Protein AF-A0A434EM30-F1 (afdb_monomer_lite)

Foldseek 3Di:
DLVLQQPDKFFVLQLLLLLCVLVVHPFDFLLVSLQFWDALLSSLQSRLPTPPRPPVNSVVSNVRSVPDPQPQTFRNVQLDDPPPRRRDIRPDDDPPDTDIDRSLSSSLSNVCRSVVLFKDWDWPAPVFPQFRTKIKIKGWADFDPPADCDDDDDAFRKHKGTKMKMWMKTKGADDLPCLDQQKGWGIFIWGKMKIWHMKMKGWHDWDQPVPDLQSTKTKIFTWFIKMKMKTADWPCNPPSNVRRPPVDDIDGDWDQGTFMWGDDPPDIDGGFTKTKMFMDIDDDTGTDMDMDGSVCLVVQPKDKDADPVPPDQPQLNRLVRMDIDTDDPPPPDPCVVVCVSVSVVSSVSSVVCSVSVSVVVQSVQVSSVHDHRMDIDTNNDDDDDDPDDDD

Sequence (391 aa):
DYNALIAADVNLLSFFDALAVQLQLTGVSYSEVLASKATVGQIATAMADVSPVGSTSKLALQTIASRTTSTVKIPLNHLVDLGSIGQLGLGQQSAGFSVDASAMGILTTAAALANGSKQVELNLGATIPGLVSTTLAVAIGEPAQFSPWLTIGEKGAVVRTAQTRIKLVASVGGSNATLGGGISLLAVKLPLHVEVASAEAKLTDISCPTGHPDSLKVSVAARPSLASLHLGASDADNSPSAFADFSNPQSFQNAEIAQVSVKLLFLTLNLIGVNGSAAFEITNTEPTTLTFSSTEIANKTIKTASTKNLTQSLTTSLVNNLSLSVSALGLGLDVTALLGTVKPAVVALLNGVTAPVDELVYNVLAALGVRVGEADVRVLGATCGRSVLVQ

Secondary structure (DSSP, 8-state):
-HHHHHT-EEEHHHHHHHHHHHTT--S-BHHHHHTSEE-HHHHHHHHHTSTT--HHHHHHHHHHHHH------EEGGGT---GGGGGSBTT---TT---EEEHHHHHHHHHHHHHSSS-EEEE-TT-STT-SEEEEEEEEPPPSTT--SS---STT-EEEPPPEEEEEEEEE----EEEETTEEEEEEEEEEEEEE---EEEEEEEE-TTSSGGG-EEEEEEEPPPEEEEESEETTTT-HHHHT-TTSPPPEE-EEEEEEEEEETTEEEEEEEEEEEEEEEE-----EEEEEEHHHHHTT-EEEEE-TT-SS-HHHHHHHT-EEEE---S----HHHHHHHHHHHHHHHHHHHHHHHHHHHHHHHHHTT--TTEEEEE-------------

Radius of gyration: 25.16 Å; chains: 1; bounding box: 60×48×95 Å

Structure (mmCIF, N/CA/C/O backbone):
data_AF-A0A434EM30-F1
#
_entry.id   AF-A0A434EM30-F1
#
loop_
_atom_site.group_PDB
_atom_site.id
_atom_site.type_symbol
_atom_site.label_atom_id
_atom_site.label_alt_id
_atom_site.label_comp_id
_atom_site.label_asym_id
_atom_site.label_entity_id
_atom_site.label_seq_id
_atom_site.pdbx_PDB_ins_code
_atom_site.Cartn_x
_atom_site.Cartn_y
_atom_site.Cartn_z
_atom_site.occupancy
_atom_site.B_iso_or_equiv
_atom_site.auth_seq_id
_atom_site.auth_comp_id
_atom_site.auth_asym_id
_atom_site.auth_atom_id
_atom_site.pdbx_PDB_model_num
ATOM 1 N N . ASP A 1 1 ? -16.292 -7.325 -6.136 1.00 54.38 1 ASP A N 1
ATOM 2 C CA . ASP A 1 1 ? -16.465 -5.866 -6.122 1.00 54.38 1 ASP A CA 1
ATOM 3 C C . ASP A 1 1 ? -15.786 -5.335 -4.870 1.00 54.38 1 ASP A C 1
ATOM 5 O O . ASP A 1 1 ? -16.097 -5.795 -3.778 1.00 54.38 1 ASP A O 1
ATOM 9 N N . TYR A 1 2 ? -14.783 -4.486 -5.055 1.00 45.81 2 TYR A N 1
ATOM 10 C CA . TYR A 1 2 ? -13.898 -3.998 -4.001 1.00 45.81 2 TYR A CA 1
ATOM 11 C C . TYR A 1 2 ? -14.565 -2.921 -3.130 1.00 45.81 2 TYR A C 1
ATOM 13 O O . TYR A 1 2 ? -14.556 -3.033 -1.905 1.00 45.81 2 TYR A O 1
ATOM 21 N N . ASN A 1 3 ? -15.246 -1.952 -3.753 1.00 49.22 3 ASN A N 1
ATOM 22 C CA . ASN A 1 3 ? -15.959 -0.881 -3.048 1.00 49.22 3 ASN A CA 1
ATOM 23 C C . ASN A 1 3 ? -17.086 -1.441 -2.172 1.00 49.22 3 ASN A C 1
ATOM 25 O O . ASN A 1 3 ? -17.305 -0.979 -1.053 1.00 49.22 3 ASN A O 1
ATOM 29 N N . ALA A 1 4 ? -17.749 -2.498 -2.647 1.00 60.44 4 ALA A N 1
ATOM 30 C CA . ALA A 1 4 ? -18.757 -3.209 -1.870 1.00 60.44 4 ALA A CA 1
ATOM 31 C C . ALA A 1 4 ? -18.178 -3.922 -0.631 1.00 60.44 4 ALA A C 1
ATOM 33 O O . ALA A 1 4 ? -18.872 -4.043 0.376 1.00 60.44 4 ALA A O 1
ATOM 34 N N . LEU A 1 5 ? -16.933 -4.409 -0.679 1.00 60.84 5 LEU A N 1
ATOM 35 C CA . LEU A 1 5 ? -16.292 -5.089 0.454 1.00 60.84 5 LEU A CA 1
ATOM 36 C C . LEU A 1 5 ? -15.723 -4.112 1.492 1.00 60.84 5 LEU A C 1
ATOM 38 O O . LEU A 1 5 ? -15.780 -4.411 2.679 1.00 60.84 5 LEU A O 1
ATOM 42 N N . ILE A 1 6 ? -15.206 -2.952 1.073 1.00 61.97 6 ILE A N 1
ATOM 43 C CA . ILE A 1 6 ? -14.746 -1.901 2.002 1.00 61.97 6 ILE A CA 1
ATOM 44 C C . ILE A 1 6 ? -15.903 -1.368 2.845 1.00 61.97 6 ILE A C 1
ATOM 46 O O . ILE A 1 6 ? -15.759 -1.186 4.050 1.00 61.97 6 ILE A O 1
ATOM 50 N N . ALA A 1 7 ? -17.049 -1.116 2.209 1.00 63.47 7 ALA A N 1
ATOM 51 C CA . ALA A 1 7 ? -18.232 -0.582 2.877 1.00 63.47 7 ALA A CA 1
ATOM 52 C C . ALA A 1 7 ? -18.978 -1.628 3.726 1.00 63.47 7 ALA A C 1
ATOM 54 O O . ALA A 1 7 ? -19.956 -1.287 4.389 1.00 63.47 7 ALA A O 1
ATOM 55 N N . ALA A 1 8 ? -18.559 -2.898 3.682 1.00 73.19 8 ALA A N 1
ATOM 56 C CA . ALA A 1 8 ? -19.207 -3.977 4.408 1.00 73.19 8 ALA A CA 1
ATOM 57 C C . ALA A 1 8 ? -18.617 -4.127 5.816 1.00 73.19 8 ALA A C 1
ATOM 59 O O . ALA A 1 8 ? -17.452 -4.493 5.990 1.00 73.19 8 ALA A O 1
ATOM 60 N N . ASP A 1 9 ? -19.468 -3.913 6.812 1.00 77.50 9 ASP A N 1
ATOM 61 C CA . ASP A 1 9 ? -19.223 -4.298 8.196 1.00 77.50 9 ASP A CA 1
ATOM 62 C C . ASP A 1 9 ? -19.849 -5.676 8.461 1.00 77.50 9 ASP A C 1
ATOM 64 O O . ASP A 1 9 ? -20.939 -5.994 7.983 1.00 77.50 9 ASP A O 1
ATOM 68 N N . VAL A 1 10 ? -19.151 -6.502 9.234 1.00 79.00 10 VAL A N 1
ATOM 69 C CA . VAL A 1 10 ? -19.579 -7.840 9.641 1.00 79.00 10 VAL A CA 1
ATOM 70 C C . VAL A 1 10 ? -19.745 -7.850 11.149 1.00 79.00 10 VAL A C 1
ATOM 72 O O . VAL A 1 10 ? -18.813 -7.528 11.887 1.00 79.00 10 VAL A O 1
ATOM 75 N N . ASN A 1 11 ? -20.919 -8.267 11.617 1.00 86.31 11 ASN A N 1
ATOM 76 C CA . ASN A 1 11 ? -21.136 -8.505 13.034 1.00 86.31 11 ASN A CA 1
ATOM 77 C C . ASN A 1 11 ? -20.279 -9.694 13.494 1.00 86.31 11 ASN A C 1
ATOM 79 O O . ASN A 1 11 ? -20.476 -10.816 13.029 1.00 86.31 11 ASN A O 1
ATOM 83 N N . LEU A 1 12 ? -19.334 -9.454 14.404 1.00 81.94 12 LEU A N 1
ATOM 84 C CA . LEU A 1 12 ? -18.331 -10.445 14.796 1.00 81.94 12 LEU A CA 1
ATOM 85 C C . LEU A 1 12 ? -18.944 -11.684 15.448 1.00 81.94 12 LEU A C 1
ATOM 87 O O . LEU A 1 12 ? -18.504 -12.789 15.158 1.00 81.94 12 LEU A O 1
ATOM 91 N N . LEU A 1 13 ? -19.964 -11.522 16.293 1.00 86.00 13 LEU A N 1
ATOM 92 C CA . LEU A 1 13 ? -20.612 -12.657 16.958 1.00 86.00 13 LEU A CA 1
ATOM 93 C C . LEU A 1 13 ? -21.337 -13.541 15.938 1.00 86.00 13 LEU A C 1
ATOM 95 O O . LEU A 1 13 ? -21.078 -14.738 15.867 1.00 86.00 13 LEU A O 1
ATOM 99 N N . SER A 1 14 ? -22.122 -12.922 15.053 1.00 87.81 14 SER A N 1
ATOM 100 C CA . SER A 1 14 ? -22.795 -13.627 13.952 1.00 87.81 14 SER A CA 1
ATOM 101 C C . SER A 1 14 ? -21.797 -14.300 13.002 1.00 87.81 14 SER A C 1
ATOM 103 O O . SER A 1 14 ? -22.052 -15.381 12.476 1.00 87.81 14 SER A O 1
ATOM 105 N N . PHE A 1 15 ? -20.639 -13.674 12.783 1.00 89.00 15 PHE A N 1
ATOM 106 C CA . PHE A 1 15 ? -19.543 -14.262 12.021 1.00 89.00 15 PHE A CA 1
ATOM 107 C C . PHE A 1 15 ? -18.957 -15.495 12.698 1.00 89.00 15 PHE A C 1
ATOM 109 O O . PHE A 1 15 ? -18.754 -16.501 12.023 1.00 89.00 15 PHE A O 1
ATOM 116 N N . PHE A 1 16 ? -18.705 -15.454 14.007 1.00 89.12 16 PHE A N 1
ATOM 117 C CA . PHE A 1 16 ? -18.205 -16.622 14.726 1.00 89.12 16 PHE A CA 1
ATOM 118 C C . PHE A 1 16 ? -19.243 -17.743 14.815 1.00 89.12 16 PHE A C 1
ATOM 120 O O . PHE A 1 16 ? -18.852 -18.905 14.730 1.00 89.12 16 PHE A O 1
ATOM 127 N N . ASP A 1 17 ? -20.537 -17.421 14.873 1.00 88.75 17 ASP A N 1
ATOM 128 C CA . ASP A 1 17 ? -21.613 -18.408 14.743 1.00 88.75 17 ASP A CA 1
ATOM 129 C C . ASP A 1 17 ? -21.563 -19.096 13.364 1.00 88.75 17 ASP A C 1
ATOM 131 O O . ASP A 1 17 ? -21.530 -20.325 13.273 1.00 88.75 17 ASP A O 1
ATOM 135 N N . ALA A 1 18 ? -21.467 -18.320 12.277 1.00 90.12 18 ALA A N 1
ATOM 136 C CA . ALA A 1 18 ? -21.337 -18.859 10.919 1.00 90.12 18 ALA A CA 1
ATOM 137 C C . ALA A 1 18 ? -20.034 -19.659 10.726 1.00 90.12 18 ALA A C 1
ATOM 139 O O . ALA A 1 18 ? -20.012 -20.698 10.060 1.00 90.12 18 ALA A O 1
ATOM 140 N N . LEU A 1 19 ? -18.938 -19.211 11.341 1.00 91.12 19 LEU A N 1
ATOM 141 C CA . LEU A 1 19 ? -17.649 -19.888 11.281 1.00 91.12 19 LEU A CA 1
ATOM 142 C C . LEU A 1 19 ? -17.662 -21.200 12.072 1.00 91.12 19 LEU A C 1
ATOM 144 O O . LEU A 1 19 ? -17.102 -22.188 11.605 1.00 91.12 19 LEU A O 1
ATOM 148 N N . ALA A 1 20 ? -18.341 -21.251 13.219 1.00 90.38 20 ALA A N 1
ATOM 149 C CA . ALA A 1 20 ? -18.532 -22.483 13.978 1.00 90.38 20 ALA A CA 1
ATOM 150 C C . ALA A 1 20 ? -19.257 -23.548 13.143 1.00 90.38 20 ALA A C 1
ATOM 152 O O . ALA A 1 20 ? -18.837 -24.705 13.139 1.00 90.38 20 ALA A O 1
ATOM 153 N N . VAL A 1 21 ? -20.265 -23.154 12.353 1.00 91.12 21 VAL A N 1
ATOM 154 C CA . VAL A 1 21 ? -20.946 -24.050 11.400 1.00 91.12 21 VAL A CA 1
ATOM 155 C C . VAL A 1 21 ? -19.973 -24.573 10.339 1.00 91.12 21 VAL A C 1
ATOM 157 O O . VAL A 1 21 ? -19.919 -25.780 10.101 1.00 91.12 21 VAL A O 1
ATOM 160 N N . GLN A 1 22 ? -19.152 -23.698 9.746 1.00 90.31 22 GLN A N 1
ATOM 161 C CA . GLN A 1 22 ? -18.124 -24.093 8.768 1.00 90.31 22 GLN A CA 1
ATOM 162 C C . GLN A 1 22 ? -17.056 -25.030 9.352 1.00 90.31 22 GLN A C 1
ATOM 164 O O . GLN A 1 22 ? -16.483 -25.853 8.636 1.00 90.31 22 GLN A O 1
ATOM 169 N N . LEU A 1 23 ? -16.780 -24.909 10.651 1.00 90.75 23 LEU A N 1
ATOM 170 C CA . LEU A 1 23 ? -15.822 -25.735 11.383 1.00 90.75 23 LEU A CA 1
ATOM 171 C C . LEU A 1 23 ? -16.459 -26.963 12.049 1.00 90.75 23 LEU A C 1
ATOM 173 O O . LEU A 1 23 ? -15.739 -27.743 12.669 1.00 90.75 23 LEU A O 1
ATOM 177 N N . GLN A 1 24 ? -17.775 -27.156 11.900 1.00 90.44 24 GLN A N 1
ATOM 178 C CA . GLN A 1 24 ? -18.545 -28.239 12.523 1.00 90.44 24 GLN A CA 1
ATOM 179 C C . GLN A 1 24 ? -18.426 -28.267 14.059 1.00 90.44 24 GLN A C 1
ATOM 181 O O . GLN A 1 24 ? -18.400 -29.331 14.675 1.00 90.44 24 GLN A O 1
ATOM 186 N N . LEU A 1 25 ? -18.355 -27.091 14.686 1.00 89.12 25 LEU A N 1
ATOM 187 C CA . LEU A 1 25 ? -18.310 -26.929 16.138 1.00 89.12 25 LEU A CA 1
ATOM 188 C C . LEU A 1 25 ? -19.727 -26.682 16.676 1.00 89.12 25 LEU A C 1
ATOM 190 O O . LEU A 1 25 ? -20.413 -25.764 16.231 1.00 89.12 25 LEU A O 1
ATOM 194 N N . THR A 1 26 ? -20.169 -27.486 17.645 1.00 82.06 26 THR A N 1
ATOM 195 C CA . THR A 1 26 ? -21.510 -27.390 18.249 1.00 82.06 26 THR A CA 1
ATOM 196 C C . THR A 1 26 ? -21.428 -27.291 19.765 1.00 82.06 26 THR A C 1
ATOM 198 O O . THR A 1 26 ? -20.689 -28.055 20.379 1.00 82.06 26 THR A O 1
ATOM 201 N N . GLY A 1 27 ? -22.234 -26.413 20.372 1.00 77.88 27 GLY A N 1
ATOM 202 C CA . GLY A 1 27 ? -22.335 -26.300 21.834 1.00 77.88 27 GLY A CA 1
ATOM 203 C C . GLY A 1 27 ? -21.097 -25.713 22.517 1.00 77.88 27 GLY A C 1
ATOM 204 O O . GLY A 1 27 ? -20.886 -25.975 23.695 1.00 77.88 27 GLY A O 1
ATOM 205 N N . VAL A 1 28 ? -20.289 -24.954 21.776 1.00 87.12 28 VAL A N 1
ATOM 206 C CA . VAL A 1 28 ? -19.056 -24.323 22.263 1.00 87.12 28 VAL A CA 1
ATOM 207 C C . VAL A 1 28 ? -19.270 -22.836 22.579 1.00 87.12 28 VAL A C 1
ATOM 209 O O . VAL A 1 28 ? -20.300 -22.254 22.222 1.00 87.12 28 VAL A O 1
ATOM 212 N N . SER A 1 29 ? -18.305 -22.209 23.249 1.00 86.56 29 SER A N 1
ATOM 213 C CA . SER A 1 29 ? -18.229 -20.755 23.434 1.00 86.56 29 SER A CA 1
ATOM 214 C C . SER A 1 29 ? -17.462 -20.063 22.302 1.00 86.56 29 SER A C 1
ATOM 216 O O . SER A 1 29 ? -16.733 -20.695 21.530 1.00 86.56 29 SER A O 1
ATOM 218 N N . TYR A 1 30 ? -17.561 -18.734 22.219 1.00 85.25 30 TYR A N 1
ATOM 219 C CA . TYR A 1 30 ? -16.762 -17.966 21.258 1.00 85.25 30 TYR A CA 1
ATOM 220 C C . TYR A 1 30 ? -15.248 -18.123 21.489 1.00 85.25 30 TYR A C 1
ATOM 222 O O . TYR A 1 30 ? -14.485 -18.144 20.526 1.00 85.25 30 TYR A O 1
ATOM 230 N N . SER A 1 31 ? -14.788 -18.284 22.735 1.00 84.12 31 SER A N 1
ATOM 231 C CA . SER A 1 31 ? -13.372 -18.521 23.046 1.00 84.12 31 SER A CA 1
ATOM 232 C C . SER A 1 31 ? -12.883 -19.872 22.531 1.00 84.12 31 SER A C 1
ATOM 234 O O . SER A 1 31 ? -11.739 -19.993 22.103 1.00 84.12 31 SER A O 1
ATOM 236 N N . GLU A 1 32 ? -13.747 -20.886 22.540 1.00 84.62 32 GLU A N 1
ATOM 237 C CA . GLU A 1 32 ? -13.434 -22.204 21.986 1.00 84.62 32 GLU A CA 1
ATOM 238 C C . GLU A 1 32 ? -13.390 -22.171 20.453 1.00 84.62 32 GLU A C 1
ATOM 240 O O . GLU A 1 32 ? -12.509 -22.787 19.851 1.00 84.62 32 GLU A O 1
ATOM 245 N N . VAL A 1 33 ? -14.253 -21.373 19.810 1.00 87.06 33 VAL A N 1
ATOM 246 C CA . VAL A 1 33 ? -14.125 -21.087 18.372 1.00 87.06 33 VAL A CA 1
ATOM 247 C C . VAL A 1 33 ? -12.822 -20.335 18.084 1.00 87.06 33 VAL A C 1
ATOM 249 O O . VAL A 1 33 ? -12.092 -20.731 17.178 1.00 87.06 33 VAL A O 1
ATOM 252 N N . LEU A 1 34 ? -12.462 -19.317 18.872 1.00 87.00 34 LEU A N 1
ATOM 253 C CA . LEU A 1 34 ? -11.204 -18.568 18.722 1.00 87.00 34 LEU A CA 1
ATOM 254 C C . LEU A 1 34 ? -9.947 -19.426 18.938 1.00 87.00 34 LEU A C 1
ATOM 256 O O . LEU A 1 34 ? -8.908 -19.162 18.334 1.00 87.00 34 LEU A O 1
ATOM 260 N N . ALA A 1 35 ? -10.026 -20.467 19.766 1.00 87.56 35 ALA A N 1
ATOM 261 C CA . ALA A 1 35 ? -8.932 -21.417 19.964 1.00 87.56 35 ALA A CA 1
ATOM 262 C C . ALA A 1 35 ? -8.718 -22.354 18.757 1.00 87.56 35 ALA A C 1
ATOM 264 O O . ALA A 1 35 ? -7.694 -23.038 18.668 1.00 87.56 35 ALA A O 1
ATOM 265 N N . SER A 1 36 ? -9.671 -22.399 17.824 1.00 90.62 36 SER A N 1
ATOM 266 C CA . SER A 1 36 ? -9.592 -23.229 16.627 1.00 90.62 36 SER A CA 1
ATOM 267 C C . SER A 1 36 ? -8.822 -22.547 15.487 1.00 90.62 36 SER A C 1
ATOM 269 O O . SER A 1 36 ? -8.287 -21.440 15.615 1.00 90.62 36 SER A O 1
ATOM 271 N N . LYS A 1 37 ? -8.717 -23.247 14.351 1.00 89.44 37 LYS A N 1
ATOM 272 C CA . LYS A 1 37 ? -8.041 -22.736 13.159 1.00 89.44 37 LYS A CA 1
ATOM 273 C C . LYS A 1 37 ? -8.942 -22.816 11.936 1.00 89.44 37 LYS A C 1
ATOM 275 O O . LYS A 1 37 ? -9.544 -23.863 11.703 1.00 89.44 37 LYS A O 1
ATOM 280 N N . ALA A 1 38 ? -8.937 -21.775 11.108 1.00 87.88 38 ALA A N 1
ATOM 281 C CA . ALA A 1 38 ? -9.681 -21.741 9.850 1.00 87.88 38 ALA A CA 1
ATOM 282 C C . ALA A 1 38 ? -8.792 -21.326 8.672 1.00 87.88 38 ALA A C 1
ATOM 284 O O . ALA A 1 38 ? -7.770 -20.664 8.838 1.00 87.88 38 ALA A O 1
ATOM 285 N N . THR A 1 39 ? -9.178 -21.733 7.467 1.00 87.75 39 THR A N 1
ATOM 286 C CA . THR A 1 39 ? -8.569 -21.249 6.219 1.00 87.75 39 THR A CA 1
ATOM 287 C C . THR A 1 39 ? -9.184 -19.914 5.797 1.00 87.75 39 THR A C 1
ATOM 289 O O . THR A 1 39 ? -10.310 -19.592 6.181 1.00 87.75 39 THR A O 1
ATOM 292 N N . VAL A 1 40 ? -8.489 -19.157 4.941 1.00 82.94 40 VAL A N 1
ATOM 293 C CA . VAL A 1 40 ? -9.033 -17.913 4.355 1.00 82.94 40 VAL A CA 1
ATOM 294 C C . VAL A 1 40 ? -10.350 -18.178 3.616 1.00 82.94 40 VAL A C 1
ATOM 296 O O . VAL A 1 40 ? -11.279 -17.384 3.723 1.00 82.94 40 VAL A O 1
ATOM 299 N N . GLY A 1 41 ? -10.472 -19.324 2.936 1.00 85.00 41 GLY A N 1
ATOM 300 C CA . GLY A 1 41 ? -11.705 -19.713 2.247 1.00 85.00 41 GLY A CA 1
ATOM 301 C C . GLY A 1 41 ? -12.881 -19.943 3.202 1.00 85.00 41 GLY A C 1
ATOM 302 O O . GLY A 1 41 ? -13.990 -19.479 2.938 1.00 85.00 41 GLY A O 1
ATOM 303 N N . GLN A 1 42 ? -12.641 -20.587 4.349 1.00 90.62 42 GLN A N 1
ATOM 304 C CA . GLN A 1 42 ? -13.661 -20.776 5.389 1.00 90.62 42 GLN A CA 1
ATOM 305 C C . GLN A 1 42 ? -14.073 -19.450 6.038 1.00 90.62 42 GLN A C 1
ATOM 307 O O . GLN A 1 42 ? -15.261 -19.225 6.243 1.00 90.62 42 GLN A O 1
ATOM 312 N N . ILE A 1 43 ? -13.116 -18.552 6.294 1.00 89.00 43 ILE A N 1
ATOM 313 C CA . ILE A 1 43 ? -13.382 -17.205 6.826 1.00 89.00 43 ILE A CA 1
ATOM 314 C C . ILE A 1 43 ? -14.223 -16.391 5.832 1.00 89.00 43 ILE A C 1
ATOM 316 O O . ILE A 1 43 ? -15.244 -15.821 6.209 1.00 89.00 43 ILE A O 1
ATOM 320 N N . ALA A 1 44 ? -13.843 -16.386 4.551 1.00 86.62 44 ALA A N 1
ATOM 321 C CA . ALA A 1 44 ? -14.587 -15.706 3.493 1.00 86.62 44 ALA A CA 1
ATOM 322 C C . ALA A 1 44 ? -16.016 -16.251 3.343 1.00 86.62 44 ALA A C 1
ATOM 324 O O . ALA A 1 44 ? -16.960 -15.473 3.214 1.00 86.62 44 ALA A O 1
ATOM 325 N N . THR A 1 45 ? -16.182 -17.576 3.419 1.00 89.44 45 THR A N 1
ATOM 326 C CA . THR A 1 45 ? -17.501 -18.226 3.364 1.00 89.44 45 THR A CA 1
ATOM 327 C C . THR A 1 45 ? -18.353 -17.844 4.571 1.00 89.44 45 THR A C 1
ATOM 329 O O . THR A 1 45 ? -19.485 -17.411 4.393 1.00 89.44 45 THR A O 1
ATOM 332 N N . ALA A 1 46 ? -17.796 -17.913 5.784 1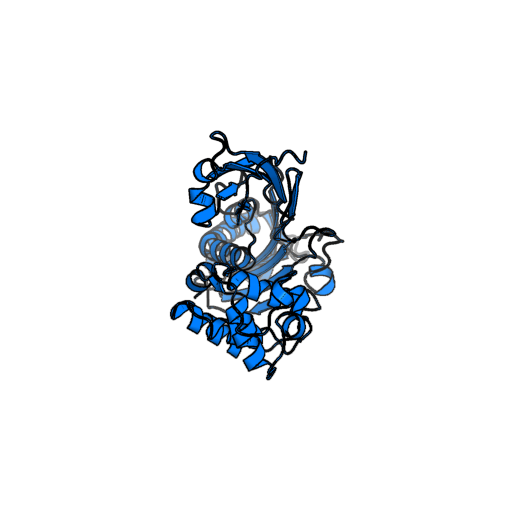.00 91.25 46 ALA A N 1
ATOM 333 C CA . ALA A 1 46 ? -18.512 -17.559 7.005 1.00 91.25 46 ALA A CA 1
ATOM 334 C C . ALA A 1 46 ? -19.004 -16.104 6.982 1.00 91.25 46 ALA A C 1
ATOM 336 O O . ALA A 1 46 ? -20.159 -15.856 7.302 1.00 91.25 46 ALA A O 1
ATOM 337 N N . MET A 1 47 ? -18.188 -15.145 6.527 1.00 87.75 47 MET A N 1
ATOM 338 C CA . MET A 1 47 ? -18.645 -13.753 6.389 1.00 87.75 47 MET A CA 1
ATOM 339 C C . MET A 1 47 ? -19.747 -13.585 5.337 1.00 87.75 47 MET A C 1
ATOM 341 O O . MET A 1 47 ? -20.620 -12.741 5.508 1.00 87.75 47 MET A O 1
ATOM 345 N N . ALA A 1 48 ? -19.733 -14.371 4.255 1.00 86.69 48 ALA A N 1
ATOM 346 C CA . ALA A 1 48 ? -20.760 -14.306 3.211 1.00 86.69 48 ALA A CA 1
ATOM 347 C C . ALA A 1 48 ? -22.152 -14.742 3.710 1.00 86.69 48 ALA A C 1
ATOM 349 O O . ALA A 1 48 ? -23.171 -14.412 3.089 1.00 86.69 48 ALA A O 1
ATOM 350 N N . ASP A 1 49 ? -22.193 -15.478 4.821 1.00 86.62 49 ASP A N 1
ATOM 351 C CA . ASP A 1 49 ? -23.412 -15.994 5.440 1.00 86.62 49 ASP A CA 1
ATOM 352 C C . ASP A 1 49 ? -23.948 -15.093 6.567 1.00 86.62 49 ASP A C 1
ATOM 354 O O . ASP A 1 49 ? -25.043 -15.332 7.074 1.00 86.62 49 ASP A O 1
ATOM 358 N N . VAL A 1 50 ? -23.238 -14.011 6.910 1.00 83.62 50 VAL A N 1
ATOM 359 C CA . VAL A 1 50 ? -23.668 -13.040 7.927 1.00 83.62 50 VAL A CA 1
ATOM 360 C C . VAL A 1 50 ? -24.578 -11.967 7.323 1.00 83.62 50 VAL A C 1
ATOM 362 O O . VAL A 1 50 ? -24.399 -11.528 6.188 1.00 83.62 50 VAL A O 1
ATOM 365 N N . SER A 1 51 ? -25.556 -11.504 8.103 1.00 65.44 51 SER A N 1
ATOM 366 C CA . SER A 1 51 ? -26.406 -10.357 7.771 1.00 65.44 51 SER A CA 1
ATOM 367 C C . SER A 1 51 ? -26.127 -9.177 8.717 1.00 65.44 51 SER A C 1
ATOM 369 O O . SER A 1 51 ? -25.985 -9.412 9.916 1.00 65.44 51 SER A O 1
ATOM 371 N N . PRO A 1 52 ? -26.112 -7.917 8.231 1.00 62.69 52 PRO A N 1
ATOM 372 C CA . PRO A 1 52 ? -26.291 -7.511 6.840 1.00 62.69 52 PRO A CA 1
ATOM 373 C C . PRO A 1 52 ? -24.952 -7.442 6.090 1.00 62.69 52 PRO A C 1
ATOM 375 O O . PRO A 1 52 ? -24.213 -6.472 6.209 1.00 62.69 52 PRO A O 1
ATOM 378 N N . VAL A 1 53 ? -24.673 -8.428 5.237 1.00 68.69 53 VAL A N 1
ATOM 379 C CA . VAL A 1 53 ? -23.654 -8.308 4.188 1.00 68.69 53 VAL A CA 1
ATOM 380 C C . VAL A 1 53 ? -24.399 -8.162 2.863 1.00 68.69 53 VAL A C 1
ATOM 382 O O . VAL A 1 53 ? -25.105 -9.074 2.434 1.00 68.69 53 VAL A O 1
ATOM 385 N N . GLY A 1 54 ? -24.324 -6.978 2.244 1.00 74.75 54 GLY A N 1
ATOM 386 C CA . GLY A 1 54 ? -25.047 -6.672 1.003 1.00 74.75 54 GLY A CA 1
ATOM 387 C C . GLY A 1 54 ? -24.782 -7.705 -0.102 1.00 74.75 54 GLY A C 1
ATOM 388 O O . GLY A 1 54 ? -23.717 -8.320 -0.145 1.00 74.75 54 GLY A O 1
ATOM 389 N N . SER A 1 55 ? -25.732 -7.899 -1.023 1.00 78.75 55 SER A N 1
ATOM 390 C CA . SER A 1 55 ? -25.668 -8.949 -2.061 1.00 78.75 55 SER A CA 1
ATOM 391 C C . SER A 1 55 ? -24.394 -8.894 -2.916 1.00 78.75 55 SER A C 1
ATOM 393 O O . SER A 1 55 ? -23.804 -9.931 -3.222 1.00 78.75 55 SER A O 1
ATOM 395 N N . THR A 1 56 ? -23.926 -7.689 -3.245 1.00 74.12 56 THR A N 1
ATOM 396 C CA . THR A 1 56 ? -22.681 -7.464 -3.991 1.00 74.12 56 THR A CA 1
ATOM 397 C C . THR A 1 56 ? -21.442 -7.892 -3.195 1.00 74.12 56 THR A C 1
ATOM 399 O O . THR A 1 56 ? -20.550 -8.550 -3.734 1.00 74.12 56 THR A O 1
ATOM 402 N N . SER A 1 57 ? -21.398 -7.570 -1.900 1.00 74.38 57 SER A N 1
ATOM 403 C CA . SER A 1 57 ? -20.316 -7.954 -0.984 1.00 74.38 57 SER A CA 1
ATOM 404 C C . SER A 1 57 ? -20.319 -9.465 -0.752 1.00 74.38 57 SER A C 1
ATOM 406 O O . SER A 1 57 ? -19.270 -10.097 -0.832 1.00 74.38 57 SER A O 1
ATOM 408 N N . LYS A 1 58 ? -21.502 -10.072 -0.589 1.00 82.75 58 LYS A N 1
ATOM 409 C CA . LYS A 1 58 ? -21.680 -11.526 -0.478 1.00 82.75 58 LYS A CA 1
ATOM 410 C C . LYS A 1 58 ? -21.115 -12.271 -1.688 1.00 82.75 58 LYS A C 1
ATOM 412 O O . LYS A 1 58 ? -20.343 -13.211 -1.518 1.00 82.75 58 LYS A O 1
ATOM 417 N N . LEU A 1 59 ? -21.436 -11.828 -2.905 1.00 76.38 59 LEU A N 1
ATOM 418 C CA . LEU A 1 59 ? -20.901 -12.435 -4.128 1.00 76.38 59 LEU A CA 1
ATOM 419 C C . LEU A 1 59 ? -19.371 -12.299 -4.214 1.00 76.38 59 LEU A C 1
ATOM 421 O O . LEU A 1 59 ? -18.680 -13.230 -4.635 1.00 76.38 59 LEU A O 1
ATOM 425 N N . ALA A 1 60 ? -18.828 -11.154 -3.791 1.00 73.69 60 ALA A N 1
ATOM 426 C CA . ALA A 1 60 ? -17.387 -10.935 -3.748 1.00 73.69 60 ALA A CA 1
ATOM 427 C C . ALA A 1 60 ? -16.696 -11.880 -2.744 1.00 73.69 60 ALA A C 1
ATOM 429 O O . ALA A 1 60 ? -15.693 -12.501 -3.094 1.00 73.69 60 ALA A O 1
ATOM 430 N N . LEU A 1 61 ? -17.270 -12.063 -1.550 1.00 77.88 61 LEU A N 1
ATOM 431 C CA . LEU A 1 61 ? -16.785 -13.002 -0.533 1.00 77.88 61 LEU A CA 1
ATOM 432 C C . LEU A 1 61 ? -16.831 -14.459 -1.009 1.00 77.88 61 LEU A C 1
ATOM 434 O O . LEU A 1 61 ? -15.847 -15.179 -0.863 1.00 77.88 61 LEU A O 1
ATOM 438 N N . GLN A 1 62 ? -17.925 -14.880 -1.648 1.00 83.00 62 GLN A N 1
ATOM 439 C CA . GLN A 1 62 ? -18.044 -16.222 -2.233 1.00 83.00 62 GLN A CA 1
ATOM 440 C C . GLN A 1 62 ? -17.025 -16.450 -3.354 1.00 83.00 62 GLN A C 1
ATOM 442 O O . GLN A 1 62 ? -16.426 -17.521 -3.455 1.00 83.00 62 GLN A O 1
ATOM 447 N N . THR A 1 63 ? -16.773 -15.423 -4.171 1.00 73.94 63 THR A N 1
ATOM 448 C CA . THR A 1 63 ? -15.739 -15.483 -5.210 1.00 73.94 63 THR A CA 1
ATOM 449 C C . THR A 1 63 ? -14.358 -15.678 -4.587 1.00 73.94 63 THR A C 1
ATOM 451 O O . THR A 1 63 ? -13.619 -16.553 -5.035 1.00 73.94 63 THR A O 1
ATOM 454 N N . ILE A 1 64 ? -14.024 -14.925 -3.533 1.00 72.75 64 ILE A N 1
ATOM 455 C CA . ILE A 1 64 ? -12.762 -15.079 -2.792 1.00 72.75 64 ILE A CA 1
ATOM 456 C C . ILE A 1 64 ? -12.658 -16.490 -2.209 1.00 72.75 64 ILE A C 1
ATOM 458 O O . ILE A 1 64 ? -11.667 -17.174 -2.458 1.00 72.75 64 ILE A O 1
ATOM 462 N N . ALA A 1 65 ? -13.704 -16.963 -1.528 1.00 81.50 65 ALA A N 1
ATOM 463 C CA . ALA A 1 65 ? -13.743 -18.301 -0.951 1.00 81.50 65 ALA A CA 1
ATOM 464 C C . ALA A 1 65 ? -13.483 -19.403 -1.991 1.00 81.50 65 ALA A C 1
ATOM 466 O O . ALA A 1 65 ? -12.715 -20.323 -1.730 1.00 81.50 65 ALA A O 1
ATOM 467 N N . SER A 1 66 ? -14.073 -19.279 -3.185 1.00 75.12 66 SER A N 1
ATOM 468 C CA . SER A 1 66 ? -13.920 -20.258 -4.272 1.00 75.12 66 SER A CA 1
ATOM 469 C C . SER A 1 66 ? -12.559 -20.220 -4.979 1.00 75.12 66 SER A C 1
ATOM 471 O O . SER A 1 66 ? -12.150 -21.217 -5.571 1.00 75.12 66 SER A O 1
ATOM 473 N N . ARG A 1 67 ? -11.866 -19.073 -4.955 1.00 71.31 67 ARG A N 1
ATOM 474 C CA . ARG A 1 67 ? -10.592 -18.860 -5.666 1.00 71.31 67 ARG A CA 1
ATOM 475 C C . ARG A 1 67 ? -9.368 -18.973 -4.766 1.00 71.31 67 ARG A C 1
ATOM 477 O O . ARG A 1 67 ? -8.257 -19.104 -5.276 1.00 71.31 67 ARG A O 1
ATOM 484 N N . THR A 1 68 ? -9.544 -18.930 -3.449 1.00 70.12 68 THR A N 1
ATOM 485 C CA . THR A 1 68 ? -8.473 -19.220 -2.499 1.00 70.12 68 THR A CA 1
ATOM 486 C C . THR A 1 68 ? -8.052 -20.683 -2.628 1.00 70.12 68 THR A C 1
ATOM 488 O O . THR A 1 68 ? -8.818 -21.596 -2.343 1.00 70.12 68 THR A O 1
ATOM 491 N N . THR A 1 69 ? -6.795 -20.898 -3.013 1.00 68.38 69 THR A N 1
ATOM 492 C CA . THR A 1 69 ? -6.157 -22.225 -3.057 1.00 68.38 69 THR A CA 1
ATOM 493 C C . THR A 1 69 ? -5.339 -22.528 -1.801 1.00 68.38 69 THR A C 1
ATOM 495 O O . THR A 1 69 ? -4.914 -23.663 -1.601 1.00 68.38 69 THR A O 1
ATOM 498 N N . SER A 1 70 ? -5.117 -21.526 -0.942 1.00 66.25 70 SER A N 1
ATOM 499 C CA . SER A 1 70 ? -4.369 -21.699 0.302 1.00 66.25 70 SER A CA 1
ATOM 500 C C . SER A 1 70 ? -5.155 -22.549 1.298 1.00 66.25 70 SER A C 1
ATOM 502 O O . SER A 1 70 ? -6.246 -22.183 1.737 1.00 66.25 70 SER A O 1
ATOM 504 N N . THR A 1 71 ? -4.559 -23.671 1.694 1.00 76.31 71 THR A N 1
ATOM 505 C CA . THR A 1 71 ? -5.080 -24.578 2.724 1.00 76.31 71 THR A CA 1
ATOM 506 C C . THR A 1 71 ? -4.482 -24.298 4.105 1.00 76.31 71 THR A C 1
ATOM 508 O O . THR A 1 71 ? -4.659 -25.098 5.028 1.00 76.31 71 THR A O 1
ATOM 511 N N . VAL A 1 72 ? -3.737 -23.196 4.260 1.00 77.19 72 VAL A N 1
ATOM 512 C CA . VAL A 1 72 ? -3.093 -22.843 5.529 1.00 77.19 72 VAL A CA 1
ATOM 513 C C . VAL A 1 72 ? -4.159 -22.523 6.572 1.00 77.19 72 VAL A C 1
ATOM 515 O O . VAL A 1 72 ? -5.061 -21.717 6.347 1.00 77.19 72 VAL A O 1
ATOM 518 N N . LYS A 1 73 ? -4.050 -23.183 7.728 1.00 81.19 73 LYS A N 1
ATOM 519 C CA . LYS A 1 73 ? -4.968 -23.024 8.857 1.00 81.19 73 LYS A CA 1
ATOM 520 C C . LYS A 1 73 ? -4.444 -21.958 9.821 1.00 81.19 73 LYS A C 1
ATOM 522 O O . LYS A 1 73 ? -3.439 -22.178 10.496 1.00 81.19 73 LYS A O 1
ATOM 527 N N . ILE A 1 74 ? -5.159 -20.842 9.902 1.00 78.88 74 ILE A N 1
ATOM 528 C CA . ILE A 1 74 ? -4.848 -19.668 10.723 1.00 78.88 74 ILE A CA 1
ATOM 529 C C . ILE A 1 74 ? -5.418 -19.841 12.135 1.00 78.88 74 ILE A C 1
ATOM 531 O O . ILE A 1 74 ? -6.605 -20.152 12.238 1.00 78.88 74 ILE A O 1
ATOM 535 N N . PRO A 1 75 ? -4.643 -19.599 13.208 1.00 78.50 75 PRO A N 1
ATOM 536 C CA . PRO A 1 75 ? -5.177 -19.475 14.567 1.00 78.50 75 PRO A CA 1
ATOM 537 C C . PRO A 1 75 ? -6.135 -18.281 14.677 1.00 78.50 75 PRO A C 1
ATOM 539 O O . PRO A 1 75 ? -5.743 -17.146 14.407 1.00 78.50 75 PRO A O 1
ATOM 542 N N . LEU A 1 76 ? -7.393 -18.518 15.058 1.00 80.62 76 LEU A N 1
ATOM 543 C CA . LEU A 1 76 ? -8.416 -17.461 15.067 1.00 80.62 76 LEU A CA 1
ATOM 544 C C . LEU A 1 76 ? -8.222 -16.443 16.197 1.00 80.62 76 LEU A C 1
ATOM 546 O O . LEU A 1 76 ? -8.592 -15.283 16.046 1.00 80.62 76 LEU A O 1
ATOM 550 N N . ASN A 1 77 ? -7.552 -16.827 17.279 1.00 77.81 77 ASN A N 1
ATOM 551 C CA . ASN A 1 77 ? -7.118 -15.926 18.347 1.00 77.81 77 ASN A CA 1
ATOM 552 C C . ASN A 1 77 ? -6.106 -14.853 17.894 1.00 77.81 77 ASN A C 1
ATOM 554 O O . ASN A 1 77 ? -5.906 -13.875 18.604 1.00 77.81 77 ASN A O 1
ATOM 558 N N . HIS A 1 78 ? -5.462 -15.018 16.733 1.00 70.19 78 HIS A N 1
ATOM 559 C CA . HIS A 1 78 ? -4.606 -13.988 16.132 1.00 70.19 78 HIS A CA 1
ATOM 560 C C . HIS A 1 78 ? -5.386 -13.052 15.194 1.00 70.19 78 HIS A C 1
ATOM 562 O O . HIS A 1 78 ? -4.853 -12.030 14.769 1.00 70.19 78 HIS A O 1
ATOM 568 N N . LEU A 1 79 ? -6.628 -13.406 14.847 1.00 67.56 79 LEU A N 1
ATOM 569 C CA . LEU A 1 79 ? -7.492 -12.631 13.958 1.00 67.56 79 LEU A CA 1
ATOM 570 C C . LEU A 1 79 ? -8.269 -11.563 14.739 1.00 67.56 79 LEU A C 1
ATOM 572 O O . LEU A 1 79 ? -8.347 -10.416 14.306 1.00 67.56 79 LEU A O 1
ATOM 576 N N . VAL A 1 80 ? -8.843 -11.942 15.884 1.00 72.62 80 VAL A N 1
ATOM 577 C CA . VAL A 1 80 ? -9.659 -11.076 16.749 1.00 72.62 80 VAL A CA 1
ATOM 578 C C . VAL A 1 80 ? -9.493 -11.515 18.204 1.00 72.62 80 VAL A C 1
ATOM 580 O O . VAL A 1 80 ? -9.499 -12.710 18.492 1.00 72.62 80 VAL A O 1
ATOM 583 N N . ASP A 1 81 ? -9.429 -10.550 19.121 1.00 77.38 81 ASP A N 1
ATOM 584 C CA . ASP A 1 81 ? -9.601 -10.780 20.557 1.00 77.38 81 ASP A CA 1
ATOM 585 C C . ASP A 1 81 ? -10.972 -10.243 20.998 1.00 77.38 81 ASP A C 1
ATOM 587 O O . ASP A 1 81 ? -11.265 -9.055 20.854 1.00 77.38 81 ASP A O 1
ATOM 591 N N . LEU A 1 82 ? -11.833 -11.133 21.498 1.00 72.12 82 LEU A N 1
ATOM 592 C CA . LEU A 1 82 ? -13.170 -10.792 22.000 1.00 72.12 82 LEU A CA 1
ATOM 593 C C . LEU A 1 82 ? -13.180 -10.474 23.506 1.00 72.12 82 LEU A C 1
ATOM 595 O O . LEU A 1 82 ? -14.237 -10.163 24.062 1.00 72.12 82 LEU A O 1
ATOM 599 N N . GLY A 1 83 ? -12.036 -10.564 24.189 1.00 74.00 83 GLY A N 1
ATOM 600 C CA . GLY A 1 83 ? -11.914 -10.311 25.620 1.00 74.00 83 GLY A CA 1
ATOM 601 C C . GLY A 1 83 ? -12.907 -11.128 26.453 1.00 74.00 83 GLY A C 1
ATOM 602 O O . GLY A 1 83 ? -13.132 -12.317 26.220 1.00 74.00 83 GLY A O 1
ATOM 603 N N . SER A 1 84 ? -13.549 -10.477 27.425 1.00 73.06 84 SER A N 1
ATOM 604 C CA . SER A 1 84 ? -14.517 -11.110 28.334 1.00 73.06 84 SER A CA 1
ATOM 605 C C . SER A 1 84 ? -15.784 -11.636 27.646 1.00 73.06 84 SER A C 1
ATOM 607 O O . SER A 1 84 ? -16.460 -12.498 28.205 1.00 73.06 84 SER A O 1
ATOM 609 N N . ILE A 1 85 ? -16.088 -11.178 26.427 1.00 75.44 85 ILE A N 1
ATOM 610 C CA . ILE A 1 85 ? -17.254 -11.620 25.641 1.00 75.44 85 ILE A CA 1
ATOM 611 C C . ILE A 1 85 ? -17.014 -13.007 25.035 1.00 75.44 85 ILE A C 1
ATOM 613 O O . ILE A 1 85 ? -17.968 -13.736 24.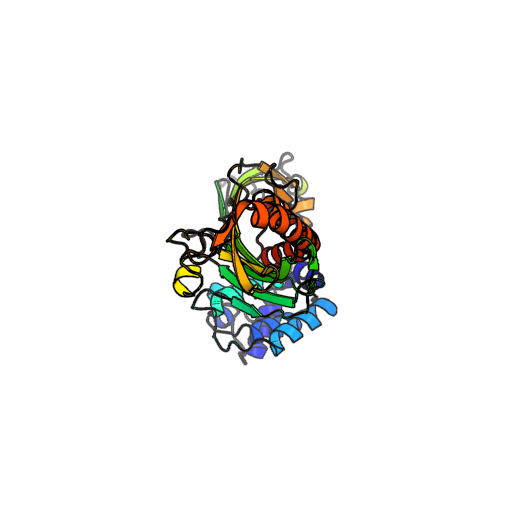771 1.00 75.44 85 ILE A O 1
ATOM 617 N N . GLY A 1 86 ? -15.748 -13.420 24.895 1.00 72.25 86 GLY A N 1
ATOM 618 C CA . GLY A 1 86 ? -15.383 -14.758 24.430 1.00 72.25 86 GLY A CA 1
ATOM 619 C C . GLY A 1 86 ? -15.987 -15.891 25.273 1.00 72.25 86 GLY A C 1
ATOM 620 O O . GLY A 1 86 ? -16.184 -16.991 24.770 1.00 72.25 86 GLY A O 1
ATOM 621 N N . GLN A 1 87 ? -16.329 -15.618 26.536 1.00 78.44 87 GLN A N 1
ATOM 622 C CA . GLN A 1 87 ? -16.921 -16.600 27.450 1.00 78.44 87 GLN A CA 1
ATOM 623 C C . GLN A 1 87 ? -18.417 -16.851 27.207 1.00 78.44 87 GLN A C 1
ATOM 625 O O . GLN A 1 87 ? -18.991 -17.756 27.810 1.00 78.44 87 GLN A O 1
ATOM 630 N N . LEU A 1 88 ? -19.069 -16.061 26.347 1.00 80.06 88 LEU A N 1
ATOM 631 C CA . LEU A 1 88 ? -20.457 -16.309 25.973 1.00 80.06 88 LEU A CA 1
ATOM 632 C C . LEU A 1 88 ? -20.562 -17.567 25.098 1.00 80.06 88 LEU A C 1
ATOM 634 O O . LEU A 1 88 ? -19.701 -17.840 24.258 1.00 80.06 88 LEU A O 1
ATOM 638 N N . GLY A 1 89 ? -21.641 -18.327 25.295 1.00 79.69 89 GLY A N 1
ATOM 639 C CA . GLY A 1 89 ? -22.002 -19.425 24.397 1.00 79.69 89 GLY A CA 1
ATOM 640 C C . GLY A 1 89 ? -22.360 -18.908 23.002 1.00 79.69 89 GLY A C 1
ATOM 641 O O . GLY A 1 89 ? -22.867 -17.792 22.871 1.00 79.69 89 GLY A O 1
ATOM 642 N N . LEU A 1 90 ? -22.132 -19.717 21.965 1.00 80.00 90 LEU A N 1
ATOM 643 C CA . LEU A 1 90 ? -22.554 -19.372 20.601 1.00 80.00 90 LEU A CA 1
ATOM 644 C C . LEU A 1 90 ? -24.053 -19.036 20.537 1.00 80.00 90 LEU A C 1
ATOM 646 O O . LEU A 1 90 ? -24.873 -19.660 21.219 1.00 80.00 90 LEU A O 1
ATOM 650 N N . GLY A 1 91 ? -24.408 -18.019 19.748 1.00 73.06 91 GLY A N 1
ATOM 651 C CA . GLY A 1 91 ? -25.769 -17.483 19.650 1.00 73.06 91 GLY A CA 1
ATOM 652 C C . GLY A 1 91 ? -26.283 -16.728 20.887 1.00 73.06 91 GLY A C 1
ATOM 653 O O . GLY A 1 91 ? -27.402 -16.212 20.863 1.00 73.06 91 GLY A O 1
ATOM 654 N N . GLN A 1 92 ? -25.507 -16.624 21.976 1.00 73.50 92 GLN A N 1
ATOM 655 C CA . GLN A 1 92 ? -25.839 -15.733 23.092 1.00 73.50 92 GLN A CA 1
ATOM 656 C C . GLN A 1 92 ? -25.471 -14.297 22.711 1.00 73.50 92 GLN A C 1
ATOM 658 O O . GLN A 1 92 ? -24.311 -13.994 22.425 1.00 73.50 92 GLN A O 1
ATOM 663 N N . GLN A 1 93 ? -26.454 -13.401 22.755 1.00 64.25 93 GLN A N 1
ATOM 664 C CA . GLN A 1 93 ? -26.255 -11.976 22.523 1.00 64.25 93 GLN A CA 1
ATOM 665 C C . GLN A 1 93 ? -26.695 -11.198 23.763 1.00 64.25 93 GLN A C 1
ATOM 667 O O . GLN A 1 93 ? -27.830 -11.327 24.222 1.00 64.25 93 GLN A O 1
ATOM 672 N N . SER A 1 94 ? -25.795 -10.389 24.323 1.00 58.78 94 SER A N 1
ATOM 673 C CA . SER A 1 94 ? -26.164 -9.483 25.411 1.00 58.78 94 SER A CA 1
ATOM 674 C C . SER A 1 94 ? -26.932 -8.299 24.823 1.00 58.78 94 SER A C 1
ATOM 676 O O . SER A 1 94 ? -26.484 -7.684 23.850 1.00 58.78 94 SER A O 1
ATOM 678 N N . ALA A 1 95 ? -28.109 -7.992 25.373 1.00 52.38 95 ALA A N 1
ATOM 679 C CA . ALA A 1 95 ? -28.955 -6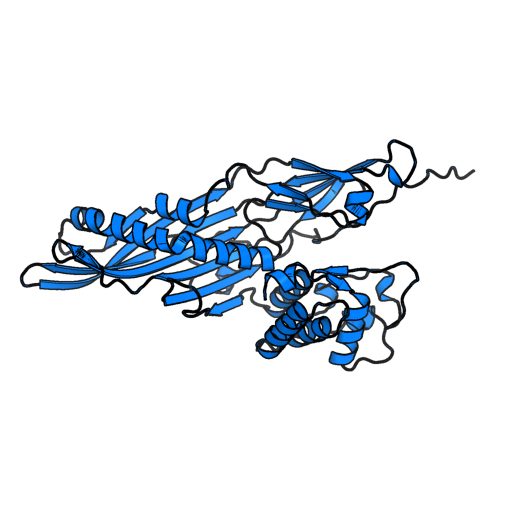.918 24.862 1.00 52.38 95 ALA A CA 1
ATOM 680 C C . ALA A 1 95 ? -28.189 -5.580 24.864 1.00 52.38 95 ALA A C 1
ATOM 682 O O . ALA A 1 95 ? -27.717 -5.130 25.906 1.00 52.38 95 ALA A O 1
ATOM 683 N N . GLY A 1 96 ? -28.064 -4.954 23.688 1.00 52.12 96 GLY A N 1
ATOM 684 C CA . GLY A 1 96 ? -27.391 -3.661 23.513 1.00 52.12 96 GLY A CA 1
ATOM 685 C C . GLY A 1 96 ? -25.900 -3.719 23.160 1.00 52.12 96 GLY A C 1
ATOM 686 O O . GLY A 1 96 ? -25.269 -2.667 23.099 1.00 52.12 96 GLY A O 1
ATOM 687 N N . PHE A 1 97 ? -25.331 -4.903 22.902 1.00 58.75 97 PHE A N 1
ATOM 688 C CA . PHE A 1 97 ? -23.921 -5.042 22.536 1.00 58.75 97 PHE A CA 1
ATOM 689 C C . PHE A 1 97 ? -23.754 -5.696 21.152 1.00 58.75 97 PHE A C 1
ATOM 691 O O . PHE A 1 97 ? -24.052 -6.876 20.968 1.00 58.75 97 PHE A O 1
ATOM 698 N N . SER A 1 98 ? -23.282 -4.924 20.169 1.00 64.56 98 SER A N 1
ATOM 699 C CA . SER A 1 98 ? -22.923 -5.394 18.824 1.00 64.56 98 SER A CA 1
ATOM 700 C C . SER A 1 98 ? -21.513 -4.926 18.482 1.00 64.56 98 SER A C 1
ATOM 702 O O . SER A 1 98 ? -21.238 -3.725 18.511 1.00 64.56 98 SER A O 1
ATOM 704 N N . VAL A 1 99 ? -20.623 -5.862 18.151 1.00 69.50 99 VAL A N 1
ATOM 705 C CA . VAL A 1 99 ? -19.285 -5.535 17.649 1.00 69.50 99 VAL A CA 1
ATOM 706 C C . VAL A 1 99 ? -19.264 -5.826 16.166 1.00 69.50 99 VAL A C 1
ATOM 708 O O . VAL A 1 99 ? -19.428 -6.975 15.759 1.00 69.50 99 VAL A O 1
ATOM 711 N N . ASP A 1 100 ? -19.067 -4.784 15.375 1.00 77.25 100 ASP A N 1
ATOM 712 C CA . ASP A 1 100 ? -18.936 -4.901 13.932 1.00 77.25 100 ASP A CA 1
ATOM 713 C C . ASP A 1 100 ? -17.484 -4.631 13.544 1.00 77.25 100 ASP A C 1
ATOM 715 O O . ASP A 1 100 ? -16.853 -3.710 14.072 1.00 77.25 100 ASP A O 1
ATOM 719 N N . ALA A 1 101 ? -16.961 -5.438 12.629 1.00 68.50 101 ALA A N 1
ATOM 720 C CA . ALA A 1 101 ? -15.624 -5.299 12.076 1.00 68.50 101 ALA A CA 1
ATOM 721 C C . ALA A 1 101 ? -15.691 -5.250 10.551 1.00 68.50 101 ALA A C 1
ATOM 723 O O . ALA A 1 101 ? -16.538 -5.894 9.936 1.00 68.50 101 ALA A O 1
ATOM 724 N N . SER A 1 102 ? -14.771 -4.513 9.934 1.00 73.44 102 SER A N 1
ATOM 725 C CA . SER A 1 102 ? -14.703 -4.429 8.476 1.00 73.44 102 SER A CA 1
ATOM 726 C C . SER A 1 102 ? -14.454 -5.814 7.869 1.00 73.44 102 SER A C 1
ATOM 728 O O . SER A 1 102 ? -13.477 -6.480 8.223 1.00 73.44 102 SER A O 1
ATOM 730 N N . ALA A 1 103 ? -15.294 -6.219 6.908 1.00 71.75 103 ALA A N 1
ATOM 731 C CA . ALA A 1 103 ? -15.126 -7.464 6.154 1.00 71.75 103 ALA A CA 1
ATOM 732 C C . ALA A 1 103 ? -13.739 -7.532 5.501 1.00 71.75 103 ALA A C 1
ATOM 734 O O . ALA A 1 103 ? -13.079 -8.572 5.495 1.00 71.75 103 ALA A O 1
ATOM 735 N N . MET A 1 104 ? -13.283 -6.392 4.978 1.00 66.44 104 MET A N 1
ATOM 736 C CA . MET A 1 104 ? -11.974 -6.276 4.358 1.00 66.44 104 MET A CA 1
ATOM 737 C C . MET A 1 104 ? -10.850 -6.455 5.381 1.00 66.44 104 MET A C 1
ATOM 739 O O . MET A 1 104 ? -9.933 -7.232 5.134 1.00 66.44 104 MET A O 1
ATOM 743 N N . GLY A 1 105 ? -10.952 -5.814 6.551 1.00 61.06 105 GLY A N 1
ATOM 744 C CA . GLY A 1 105 ? -9.967 -5.965 7.628 1.00 61.06 105 GLY A CA 1
ATOM 745 C C . GLY A 1 105 ? -9.827 -7.414 8.111 1.00 61.06 105 GLY A C 1
ATOM 746 O O . GLY A 1 105 ? -8.715 -7.881 8.359 1.00 61.06 105 GLY A O 1
ATOM 747 N N . ILE A 1 106 ? -10.934 -8.163 8.174 1.00 72.00 106 ILE A N 1
ATOM 748 C CA . ILE A 1 106 ? -10.912 -9.594 8.510 1.00 72.00 106 ILE A CA 1
ATOM 749 C C . ILE A 1 106 ? -10.209 -10.399 7.408 1.00 72.00 106 ILE A C 1
ATOM 751 O O . ILE A 1 106 ? -9.337 -11.215 7.708 1.00 72.00 106 ILE A O 1
ATOM 755 N N . LEU A 1 107 ? -10.546 -10.170 6.133 1.00 70.88 107 LEU A N 1
ATOM 756 C CA . LEU A 1 107 ? -9.932 -10.884 5.007 1.00 70.88 107 LEU A CA 1
ATOM 757 C C . LEU A 1 107 ? -8.432 -10.647 4.902 1.00 70.88 107 LEU A C 1
ATOM 759 O O . LEU A 1 107 ? -7.684 -11.591 4.654 1.00 70.88 107 LEU A O 1
ATOM 763 N N . THR A 1 108 ? -7.990 -9.404 5.065 1.00 63.22 108 THR A N 1
ATOM 764 C CA . THR A 1 108 ? -6.578 -9.049 4.921 1.00 63.22 108 THR A CA 1
ATOM 765 C C . THR A 1 108 ? -5.752 -9.545 6.089 1.00 63.22 108 THR A C 1
ATOM 767 O O . THR A 1 108 ? -4.679 -10.103 5.866 1.00 63.22 108 THR A O 1
ATOM 770 N N . THR A 1 109 ? -6.287 -9.484 7.308 1.00 63.28 109 THR A N 1
ATOM 771 C CA . THR A 1 109 ? -5.652 -10.103 8.479 1.00 63.28 109 THR A CA 1
ATOM 772 C C . THR A 1 109 ? -5.573 -11.624 8.325 1.00 63.28 109 THR A C 1
ATOM 774 O O . THR A 1 109 ? -4.518 -12.218 8.544 1.00 63.28 109 THR A O 1
ATOM 777 N N . ALA A 1 110 ? -6.650 -12.273 7.867 1.00 68.38 110 ALA A N 1
ATOM 778 C CA . ALA A 1 110 ? -6.646 -13.706 7.591 1.00 68.38 110 ALA A CA 1
ATOM 779 C C . ALA A 1 110 ? -5.617 -14.071 6.510 1.00 68.38 110 ALA A C 1
ATOM 781 O O . ALA A 1 110 ? -4.820 -14.987 6.696 1.00 68.38 110 ALA A O 1
ATOM 782 N N . ALA A 1 111 ? -5.580 -13.332 5.402 1.00 65.12 111 ALA A N 1
ATOM 783 C CA . ALA A 1 111 ? -4.605 -13.540 4.339 1.00 65.12 111 ALA A CA 1
ATOM 784 C C . ALA A 1 111 ? -3.161 -13.349 4.831 1.00 65.12 111 ALA A C 1
ATOM 786 O O . ALA A 1 111 ? -2.302 -14.160 4.488 1.00 65.12 111 ALA A O 1
ATOM 787 N N . ALA A 1 112 ? -2.901 -12.341 5.672 1.00 61.28 112 ALA A N 1
ATOM 788 C CA . ALA A 1 112 ? -1.596 -12.105 6.286 1.00 61.28 112 ALA A CA 1
ATOM 789 C C . ALA A 1 112 ? -1.148 -13.296 7.149 1.00 61.28 112 ALA A C 1
ATOM 791 O O . ALA A 1 112 ? -0.026 -13.784 7.010 1.00 61.28 112 ALA A O 1
ATOM 792 N N . LEU A 1 113 ? -2.049 -13.813 7.989 1.00 65.62 113 LEU A N 1
ATOM 793 C CA . LEU A 1 113 ? -1.774 -14.934 8.888 1.00 65.62 113 LEU A CA 1
ATOM 794 C C . LEU A 1 113 ? -1.640 -16.277 8.149 1.00 65.62 113 LEU A C 1
ATOM 796 O O . LEU A 1 113 ? -0.797 -17.094 8.516 1.00 65.62 113 LEU A O 1
ATOM 800 N N . ALA A 1 114 ? -2.436 -16.514 7.099 1.00 66.06 114 ALA A N 1
ATOM 801 C CA . ALA A 1 114 ? -2.340 -17.725 6.272 1.00 66.06 114 ALA A CA 1
ATOM 802 C C . ALA A 1 114 ? -1.079 -17.743 5.419 1.00 66.06 114 ALA A C 1
ATOM 804 O O . ALA A 1 114 ? -0.702 -18.789 4.895 1.00 66.06 114 ALA A O 1
ATOM 805 N N . ASN A 1 115 ? -0.441 -16.593 5.251 1.00 60.78 115 ASN A N 1
ATOM 806 C CA . ASN A 1 115 ? 0.712 -16.502 4.397 1.00 60.78 115 ASN A CA 1
ATOM 807 C C . ASN A 1 115 ? 1.902 -17.270 4.966 1.00 60.78 115 ASN A C 1
ATOM 809 O O . ASN A 1 115 ? 2.631 -17.878 4.194 1.00 60.78 115 ASN A O 1
ATOM 813 N N . GLY A 1 116 ? 2.115 -17.255 6.292 1.00 52.22 116 GLY A N 1
ATOM 814 C CA . GLY A 1 116 ? 3.214 -17.943 7.007 1.00 52.22 116 GLY A CA 1
ATOM 815 C C . GLY A 1 116 ? 4.649 -17.559 6.585 1.00 52.22 116 GLY A C 1
ATOM 816 O O . GLY A 1 116 ? 5.591 -17.720 7.349 1.00 52.22 116 GLY A O 1
ATOM 817 N N . SER A 1 117 ? 4.791 -17.006 5.385 1.00 49.19 117 SER A N 1
ATOM 818 C CA . SER A 1 117 ? 5.963 -16.614 4.610 1.00 49.19 117 SER A CA 1
ATOM 819 C C . SER A 1 117 ? 5.822 -15.170 4.104 1.00 49.19 117 SER A C 1
ATOM 821 O O . SER A 1 117 ? 6.676 -14.679 3.375 1.00 49.19 117 SER A O 1
ATOM 823 N N . LYS A 1 118 ? 4.780 -14.467 4.581 1.00 54.25 118 LYS A N 1
ATOM 824 C CA . LYS A 1 118 ? 4.587 -13.017 4.486 1.00 54.25 118 LYS A CA 1
ATOM 825 C C . LYS A 1 118 ? 4.525 -12.446 3.047 1.00 54.25 118 LYS A C 1
ATOM 827 O O . LYS A 1 118 ? 4.729 -11.248 2.904 1.00 54.25 118 LYS A O 1
ATOM 832 N N . GLN A 1 119 ? 4.217 -13.223 1.999 1.00 53.47 119 GLN A N 1
ATOM 833 C CA . GLN A 1 119 ? 4.103 -12.713 0.617 1.00 53.47 119 GLN A CA 1
ATOM 834 C C . GLN A 1 119 ? 2.855 -13.212 -0.136 1.00 53.47 119 GLN A C 1
ATOM 836 O O . GLN A 1 119 ? 2.635 -14.409 -0.274 1.00 53.47 119 GLN A O 1
ATOM 841 N N . VAL A 1 120 ? 1.982 -12.321 -0.612 1.00 55.81 120 VAL A N 1
ATOM 842 C CA . VAL A 1 120 ? 0.873 -12.681 -1.523 1.00 55.81 120 VAL A CA 1
ATOM 843 C C . VAL A 1 120 ? 1.280 -12.297 -2.936 1.00 55.81 120 VAL A C 1
ATOM 845 O O . VAL A 1 120 ? 1.384 -11.105 -3.198 1.00 55.81 120 VAL A O 1
ATOM 848 N N . GLU A 1 121 ? 1.491 -13.268 -3.830 1.00 51.84 121 GLU A N 1
ATOM 849 C CA . GLU A 1 121 ? 1.738 -13.012 -5.256 1.00 51.84 121 GLU A CA 1
ATOM 850 C C . GLU A 1 121 ? 0.467 -13.249 -6.088 1.00 51.84 121 GLU A C 1
ATOM 852 O O . GLU A 1 121 ? -0.153 -14.312 -6.026 1.00 51.84 121 GLU A O 1
ATOM 857 N N . LEU A 1 122 ? 0.066 -12.246 -6.868 1.00 50.75 122 LEU A N 1
ATOM 858 C CA . LEU A 1 122 ? -1.105 -12.258 -7.737 1.00 50.75 122 LEU A CA 1
ATOM 859 C C . LEU A 1 122 ? -0.685 -11.880 -9.157 1.00 50.75 122 LEU A C 1
ATOM 861 O O . LEU A 1 122 ? -0.167 -10.789 -9.393 1.00 50.75 122 LEU A O 1
ATOM 865 N N . ASN A 1 123 ? -0.964 -12.758 -10.119 1.00 51.16 123 ASN A N 1
ATOM 866 C CA . ASN A 1 123 ? -0.879 -12.420 -11.536 1.00 51.16 123 ASN A CA 1
ATOM 867 C C . ASN A 1 123 ? -2.251 -11.924 -12.005 1.00 51.16 123 ASN A C 1
ATOM 869 O O . ASN A 1 123 ? -3.207 -12.695 -12.098 1.00 51.16 123 ASN A O 1
ATOM 873 N N . LEU A 1 124 ? -2.344 -10.625 -12.270 1.00 52.47 124 LEU A N 1
ATOM 874 C CA . LEU A 1 124 ? -3.573 -9.955 -12.685 1.00 52.47 124 LEU A CA 1
ATOM 875 C C . LEU A 1 124 ? -3.757 -9.963 -14.215 1.00 52.47 124 LEU A C 1
ATOM 877 O O . LEU A 1 124 ? -4.794 -9.511 -14.697 1.00 52.47 124 LEU A O 1
ATOM 881 N N . GLY A 1 125 ? -2.803 -10.503 -14.987 1.00 53.66 125 GLY A N 1
ATOM 882 C CA . GLY A 1 125 ? -2.892 -10.627 -16.449 1.00 53.66 125 GLY A CA 1
ATOM 883 C C . GLY A 1 125 ? -3.168 -9.301 -17.176 1.00 53.66 125 GLY A C 1
ATOM 884 O O . GLY A 1 125 ? -2.820 -8.232 -16.683 1.00 53.66 125 GLY A O 1
ATOM 885 N N . ALA A 1 126 ? -3.821 -9.371 -18.342 1.00 57.06 126 ALA A N 1
ATOM 886 C CA . ALA A 1 126 ? -4.248 -8.211 -19.142 1.00 57.06 126 ALA A CA 1
ATOM 887 C C . ALA A 1 126 ? -5.603 -7.622 -18.684 1.00 57.06 126 ALA A C 1
ATOM 889 O O . ALA A 1 126 ? -6.366 -7.083 -19.483 1.00 57.06 126 ALA A O 1
ATOM 890 N N . THR A 1 127 ? -5.950 -7.769 -17.401 1.00 48.28 127 THR A N 1
ATOM 891 C CA . THR A 1 127 ? -7.255 -7.329 -16.865 1.00 48.28 127 THR A CA 1
ATOM 892 C C . THR A 1 127 ? -7.317 -5.808 -16.664 1.00 48.28 127 THR A C 1
ATOM 894 O O . THR A 1 127 ? -8.387 -5.262 -16.412 1.00 48.28 127 THR A O 1
ATOM 897 N N . ILE A 1 128 ? -6.179 -5.114 -16.787 1.00 58.00 128 ILE A N 1
ATOM 898 C CA . ILE A 1 128 ? -6.053 -3.668 -16.582 1.00 58.00 128 ILE A CA 1
ATOM 899 C C . ILE A 1 128 ? -5.845 -2.981 -17.940 1.00 58.00 128 ILE A C 1
ATOM 901 O O . ILE A 1 128 ? -4.864 -3.288 -18.625 1.00 58.00 128 ILE A O 1
ATOM 905 N N . PRO A 1 129 ? -6.726 -2.045 -18.346 1.00 61.06 129 PRO A N 1
ATOM 906 C CA . PRO A 1 129 ? -6.585 -1.316 -19.603 1.00 61.06 129 PRO A CA 1
ATOM 907 C C . PRO A 1 129 ? -5.209 -0.650 -19.739 1.00 61.06 129 PRO A C 1
ATOM 909 O O . PRO A 1 129 ? -4.761 0.060 -18.844 1.00 61.06 129 PRO A O 1
ATOM 912 N N . GLY A 1 130 ? -4.542 -0.878 -20.873 1.00 68.00 130 GLY A N 1
ATOM 913 C CA . GLY A 1 130 ? -3.211 -0.328 -21.157 1.00 68.00 130 GLY A CA 1
ATOM 914 C C . GLY A 1 130 ? -2.032 -1.158 -20.632 1.00 68.00 130 GLY A C 1
ATOM 915 O O . GLY A 1 130 ? -0.897 -0.865 -21.000 1.00 68.00 130 GLY A O 1
ATOM 916 N N . LEU A 1 131 ? -2.269 -2.214 -19.841 1.00 72.94 131 LEU A N 1
ATOM 917 C CA . LEU A 1 131 ? -1.229 -3.131 -19.364 1.00 72.94 131 LEU A CA 1
ATOM 918 C C . LEU A 1 131 ? -1.329 -4.492 -20.064 1.00 72.94 131 LEU A C 1
ATOM 920 O O . LEU A 1 131 ? -2.407 -5.053 -20.243 1.00 72.94 131 LEU A O 1
ATOM 924 N N . VAL A 1 132 ? -0.177 -5.039 -20.447 1.00 76.88 132 VAL A N 1
ATOM 925 C CA . VAL A 1 132 ? -0.058 -6.359 -21.089 1.00 76.88 132 VAL A CA 1
ATOM 926 C C . VAL A 1 132 ? 0.042 -7.467 -20.048 1.00 76.88 132 VAL A C 1
ATOM 928 O O . VAL A 1 132 ? -0.515 -8.549 -20.223 1.00 76.88 132 VAL A O 1
ATOM 931 N N . SER A 1 133 ? 0.747 -7.204 -18.952 1.00 77.38 133 SER A N 1
ATOM 932 C CA . SER A 1 133 ? 0.819 -8.110 -17.811 1.00 77.38 133 SER A CA 1
ATOM 933 C C . SER A 1 133 ? 0.999 -7.322 -16.528 1.00 77.38 133 SER A C 1
ATOM 935 O O . SER A 1 133 ? 1.548 -6.217 -16.529 1.00 77.38 133 SER A O 1
ATOM 937 N N . THR A 1 134 ? 0.556 -7.889 -15.413 1.00 68.50 134 THR A N 1
ATOM 938 C CA . THR A 1 134 ? 0.713 -7.272 -14.099 1.00 68.50 134 THR A CA 1
ATOM 939 C C . THR A 1 134 ? 0.897 -8.349 -13.042 1.00 68.50 134 THR A C 1
ATOM 941 O O . THR A 1 134 ? 0.028 -9.201 -12.868 1.00 68.50 134 THR A O 1
ATOM 944 N N . THR A 1 135 ? 2.020 -8.289 -12.334 1.00 76.06 135 THR A N 1
ATOM 945 C CA . THR A 1 135 ? 2.314 -9.136 -11.177 1.00 76.06 135 THR A CA 1
ATOM 946 C C . THR A 1 135 ? 2.377 -8.261 -9.939 1.00 76.06 135 THR A C 1
ATOM 948 O O . THR A 1 135 ? 3.085 -7.258 -9.928 1.00 76.06 135 THR A O 1
ATOM 951 N N . LEU A 1 136 ? 1.646 -8.638 -8.900 1.00 74.75 136 LEU A N 1
ATOM 952 C CA . LEU A 1 136 ? 1.581 -7.926 -7.633 1.00 74.75 136 LEU A CA 1
ATOM 953 C C . LEU A 1 136 ? 2.062 -8.851 -6.518 1.00 74.75 136 LEU A C 1
ATOM 955 O O . LEU A 1 136 ? 1.518 -9.936 -6.363 1.00 74.75 136 LEU A O 1
ATOM 959 N N . ALA A 1 137 ? 3.030 -8.408 -5.729 1.00 76.69 137 ALA A N 1
ATOM 960 C CA . ALA A 1 137 ? 3.460 -9.041 -4.496 1.00 76.69 137 ALA A CA 1
ATOM 961 C C . ALA A 1 137 ? 3.199 -8.109 -3.307 1.00 76.69 137 ALA A C 1
ATOM 963 O O . ALA A 1 137 ? 3.500 -6.919 -3.374 1.00 76.69 137 ALA A O 1
ATOM 964 N N . VAL A 1 138 ? 2.657 -8.643 -2.214 1.00 78.88 138 VAL A N 1
ATOM 965 C CA . VAL A 1 138 ? 2.339 -7.881 -0.995 1.00 78.88 138 VAL A CA 1
ATOM 966 C C . VAL A 1 138 ? 2.929 -8.572 0.224 1.00 78.88 138 VAL A C 1
ATOM 968 O O . VAL A 1 138 ? 2.704 -9.766 0.405 1.00 78.88 138 VAL A O 1
ATOM 971 N N . ALA A 1 139 ? 3.614 -7.816 1.078 1.00 80.50 139 ALA A N 1
ATOM 972 C CA . ALA A 1 139 ? 4.077 -8.251 2.386 1.00 80.50 139 ALA A CA 1
ATOM 973 C C . ALA A 1 139 ? 3.583 -7.310 3.483 1.00 80.50 139 ALA A C 1
ATOM 975 O O . ALA A 1 139 ? 3.560 -6.094 3.307 1.00 80.50 139 ALA A O 1
ATOM 976 N N . ILE A 1 140 ? 3.200 -7.879 4.624 1.00 78.38 140 ILE A N 1
ATOM 977 C CA . ILE A 1 140 ? 2.719 -7.137 5.793 1.00 78.38 140 ILE A CA 1
ATOM 978 C C . ILE A 1 140 ? 3.644 -7.484 6.956 1.00 78.38 140 ILE A C 1
ATOM 980 O O . ILE A 1 140 ? 3.895 -8.659 7.234 1.00 78.38 140 ILE A O 1
ATOM 984 N N . GLY A 1 141 ? 4.197 -6.453 7.583 1.00 72.75 141 GLY A N 1
ATOM 985 C CA . GLY A 1 141 ? 5.078 -6.566 8.733 1.00 72.75 141 GLY A CA 1
ATOM 986 C C . GLY A 1 141 ? 4.314 -6.927 10.002 1.00 72.75 141 GLY A C 1
ATOM 987 O O . GLY A 1 141 ? 3.087 -6.883 10.064 1.00 72.75 141 GLY A O 1
ATOM 988 N N . GLU A 1 142 ? 5.054 -7.275 11.045 1.00 65.56 142 GLU A N 1
ATOM 989 C CA . GLU A 1 142 ? 4.466 -7.466 12.367 1.00 65.56 142 GLU A CA 1
ATOM 990 C C . GLU A 1 142 ? 4.103 -6.094 12.969 1.00 65.56 142 GLU A C 1
ATOM 992 O O . GLU A 1 142 ? 4.844 -5.124 12.769 1.00 65.56 142 GLU A O 1
ATOM 997 N N . PRO A 1 143 ? 2.981 -5.965 13.700 1.00 54.81 143 PRO A N 1
ATOM 998 C CA . PRO A 1 143 ? 2.700 -4.754 14.461 1.00 54.81 143 PRO A CA 1
ATOM 999 C C . PRO A 1 143 ? 3.857 -4.482 15.424 1.00 54.81 143 PRO A C 1
ATOM 1001 O O . PRO A 1 143 ? 4.335 -5.402 16.093 1.00 54.81 143 PRO A O 1
ATOM 1004 N N . ALA A 1 144 ? 4.311 -3.229 15.510 1.00 49.50 144 ALA A N 1
ATOM 1005 C CA . ALA A 1 144 ? 5.374 -2.850 16.434 1.00 49.50 144 ALA A CA 1
ATOM 1006 C C . ALA A 1 144 ? 5.002 -3.303 17.856 1.00 49.50 144 ALA A C 1
ATOM 1008 O O . ALA A 1 144 ? 3.996 -2.833 18.390 1.00 49.50 144 ALA A O 1
ATOM 1009 N N . GLN A 1 145 ? 5.791 -4.241 18.403 1.00 47.38 145 GLN A N 1
ATOM 1010 C CA . GLN A 1 145 ? 5.790 -4.762 19.779 1.00 47.38 145 GLN A CA 1
ATOM 1011 C C . GLN A 1 145 ? 4.640 -4.189 20.637 1.00 47.38 145 GLN A C 1
ATOM 1013 O O . GLN A 1 145 ? 4.767 -3.115 21.227 1.00 47.38 145 GLN A O 1
ATOM 1018 N N . PHE A 1 146 ? 3.517 -4.917 20.694 1.00 50.94 146 PHE A N 1
ATOM 1019 C CA . PHE A 1 146 ? 2.377 -4.683 21.599 1.00 50.94 146 PHE A CA 1
ATOM 1020 C C . PHE A 1 146 ? 1.425 -3.503 21.308 1.00 50.94 146 PHE A C 1
ATOM 1022 O O . PHE A 1 146 ? 0.673 -3.117 22.202 1.00 50.94 146 PHE A O 1
ATOM 1029 N N . SER A 1 147 ? 1.372 -2.947 20.091 1.00 54.66 147 SER A N 1
ATOM 1030 C CA . SER A 1 147 ? 0.309 -1.992 19.719 1.00 54.66 147 SER A CA 1
ATOM 1031 C C . SER A 1 147 ? -0.739 -2.653 18.808 1.00 54.66 147 SER A C 1
ATOM 1033 O O . SER A 1 147 ? -0.479 -2.822 17.616 1.00 54.66 147 SER A O 1
ATOM 1035 N N . PRO A 1 148 ? -1.904 -3.075 19.337 1.00 63.72 148 PRO A N 1
ATOM 1036 C CA . PRO A 1 148 ? -2.989 -3.593 18.507 1.00 63.72 148 PRO A CA 1
ATOM 1037 C C . PRO A 1 148 ? -3.567 -2.491 17.602 1.00 63.72 148 PRO A C 1
ATOM 1039 O O . PRO A 1 148 ? -3.473 -1.302 17.911 1.00 63.72 148 PRO A O 1
ATOM 1042 N N . TRP A 1 149 ? -4.218 -2.887 16.502 1.00 64.75 149 TRP A N 1
ATOM 1043 C CA . TRP A 1 149 ? -4.922 -1.970 15.586 1.00 64.75 149 TRP A CA 1
ATOM 1044 C C . TRP A 1 149 ? -6.125 -1.266 16.245 1.00 64.75 149 TRP A C 1
ATOM 1046 O O . TRP A 1 149 ? -6.624 -0.263 15.739 1.00 64.75 149 TRP A O 1
ATOM 1056 N N . LEU A 1 150 ? -6.567 -1.782 17.394 1.00 73.69 150 LEU A N 1
ATOM 1057 C CA . LEU A 1 150 ? -7.645 -1.273 18.228 1.00 73.69 150 LEU A CA 1
ATOM 1058 C C . LEU A 1 150 ? -7.223 -1.391 19.691 1.00 73.69 150 LEU A C 1
ATOM 1060 O O . LEU A 1 150 ? -6.795 -2.455 20.129 1.00 73.69 150 LEU A O 1
ATOM 1064 N N . THR A 1 151 ? -7.373 -0.313 20.456 1.00 80.00 151 THR A N 1
ATOM 1065 C CA . THR A 1 151 ? -7.106 -0.311 21.897 1.00 80.00 151 THR A CA 1
ATOM 1066 C C . THR A 1 151 ? -8.243 0.361 22.652 1.00 80.00 151 THR A C 1
ATOM 1068 O O . THR A 1 151 ? -8.887 1.277 22.138 1.00 80.00 151 THR A O 1
ATOM 1071 N N . ILE A 1 152 ? -8.473 -0.083 23.884 1.00 80.88 152 ILE A N 1
ATOM 1072 C CA . ILE A 1 152 ? -9.349 0.579 24.849 1.00 80.88 152 ILE A CA 1
ATOM 1073 C C . ILE A 1 152 ? -8.441 1.072 25.970 1.00 80.88 152 ILE A C 1
ATOM 1075 O O . ILE A 1 152 ? -7.754 0.277 26.608 1.00 80.88 152 ILE A O 1
ATOM 1079 N N . GLY A 1 153 ? -8.418 2.379 26.207 1.00 83.00 153 GLY A N 1
ATOM 1080 C CA . GLY A 1 153 ? -7.550 2.957 27.223 1.00 83.00 153 GLY A CA 1
ATOM 1081 C C . GLY A 1 153 ? -7.857 4.418 27.507 1.00 83.00 153 GLY A C 1
ATOM 1082 O O . GLY A 1 153 ? -8.722 5.031 26.882 1.00 83.00 153 GLY A O 1
ATOM 1083 N N . GLU A 1 154 ? -7.133 4.963 28.475 1.00 84.88 154 GLU A N 1
ATOM 1084 C CA . GLU A 1 154 ? -7.216 6.366 28.867 1.00 84.88 154 GLU A CA 1
ATOM 1085 C C . GLU A 1 154 ? -6.285 7.243 28.015 1.00 84.88 154 GLU A C 1
ATOM 1087 O O . GLU A 1 154 ? -5.579 6.776 27.114 1.00 84.88 154 GLU A O 1
ATOM 1092 N N . LYS A 1 155 ? -6.264 8.545 28.315 1.00 88.25 155 LYS A N 1
ATOM 1093 C CA . LYS A 1 155 ? -5.326 9.498 27.716 1.00 88.25 155 LYS A CA 1
ATOM 1094 C C . LYS A 1 155 ? -3.900 8.935 27.718 1.00 88.25 155 LYS A C 1
ATOM 1096 O O . LYS A 1 155 ? -3.355 8.586 28.759 1.00 88.25 155 LYS A O 1
ATOM 1101 N N . GLY A 1 156 ? -3.280 8.918 26.543 1.00 86.75 156 GLY A N 1
ATOM 1102 C CA . GLY A 1 156 ? -1.953 8.355 26.319 1.00 86.75 156 GLY A CA 1
ATOM 1103 C C . GLY A 1 156 ? -1.957 6.999 25.618 1.00 86.75 156 GLY A C 1
ATOM 1104 O O . GLY A 1 156 ? -0.893 6.600 25.155 1.00 86.75 156 GLY A O 1
ATOM 1105 N N . ALA A 1 157 ? -3.110 6.333 25.480 1.00 87.06 157 ALA A N 1
ATOM 1106 C CA . ALA A 1 157 ? -3.231 5.110 24.692 1.00 87.06 157 ALA A CA 1
ATOM 1107 C C . ALA A 1 157 ? -2.826 5.338 23.224 1.00 87.06 157 ALA A C 1
ATOM 1109 O O . ALA A 1 157 ? -3.132 6.382 22.640 1.00 87.06 157 ALA A O 1
ATOM 1110 N N . VAL A 1 158 ? -2.134 4.358 22.637 1.00 88.19 158 VAL A N 1
ATOM 1111 C CA . VAL A 1 158 ? -1.592 4.426 21.274 1.00 88.19 158 VAL A CA 1
ATOM 1112 C C . VAL A 1 158 ? -1.960 3.167 20.496 1.00 88.19 158 VAL A C 1
ATOM 1114 O O . VAL A 1 158 ? -1.775 2.055 20.994 1.00 88.19 158 VAL A O 1
ATOM 1117 N N . VAL A 1 159 ? -2.418 3.353 19.259 1.00 86.69 159 VAL A N 1
ATOM 1118 C CA . VAL A 1 159 ? -2.542 2.293 18.248 1.00 86.69 159 VAL A CA 1
ATOM 1119 C C . VAL A 1 159 ? -1.618 2.586 17.074 1.00 86.69 159 VAL A C 1
ATOM 1121 O O . VAL A 1 159 ? -1.372 3.752 16.744 1.00 86.69 159 VAL A O 1
ATOM 1124 N N . ARG A 1 160 ? -1.107 1.529 16.443 1.00 84.62 160 ARG A N 1
ATOM 1125 C CA . ARG A 1 160 ? -0.257 1.619 15.255 1.00 84.62 160 ARG A CA 1
ATOM 1126 C C . ARG A 1 160 ? -0.701 0.625 14.196 1.00 84.62 160 ARG A C 1
ATOM 1128 O O . ARG A 1 160 ? -1.154 -0.471 14.518 1.00 84.62 160 ARG A O 1
ATOM 1135 N N . THR A 1 161 ? -0.540 1.004 12.934 1.00 79.75 161 THR A N 1
ATOM 1136 C CA . THR A 1 161 ? -0.710 0.070 11.815 1.00 79.75 161 THR A CA 1
ATOM 1137 C C . THR A 1 161 ? 0.551 -0.772 11.624 1.00 79.75 161 THR A C 1
ATOM 1139 O O . THR A 1 161 ? 1.644 -0.396 12.054 1.00 79.75 161 THR A O 1
ATOM 1142 N N . ALA A 1 162 ? 0.410 -1.916 10.955 1.00 79.69 162 ALA A N 1
ATOM 1143 C CA . ALA A 1 162 ? 1.554 -2.688 10.487 1.00 79.69 162 ALA A CA 1
ATOM 1144 C C . ALA A 1 162 ? 2.258 -1.979 9.317 1.00 79.69 162 ALA A C 1
ATOM 1146 O O . ALA A 1 162 ? 1.635 -1.229 8.560 1.00 79.69 162 ALA A O 1
ATOM 1147 N N . GLN A 1 163 ? 3.554 -2.248 9.151 1.00 84.31 163 GLN A N 1
ATOM 1148 C CA . GLN A 1 163 ? 4.281 -1.869 7.938 1.00 84.31 163 GLN A CA 1
ATOM 1149 C C . GLN A 1 163 ? 3.787 -2.710 6.759 1.00 84.31 163 GLN A C 1
ATOM 1151 O O . GLN A 1 163 ? 3.406 -3.865 6.937 1.00 84.31 163 GLN A O 1
ATOM 1156 N N . THR A 1 164 ? 3.793 -2.151 5.554 1.00 84.56 164 THR A N 1
ATOM 1157 C CA . THR A 1 164 ? 3.345 -2.857 4.348 1.00 84.56 164 THR A CA 1
ATOM 1158 C C . THR A 1 164 ? 4.295 -2.591 3.194 1.00 84.56 164 THR A C 1
ATOM 1160 O O . THR A 1 164 ? 4.641 -1.447 2.924 1.00 84.56 164 THR A O 1
ATOM 1163 N N . ARG A 1 165 ? 4.708 -3.650 2.501 1.00 88.81 165 ARG A N 1
ATOM 1164 C CA . ARG A 1 165 ? 5.487 -3.590 1.264 1.00 88.81 165 ARG A CA 1
ATOM 1165 C C . ARG A 1 165 ? 4.652 -4.126 0.118 1.00 88.81 165 ARG A C 1
ATOM 1167 O O . ARG A 1 165 ? 4.018 -5.173 0.229 1.00 88.81 165 ARG A O 1
ATOM 1174 N N . ILE A 1 166 ? 4.694 -3.427 -1.001 1.00 86.75 166 ILE A N 1
ATOM 1175 C CA . ILE A 1 166 ? 4.082 -3.828 -2.257 1.00 86.75 166 ILE A CA 1
ATOM 1176 C C . ILE A 1 166 ? 5.154 -3.788 -3.334 1.00 86.75 166 ILE A C 1
ATOM 1178 O O . ILE A 1 166 ? 5.906 -2.824 -3.438 1.00 86.75 166 ILE A O 1
ATOM 1182 N N . LYS A 1 167 ? 5.188 -4.825 -4.163 1.00 89.25 167 LYS A N 1
ATOM 1183 C CA . LYS A 1 167 ? 5.922 -4.856 -5.421 1.00 89.25 167 LYS A CA 1
ATOM 1184 C C . LYS A 1 167 ? 4.923 -5.089 -6.543 1.00 89.25 167 LYS A C 1
ATOM 1186 O O . LYS A 1 167 ? 4.254 -6.114 -6.584 1.00 89.25 167 LYS A O 1
ATOM 1191 N N . LEU A 1 168 ? 4.832 -4.146 -7.459 1.00 86.12 168 LEU A N 1
ATOM 1192 C CA . LEU A 1 168 ? 4.016 -4.208 -8.655 1.00 86.12 168 LEU A CA 1
ATOM 1193 C C . LEU A 1 168 ? 4.941 -4.220 -9.870 1.00 86.12 168 LEU A C 1
ATOM 1195 O O . LEU A 1 168 ? 5.646 -3.253 -10.122 1.00 86.12 168 LEU A O 1
ATOM 1199 N N . VAL A 1 169 ? 4.917 -5.293 -10.649 1.00 88.25 169 VAL A N 1
ATOM 1200 C CA . VAL A 1 169 ? 5.625 -5.378 -11.928 1.00 88.25 169 VAL A CA 1
ATOM 1201 C C . VAL A 1 169 ? 4.592 -5.362 -13.041 1.00 88.25 169 VAL A C 1
ATOM 1203 O O . VAL A 1 169 ? 3.924 -6.364 -13.302 1.00 88.25 169 VAL A O 1
ATOM 1206 N N . ALA A 1 170 ? 4.458 -4.217 -13.700 1.00 84.62 170 ALA A N 1
ATOM 1207 C CA . ALA A 1 170 ? 3.570 -4.052 -14.841 1.00 84.62 170 ALA A CA 1
ATOM 1208 C C . ALA A 1 170 ? 4.374 -4.021 -16.144 1.00 84.62 170 ALA A C 1
ATOM 1210 O O . ALA A 1 170 ? 5.387 -3.335 -16.238 1.00 84.62 170 ALA A O 1
ATOM 1211 N N . SER A 1 171 ? 3.926 -4.748 -17.165 1.00 85.50 171 SER A N 1
ATOM 1212 C CA . SER A 1 171 ? 4.437 -4.575 -18.526 1.00 85.50 171 SER A CA 1
ATOM 1213 C C . SER A 1 171 ? 3.443 -3.754 -19.324 1.00 85.50 171 SER A C 1
ATOM 1215 O O . SER A 1 171 ? 2.275 -4.118 -19.451 1.00 85.50 171 SER A O 1
ATOM 1217 N N . VAL A 1 172 ? 3.929 -2.653 -19.872 1.00 78.25 172 VAL A N 1
ATOM 1218 C CA . VAL A 1 172 ? 3.219 -1.783 -20.796 1.00 78.25 172 VAL A CA 1
ATOM 1219 C C . VAL A 1 172 ? 3.713 -2.139 -22.190 1.00 78.25 172 VAL A C 1
ATOM 1221 O O . VAL A 1 172 ? 4.904 -2.058 -22.497 1.00 78.25 172 VAL A O 1
ATOM 1224 N N . GLY A 1 173 ? 2.810 -2.594 -23.043 1.00 67.94 173 GLY A N 1
ATOM 1225 C CA . GLY A 1 173 ? 3.162 -3.039 -24.383 1.00 67.94 173 GLY A CA 1
ATOM 1226 C C . GLY A 1 173 ? 2.035 -2.783 -25.365 1.00 67.94 173 GLY A C 1
ATOM 1227 O O . GLY A 1 173 ? 0.901 -2.516 -24.976 1.00 67.94 173 GLY A O 1
ATOM 1228 N N . GLY A 1 174 ? 2.380 -2.849 -26.651 1.00 59.00 174 GLY A N 1
ATOM 1229 C CA . GLY A 1 174 ? 1.433 -2.693 -27.755 1.00 59.00 174 GLY A CA 1
ATOM 1230 C C . GLY A 1 174 ? 1.765 -1.580 -28.744 1.00 59.00 174 GLY A C 1
ATOM 1231 O O . GLY A 1 174 ? 1.125 -1.504 -29.787 1.00 59.00 174 GLY A O 1
ATOM 1232 N N . SER A 1 175 ? 2.782 -0.757 -28.499 1.00 54.84 175 SER A N 1
ATOM 1233 C CA . SER A 1 175 ? 3.292 0.139 -29.528 1.00 54.84 175 SER A CA 1
ATOM 1234 C C . SER A 1 175 ? 4.657 -0.368 -29.973 1.00 54.84 175 SER A C 1
ATOM 1236 O O . SER A 1 175 ? 5.657 -0.135 -29.310 1.00 54.84 175 SER A O 1
ATOM 1238 N N . ASN A 1 176 ? 4.722 -1.020 -31.141 1.00 65.31 176 ASN A N 1
ATOM 1239 C CA . ASN A 1 176 ? 5.943 -1.022 -31.959 1.00 65.31 176 ASN A CA 1
ATOM 1240 C C . ASN A 1 176 ? 6.171 0.416 -32.462 1.00 65.31 176 ASN A C 1
ATOM 1242 O O . ASN A 1 176 ? 6.158 0.694 -33.664 1.00 65.31 176 ASN A O 1
ATOM 1246 N N . ALA A 1 177 ? 6.245 1.360 -31.520 1.00 72.81 177 ALA A N 1
ATOM 1247 C CA . ALA A 1 177 ? 6.285 2.779 -31.776 1.00 72.81 177 ALA A CA 1
ATOM 1248 C C . ALA A 1 177 ? 7.619 3.047 -32.441 1.00 72.81 177 ALA A C 1
ATOM 1250 O O . ALA A 1 177 ? 8.679 2.953 -31.819 1.00 72.81 177 ALA A O 1
ATOM 1251 N N . THR A 1 178 ? 7.551 3.351 -33.730 1.00 78.31 178 THR A N 1
ATOM 1252 C CA . THR A 1 178 ? 8.711 3.819 -34.467 1.00 78.31 178 THR A CA 1
ATOM 1253 C C . THR A 1 178 ? 8.978 5.243 -34.000 1.00 78.31 178 THR A C 1
ATOM 1255 O O . THR A 1 178 ? 8.197 6.148 -34.280 1.00 78.31 178 THR A O 1
ATOM 1258 N N . LEU A 1 179 ? 10.066 5.432 -33.258 1.00 80.38 179 LEU A N 1
ATOM 1259 C CA . LEU A 1 179 ? 10.438 6.715 -32.655 1.00 80.38 179 LEU A CA 1
ATOM 1260 C C . LEU A 1 179 ? 11.195 7.627 -33.639 1.00 80.38 179 LEU A C 1
ATOM 1262 O O . LEU A 1 179 ? 11.613 8.723 -33.280 1.00 80.38 179 LEU A O 1
ATOM 1266 N N . GLY A 1 180 ? 11.371 7.170 -34.883 1.00 75.19 180 GLY A N 1
ATOM 1267 C CA . GLY A 1 180 ? 12.196 7.820 -35.898 1.00 75.19 180 GLY A CA 1
ATOM 1268 C C . GLY A 1 180 ? 13.647 7.332 -35.871 1.00 75.19 180 GLY A C 1
ATOM 1269 O O . GLY A 1 180 ? 14.061 6.595 -34.979 1.00 75.19 180 GLY A O 1
ATOM 1270 N N . GLY A 1 181 ? 14.418 7.670 -36.909 1.00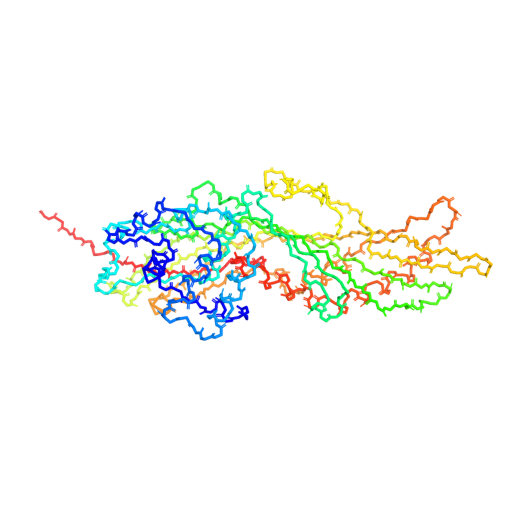 76.44 181 GLY A N 1
ATOM 1271 C CA . GLY A 1 181 ? 15.852 7.341 -36.977 1.00 76.44 181 GLY A CA 1
ATOM 1272 C C . GLY A 1 181 ? 16.188 5.842 -36.965 1.00 76.44 181 GLY A C 1
ATOM 1273 O O . GLY A 1 181 ? 17.297 5.472 -36.602 1.00 76.44 1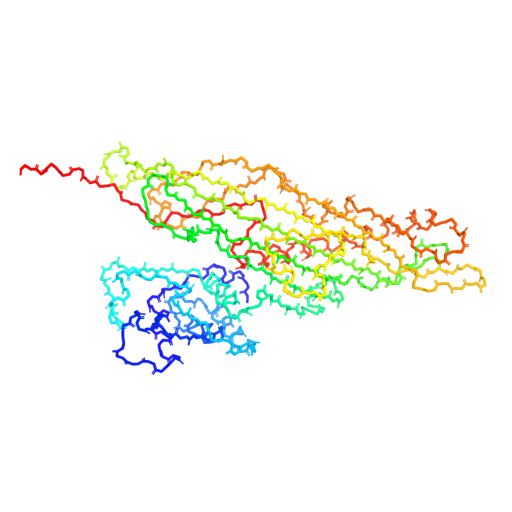81 GLY A O 1
ATOM 1274 N N . GLY A 1 182 ? 15.234 4.973 -37.323 1.00 78.88 182 GLY A N 1
ATOM 1275 C CA . GLY A 1 182 ? 15.397 3.517 -37.249 1.00 78.88 182 GLY A CA 1
ATOM 1276 C C . GLY A 1 182 ? 15.224 2.926 -35.844 1.00 78.88 182 GLY A C 1
ATOM 1277 O O . GLY A 1 182 ? 15.480 1.738 -35.668 1.00 78.88 182 GLY A O 1
ATOM 1278 N N . ILE A 1 183 ? 14.785 3.711 -34.856 1.00 83.56 183 ILE A N 1
ATOM 1279 C CA . ILE A 1 183 ? 14.578 3.269 -33.471 1.00 83.56 183 ILE A CA 1
ATOM 1280 C C . ILE A 1 183 ? 13.115 2.860 -33.276 1.00 83.56 183 ILE A C 1
ATOM 1282 O O . ILE A 1 183 ? 12.197 3.580 -33.672 1.00 83.56 183 ILE A O 1
ATOM 1286 N N . SER A 1 184 ? 12.889 1.710 -32.648 1.00 86.81 184 SER A N 1
ATOM 1287 C CA . SER A 1 184 ? 11.563 1.221 -32.263 1.00 86.81 184 SER A CA 1
ATOM 1288 C C . SER A 1 184 ? 11.541 0.834 -30.791 1.00 86.81 184 SER A C 1
ATOM 1290 O O . SER A 1 184 ? 12.414 0.098 -30.333 1.00 86.81 184 SER A O 1
ATOM 1292 N N . LEU A 1 185 ? 10.533 1.305 -30.059 1.00 85.44 185 LEU A N 1
ATOM 1293 C CA . LEU A 1 185 ? 10.244 0.846 -28.702 1.00 85.44 185 LEU A CA 1
ATOM 1294 C C . LEU A 1 185 ? 9.481 -0.479 -28.794 1.00 85.44 185 LEU A C 1
ATOM 1296 O O . LEU A 1 185 ? 8.481 -0.550 -29.500 1.00 85.44 185 LEU A O 1
ATOM 1300 N N . LEU A 1 186 ? 9.979 -1.531 -28.145 1.00 86.06 186 LEU A N 1
ATOM 1301 C CA . LEU A 1 186 ? 9.402 -2.879 -28.222 1.00 86.06 186 LEU A CA 1
ATOM 1302 C C . LEU A 1 186 ? 8.521 -3.185 -27.011 1.00 86.06 186 LEU A C 1
ATOM 1304 O O . LEU A 1 186 ? 7.434 -3.741 -27.142 1.00 86.06 186 LEU A O 1
ATOM 1308 N N . ALA A 1 187 ? 9.009 -2.835 -25.824 1.00 85.69 187 ALA A N 1
ATOM 1309 C CA . ALA A 1 187 ? 8.330 -3.093 -24.564 1.00 85.69 187 ALA A CA 1
ATOM 1310 C C . ALA A 1 187 ? 8.759 -2.073 -23.514 1.00 85.69 187 ALA A C 1
ATOM 1312 O O . ALA A 1 187 ? 9.896 -1.596 -23.537 1.00 85.69 187 ALA A O 1
ATOM 1313 N N . VAL A 1 188 ? 7.862 -1.793 -22.571 1.00 88.88 188 VAL A N 1
ATOM 1314 C CA . VAL A 1 188 ? 8.152 -1.022 -21.364 1.00 88.88 188 VAL A CA 1
ATOM 1315 C C . VAL A 1 188 ? 7.714 -1.829 -20.146 1.00 88.88 188 VAL A C 1
ATOM 1317 O O . VAL A 1 188 ? 6.657 -2.451 -20.138 1.00 88.88 188 VAL A O 1
ATOM 1320 N N . LYS A 1 189 ? 8.545 -1.848 -19.113 1.00 89.50 189 LYS A N 1
ATOM 1321 C CA . LYS A 1 189 ? 8.300 -2.508 -17.835 1.00 89.50 189 LYS A CA 1
ATOM 1322 C C . LYS A 1 189 ? 8.368 -1.473 -16.726 1.00 89.50 189 LYS A C 1
ATOM 1324 O O . LYS A 1 189 ? 9.232 -0.605 -16.723 1.00 89.50 189 LYS A O 1
ATOM 1329 N N . LEU A 1 190 ? 7.465 -1.601 -15.770 1.00 89.94 190 LEU A N 1
ATOM 1330 C CA . LEU A 1 190 ? 7.339 -0.746 -14.605 1.00 89.94 190 LEU A CA 1
ATOM 1331 C C . LEU A 1 190 ? 7.454 -1.623 -13.349 1.00 89.94 190 LEU A C 1
ATOM 1333 O O . LEU A 1 190 ? 6.438 -2.144 -12.885 1.00 89.94 190 LEU A O 1
ATOM 1337 N N . PRO A 1 191 ? 8.677 -1.848 -12.836 1.00 92.81 191 PRO A N 1
ATOM 1338 C CA . PRO A 1 191 ? 8.903 -2.477 -11.543 1.00 92.81 191 PRO A CA 1
ATOM 1339 C C . PRO A 1 191 ? 8.782 -1.413 -10.447 1.00 92.81 191 PRO A C 1
ATOM 1341 O O . PRO A 1 191 ? 9.717 -0.662 -10.179 1.00 92.81 191 PRO A O 1
ATOM 1344 N N . LEU A 1 192 ? 7.592 -1.309 -9.868 1.00 91.94 192 LEU A N 1
ATOM 1345 C CA . LEU A 1 192 ? 7.240 -0.365 -8.818 1.00 91.94 192 LEU A CA 1
ATOM 1346 C C . LEU A 1 192 ? 7.267 -1.057 -7.455 1.00 91.94 192 LEU A C 1
ATOM 1348 O O . LEU A 1 192 ? 6.598 -2.061 -7.239 1.00 91.94 192 LEU A O 1
ATOM 1352 N N . HIS A 1 193 ? 7.981 -0.467 -6.512 1.00 93.38 193 HIS A N 1
ATOM 1353 C CA . HIS A 1 193 ? 8.032 -0.864 -5.118 1.00 93.38 193 HIS A CA 1
ATOM 1354 C C . HIS A 1 193 ? 7.464 0.260 -4.264 1.00 93.38 193 HIS A C 1
ATOM 1356 O O . HIS A 1 193 ? 7.817 1.425 -4.444 1.00 93.38 193 HIS A O 1
ATOM 1362 N N . VAL A 1 194 ? 6.585 -0.090 -3.336 1.00 91.00 194 VAL A N 1
ATOM 1363 C CA . VAL A 1 194 ? 5.979 0.836 -2.383 1.00 91.00 194 VAL A CA 1
ATOM 1364 C C . VAL A 1 194 ? 6.141 0.238 -1.000 1.00 91.00 194 VAL A C 1
ATOM 1366 O O . VAL A 1 194 ? 5.626 -0.843 -0.726 1.00 91.00 194 VAL A O 1
ATOM 1369 N N . GLU A 1 195 ? 6.841 0.937 -0.121 1.00 90.06 195 GLU A N 1
ATOM 1370 C CA . GLU A 1 195 ? 6.935 0.593 1.290 1.00 90.06 195 GLU A CA 1
ATOM 1371 C C . GLU A 1 195 ? 6.237 1.675 2.106 1.00 90.06 195 GLU A C 1
ATOM 1373 O O . GLU A 1 195 ? 6.551 2.858 2.004 1.00 90.06 195 GLU A O 1
ATOM 1378 N N . VAL A 1 196 ? 5.266 1.264 2.911 1.00 88.38 196 VAL A N 1
ATOM 1379 C CA . VAL A 1 196 ? 4.516 2.125 3.818 1.00 88.38 196 VAL A CA 1
ATOM 1380 C C . VAL A 1 196 ? 4.868 1.728 5.244 1.00 88.38 196 VAL A C 1
ATOM 1382 O O . VAL A 1 196 ? 4.726 0.569 5.642 1.00 88.38 196 VAL A O 1
ATOM 1385 N N . ALA A 1 197 ? 5.352 2.695 6.015 1.00 85.19 197 ALA A N 1
ATOM 1386 C CA . ALA A 1 197 ? 5.664 2.520 7.424 1.00 85.19 197 ALA A CA 1
ATOM 1387 C C . ALA A 1 197 ? 4.386 2.481 8.285 1.00 85.19 197 ALA A C 1
ATOM 1389 O O . ALA A 1 197 ? 3.271 2.649 7.795 1.00 85.19 197 ALA A O 1
ATOM 1390 N N . SER A 1 198 ? 4.536 2.296 9.597 1.00 82.62 198 SER A N 1
ATOM 1391 C CA . SER A 1 198 ? 3.403 2.369 10.524 1.00 82.62 198 SER A CA 1
ATOM 1392 C C . SER A 1 198 ? 2.875 3.802 10.652 1.00 82.62 198 SER A C 1
ATOM 1394 O O . SER A 1 198 ? 3.652 4.725 10.919 1.00 82.62 198 SER A O 1
ATOM 1396 N N . ALA A 1 199 ? 1.560 3.978 10.550 1.00 86.62 199 ALA A N 1
ATOM 1397 C CA . ALA A 1 199 ? 0.865 5.154 11.061 1.00 86.62 199 ALA A CA 1
ATOM 1398 C C . ALA A 1 199 ? 0.614 4.999 12.570 1.00 86.62 199 ALA A C 1
ATOM 1400 O O . ALA A 1 199 ? 0.528 3.879 13.079 1.00 86.62 199 ALA A O 1
ATOM 1401 N N . GLU A 1 200 ? 0.480 6.115 13.287 1.00 89.00 200 GLU A N 1
ATOM 1402 C CA . GLU A 1 200 ? 0.221 6.134 14.731 1.00 89.00 200 GLU A CA 1
ATOM 1403 C C . GLU A 1 200 ? -0.995 7.005 15.054 1.00 89.00 200 GLU A C 1
ATOM 1405 O O . GLU A 1 200 ? -1.144 8.105 14.524 1.00 89.00 200 GLU A O 1
ATOM 1410 N N . ALA A 1 201 ? -1.837 6.549 15.978 1.00 91.38 201 ALA A N 1
ATOM 1411 C CA . ALA A 1 201 ? -2.885 7.367 16.569 1.00 91.38 201 ALA A CA 1
ATOM 1412 C C . ALA A 1 201 ? -2.786 7.313 18.095 1.00 91.38 201 ALA A C 1
ATOM 1414 O O . ALA A 1 201 ? -2.860 6.244 18.704 1.00 91.38 201 ALA A O 1
ATOM 1415 N N . LYS A 1 202 ? -2.615 8.483 18.715 1.00 93.31 202 LYS A N 1
ATOM 1416 C CA . LYS A 1 202 ? -2.478 8.648 20.162 1.00 93.31 202 LYS A CA 1
ATOM 1417 C C . LYS A 1 202 ? -3.680 9.381 20.731 1.00 93.31 202 LYS A C 1
ATOM 1419 O O . LYS A 1 202 ? -3.936 10.528 20.372 1.00 93.31 202 LYS A O 1
ATOM 1424 N N . LEU A 1 203 ? -4.376 8.757 21.670 1.00 93.56 203 LEU A N 1
ATOM 1425 C CA . LEU A 1 203 ? -5.457 9.385 22.418 1.00 93.56 203 LEU A CA 1
ATOM 1426 C C . LEU A 1 203 ? -4.890 10.511 23.297 1.00 93.56 203 LEU A C 1
ATOM 1428 O O . LEU A 1 203 ? -4.091 10.259 24.202 1.00 93.56 203 LEU A O 1
ATOM 1432 N N . THR A 1 204 ? -5.271 11.761 23.031 1.00 95.19 204 THR A N 1
ATOM 1433 C CA . THR A 1 204 ? -4.730 12.940 23.729 1.00 95.19 204 THR A CA 1
ATOM 1434 C C . THR A 1 204 ? -5.680 13.528 24.756 1.00 95.19 204 THR A C 1
ATOM 1436 O O . THR A 1 204 ? -5.204 14.103 25.738 1.00 95.19 204 THR A O 1
ATOM 1439 N N . ASP A 1 205 ? -6.990 13.385 24.561 1.00 92.94 205 ASP A N 1
ATOM 1440 C CA . ASP A 1 205 ? -7.991 13.903 25.490 1.00 92.94 205 ASP A CA 1
ATOM 1441 C C . ASP A 1 205 ? -9.335 13.177 25.364 1.00 92.94 205 ASP A C 1
ATOM 1443 O O . ASP A 1 205 ? -9.742 12.797 24.265 1.00 92.94 205 ASP A O 1
ATOM 1447 N N . ILE A 1 206 ? -10.034 13.038 26.490 1.00 91.00 206 ILE A N 1
ATOM 1448 C CA . ILE A 1 206 ? -11.450 12.665 26.556 1.00 91.00 206 ILE A CA 1
ATOM 1449 C C . ILE A 1 206 ? -12.112 13.677 27.488 1.00 91.00 206 ILE A C 1
ATOM 1451 O O . ILE A 1 206 ? -11.755 13.759 28.662 1.00 91.00 206 ILE A O 1
ATOM 1455 N N . SER A 1 207 ? -13.080 14.438 26.984 1.00 90.62 207 SER A N 1
ATOM 1456 C CA . SER A 1 207 ? -13.760 15.479 27.752 1.00 90.62 207 SER A CA 1
ATOM 1457 C C . SER A 1 207 ? -15.271 15.476 27.529 1.00 90.62 207 SER A C 1
ATOM 1459 O O . SER A 1 207 ? -15.760 15.219 26.434 1.00 90.62 207 SER A O 1
ATOM 1461 N N . CYS A 1 208 ? -16.025 15.795 28.583 1.00 89.94 208 CYS A N 1
ATOM 1462 C CA . CYS A 1 208 ? -17.464 16.061 28.530 1.00 89.94 208 CYS A CA 1
ATOM 1463 C C . CYS A 1 208 ? -17.720 17.480 29.053 1.00 89.94 208 CYS A C 1
ATOM 1465 O O . CYS A 1 208 ? -17.953 17.650 30.251 1.00 89.94 208 CYS A O 1
ATOM 1467 N N . PRO A 1 209 ? -17.656 18.518 28.197 1.00 86.06 209 PRO A N 1
ATOM 1468 C CA . PRO A 1 209 ? -17.698 19.914 28.628 1.00 86.06 209 PRO A CA 1
ATOM 1469 C C . PRO A 1 209 ? -18.955 20.300 29.415 1.00 86.06 209 PRO A C 1
ATOM 1471 O O . PRO A 1 209 ? -18.887 21.185 30.259 1.00 86.06 209 PRO A O 1
ATOM 1474 N N . THR A 1 210 ? -20.095 19.645 29.168 1.00 85.19 210 THR A N 1
ATOM 1475 C CA . THR A 1 210 ? -21.351 19.918 29.897 1.00 85.19 210 THR A CA 1
ATOM 1476 C C . THR A 1 210 ? -21.598 18.950 31.059 1.00 85.19 210 THR A C 1
ATOM 1478 O O . THR A 1 210 ? -22.657 18.991 31.681 1.00 85.19 210 THR A O 1
ATOM 1481 N N . GLY A 1 211 ? -20.669 18.024 31.321 1.00 79.69 211 GLY A N 1
ATOM 1482 C CA . GLY A 1 211 ? -20.853 16.922 32.272 1.00 79.69 211 GLY A CA 1
ATOM 1483 C C . GLY A 1 211 ? -21.816 15.823 31.801 1.00 79.69 211 GLY A C 1
ATOM 1484 O O . GLY A 1 211 ? -21.979 14.827 32.503 1.00 79.69 211 GLY A O 1
ATOM 1485 N N . HIS A 1 212 ? -22.425 15.970 30.620 1.00 81.69 212 HIS A N 1
ATOM 1486 C CA . HIS A 1 212 ? -23.351 14.998 30.042 1.00 81.69 212 HIS A CA 1
ATOM 1487 C C . HIS A 1 212 ? -22.707 14.205 28.879 1.00 81.69 212 HIS A C 1
ATOM 1489 O O . HIS A 1 212 ? -21.853 14.757 28.169 1.00 81.69 212 HIS A O 1
ATOM 1495 N N . PRO A 1 213 ? -23.091 12.925 28.662 1.00 79.06 213 PRO A N 1
ATOM 1496 C CA . PRO A 1 213 ? -22.505 12.059 27.624 1.00 79.06 213 PRO A CA 1
ATOM 1497 C C . PRO A 1 213 ? -22.704 12.533 26.173 1.00 79.06 213 PRO A C 1
ATOM 1499 O O . PRO A 1 213 ? -21.913 12.210 25.290 1.00 79.06 213 PRO A O 1
ATOM 1502 N N . ASP A 1 214 ? -23.746 13.310 25.906 1.00 84.50 214 ASP A N 1
ATOM 1503 C CA . ASP A 1 214 ? -24.015 13.946 24.611 1.00 84.50 214 ASP A CA 1
ATOM 1504 C C . ASP A 1 214 ? -22.976 15.025 24.260 1.00 84.50 214 ASP A C 1
ATOM 1506 O O . ASP A 1 214 ? -22.686 15.250 23.086 1.00 84.50 214 ASP A O 1
ATOM 1510 N N . SER A 1 215 ? -22.337 15.634 25.264 1.00 88.00 215 SER A N 1
ATOM 1511 C CA . SER A 1 215 ? -21.243 16.592 25.059 1.00 88.00 215 SER A CA 1
ATOM 1512 C C . SER A 1 215 ? -19.857 15.963 24.897 1.00 88.00 215 SER A C 1
ATOM 1514 O O . SER A 1 215 ? -18.876 16.694 24.775 1.00 88.00 215 SER A O 1
ATOM 1516 N N . LEU A 1 216 ? -19.763 14.631 24.889 1.00 90.31 216 LEU A N 1
ATOM 1517 C CA . LEU A 1 216 ? -18.508 13.898 24.754 1.00 90.31 216 LEU A CA 1
ATOM 1518 C C . LEU A 1 216 ? -17.688 14.375 23.545 1.00 90.31 216 LEU A C 1
ATOM 1520 O O . LEU A 1 216 ? -18.180 14.460 22.415 1.00 90.31 216 LEU A O 1
ATOM 1524 N N . LYS A 1 217 ? -16.409 14.641 23.805 1.00 93.69 217 LYS A N 1
ATOM 1525 C CA . LYS A 1 217 ? -15.375 14.943 22.824 1.00 93.69 217 LYS A CA 1
ATOM 1526 C C . LYS A 1 217 ? -14.152 14.081 23.088 1.00 93.69 217 LYS A C 1
ATOM 1528 O O . LYS A 1 217 ? -13.667 14.000 24.213 1.00 93.69 217 LYS A O 1
ATOM 1533 N N . VAL A 1 218 ? -13.634 13.471 22.031 1.00 94.88 218 VAL A N 1
ATOM 1534 C CA . VAL A 1 218 ? -12.403 12.680 22.069 1.00 94.88 218 VAL A CA 1
ATOM 1535 C C . VAL A 1 218 ? -11.407 13.300 21.107 1.00 94.88 218 VAL A C 1
ATOM 1537 O O . VAL A 1 218 ? -11.727 13.494 19.938 1.00 94.88 218 VAL A O 1
ATOM 1540 N N . SER A 1 219 ? -10.210 13.619 21.585 1.00 95.94 219 SER A N 1
ATOM 1541 C CA . SER A 1 219 ? -9.126 14.126 20.743 1.00 95.94 219 SER A CA 1
ATOM 1542 C C . SER A 1 219 ? -8.051 13.065 20.572 1.00 95.94 219 SER A C 1
ATOM 1544 O O . SER A 1 219 ? -7.608 12.443 21.538 1.00 95.94 219 SER A O 1
ATOM 1546 N N . VAL A 1 220 ? -7.622 12.873 19.329 1.00 96.25 220 VAL A N 1
ATOM 1547 C CA . VAL A 1 220 ? -6.589 11.920 18.935 1.00 96.25 220 VAL A CA 1
ATOM 1548 C C . VAL A 1 220 ? -5.548 12.665 18.110 1.00 96.25 220 VAL A C 1
ATOM 1550 O O . VAL A 1 220 ? -5.882 13.310 17.121 1.00 96.25 220 VAL A O 1
ATOM 1553 N N . ALA A 1 221 ? -4.282 12.593 18.508 1.00 96.00 221 ALA A N 1
ATOM 1554 C CA . ALA A 1 221 ? -3.176 13.026 17.667 1.00 96.00 221 ALA A CA 1
ATOM 1555 C C . ALA A 1 221 ? -2.833 11.890 16.701 1.00 96.00 221 ALA A C 1
ATOM 1557 O O . ALA A 1 221 ? -2.351 10.839 17.123 1.00 96.00 221 ALA A O 1
ATOM 1558 N N . ALA A 1 222 ? -3.107 12.099 15.418 1.00 94.00 222 ALA A N 1
ATOM 1559 C CA . ALA A 1 222 ? -2.835 11.143 14.358 1.00 94.00 222 ALA A CA 1
ATOM 1560 C C . ALA A 1 222 ? -1.564 11.547 13.608 1.00 94.00 222 ALA A C 1
ATOM 1562 O O . ALA A 1 222 ? -1.457 12.669 13.107 1.00 94.00 222 ALA A O 1
ATOM 1563 N N . ARG A 1 223 ? -0.599 10.634 13.532 1.00 92.00 223 ARG A N 1
ATOM 1564 C CA . ARG A 1 223 ? 0.626 10.773 12.751 1.00 92.00 223 ARG A CA 1
ATOM 1565 C C . ARG A 1 223 ? 0.532 9.855 11.524 1.00 92.00 223 ARG A C 1
ATOM 1567 O O . ARG A 1 223 ? 0.548 8.634 11.697 1.00 92.00 223 ARG A O 1
ATOM 1574 N N . PRO A 1 224 ? 0.437 10.417 10.305 1.00 90.25 224 PRO A N 1
ATOM 1575 C CA . PRO A 1 224 ? 0.432 9.635 9.071 1.00 90.25 224 PRO A CA 1
ATOM 1576 C C . PRO A 1 224 ? 1.681 8.765 8.919 1.00 90.25 224 PRO A C 1
ATOM 1578 O O . PRO A 1 224 ? 2.744 9.097 9.448 1.00 90.25 224 PRO A O 1
ATOM 1581 N N . SER A 1 225 ? 1.562 7.675 8.163 1.00 84.19 225 SER A N 1
ATOM 1582 C CA . SER A 1 225 ? 2.697 6.810 7.838 1.00 84.19 225 SER A CA 1
ATOM 1583 C C . SER A 1 225 ? 3.703 7.517 6.927 1.00 84.19 225 SER A C 1
ATOM 1585 O O . SER A 1 225 ? 3.312 8.189 5.968 1.00 84.19 225 SER A O 1
ATOM 1587 N N . LEU A 1 226 ? 4.992 7.272 7.154 1.00 85.75 226 LEU A N 1
ATOM 1588 C CA . LEU A 1 226 ? 6.018 7.492 6.133 1.00 85.75 226 LEU A CA 1
ATOM 1589 C C . LEU A 1 226 ? 5.801 6.501 4.985 1.00 85.75 226 LEU A C 1
ATOM 1591 O O . LEU A 1 226 ? 5.292 5.401 5.204 1.00 85.75 226 LEU A O 1
ATOM 1595 N N . ALA A 1 227 ? 6.207 6.868 3.777 1.00 87.50 227 ALA A N 1
ATOM 1596 C CA . ALA A 1 227 ? 6.231 5.931 2.664 1.00 87.50 227 ALA A CA 1
ATOM 1597 C C . ALA A 1 227 ? 7.429 6.206 1.765 1.00 87.50 227 ALA A C 1
ATOM 1599 O O . ALA A 1 227 ? 7.787 7.364 1.545 1.00 87.50 227 ALA A O 1
ATOM 1600 N N . SER A 1 228 ? 8.017 5.148 1.230 1.00 88.94 228 SER A N 1
ATOM 1601 C CA . SER A 1 228 ? 9.029 5.218 0.190 1.00 88.94 228 SER A CA 1
ATOM 1602 C C . SER A 1 228 ? 8.529 4.482 -1.043 1.00 88.94 228 SER A C 1
ATOM 1604 O O . SER A 1 228 ? 7.870 3.443 -0.974 1.00 88.94 228 SER A O 1
ATOM 1606 N N . LEU A 1 229 ? 8.797 5.074 -2.195 1.00 90.38 229 LEU A N 1
ATOM 1607 C CA . LEU A 1 229 ? 8.429 4.536 -3.482 1.00 90.38 229 LEU A CA 1
ATOM 1608 C C . LEU A 1 229 ? 9.670 4.469 -4.348 1.00 90.38 229 LEU A C 1
ATOM 1610 O O . LEU A 1 229 ? 10.399 5.451 -4.474 1.00 90.38 229 LEU A O 1
ATOM 1614 N N . HIS A 1 230 ? 9.873 3.321 -4.973 1.00 93.75 230 HIS A N 1
ATOM 1615 C CA . HIS A 1 230 ? 11.019 3.065 -5.822 1.00 93.75 230 HIS A CA 1
ATOM 1616 C C . HIS A 1 230 ? 10.561 2.448 -7.131 1.00 93.75 230 HIS A C 1
ATOM 1618 O O . HIS A 1 230 ? 9.730 1.547 -7.164 1.00 93.75 230 HIS A O 1
ATOM 1624 N N . LEU A 1 231 ? 11.126 2.932 -8.224 1.00 93.44 231 LEU A N 1
ATOM 1625 C CA . LEU A 1 231 ? 11.035 2.314 -9.531 1.00 93.44 231 LEU A CA 1
ATOM 1626 C C . LEU A 1 231 ? 12.423 1.753 -9.827 1.00 93.44 231 LEU A C 1
ATOM 1628 O O . LEU A 1 231 ? 13.380 2.520 -9.890 1.00 93.44 231 LEU A O 1
ATOM 1632 N N . GLY A 1 232 ? 12.554 0.436 -9.960 1.00 93.94 232 GLY A N 1
ATOM 1633 C CA . GLY A 1 232 ? 13.856 -0.216 -10.105 1.00 93.94 232 GLY A CA 1
ATOM 1634 C C . GLY A 1 232 ? 13.837 -1.675 -9.665 1.00 93.94 232 GLY A C 1
ATOM 1635 O O . GLY A 1 232 ? 12.783 -2.220 -9.358 1.00 93.94 232 GLY A O 1
ATOM 1636 N N . ALA A 1 233 ? 15.010 -2.302 -9.658 1.00 93.31 233 ALA A N 1
ATOM 1637 C CA . ALA A 1 233 ? 15.189 -3.662 -9.166 1.00 93.31 233 ALA A CA 1
ATOM 1638 C C . ALA A 1 233 ? 15.555 -3.615 -7.684 1.00 93.31 233 ALA A C 1
ATOM 1640 O O . ALA A 1 233 ? 16.338 -2.754 -7.277 1.00 93.31 233 ALA A O 1
ATOM 1641 N N . SER A 1 234 ? 15.036 -4.562 -6.912 1.00 93.44 234 SER A N 1
ATOM 1642 C CA . SER A 1 234 ? 15.382 -4.756 -5.505 1.00 93.44 234 SER A CA 1
ATOM 1643 C C . SER A 1 234 ? 16.249 -6.000 -5.321 1.00 93.44 234 SER A C 1
ATOM 1645 O O . SER A 1 234 ? 16.057 -7.025 -5.977 1.00 93.44 234 SER A O 1
ATOM 1647 N N . ASP A 1 235 ? 17.175 -5.938 -4.369 1.00 91.44 235 ASP A N 1
ATOM 1648 C CA . ASP A 1 235 ? 17.890 -7.104 -3.836 1.00 91.44 235 ASP A CA 1
ATOM 1649 C C . ASP A 1 235 ? 16.967 -8.236 -3.345 1.00 91.44 235 ASP A C 1
ATOM 1651 O O . ASP A 1 235 ? 17.336 -9.412 -3.394 1.00 91.44 235 ASP A O 1
ATOM 1655 N N . ALA A 1 236 ? 15.743 -7.904 -2.938 1.00 88.12 236 ALA A N 1
ATOM 1656 C CA . ALA A 1 236 ? 14.734 -8.854 -2.496 1.00 88.12 236 ALA A CA 1
ATOM 1657 C C . ALA A 1 236 ? 13.877 -9.450 -3.629 1.00 88.12 236 ALA A C 1
ATOM 1659 O O . ALA A 1 236 ? 13.043 -10.319 -3.370 1.00 88.12 236 ALA A O 1
ATOM 1660 N N . ASP A 1 237 ? 14.065 -9.035 -4.888 1.00 86.19 237 ASP A N 1
ATOM 1661 C CA . ASP A 1 237 ? 13.164 -9.394 -5.992 1.00 86.19 237 ASP A CA 1
ATOM 1662 C C . ASP A 1 237 ? 13.020 -10.893 -6.243 1.00 86.19 237 ASP A C 1
ATOM 1664 O O . ASP A 1 237 ? 11.962 -11.330 -6.698 1.00 86.19 237 ASP A O 1
ATOM 1668 N N . ASN A 1 238 ? 14.074 -11.652 -5.947 1.00 82.44 238 ASN A N 1
ATOM 1669 C CA . ASN A 1 238 ? 14.156 -13.095 -6.162 1.00 82.44 238 ASN A CA 1
ATOM 1670 C C . ASN A 1 238 ? 14.083 -13.890 -4.846 1.00 82.44 238 ASN A C 1
ATOM 1672 O O . ASN A 1 238 ? 14.369 -15.086 -4.834 1.00 82.44 238 ASN A O 1
ATOM 1676 N N . SER A 1 239 ? 13.751 -13.234 -3.729 1.00 82.44 239 SER A N 1
ATOM 1677 C CA . SER A 1 239 ? 13.744 -13.842 -2.399 1.00 82.44 239 SER A CA 1
ATOM 1678 C C . SER A 1 239 ? 12.507 -13.408 -1.602 1.00 82.44 239 SER A C 1
ATOM 1680 O O . SER A 1 239 ? 12.522 -12.350 -0.968 1.00 82.44 239 SER A O 1
ATOM 1682 N N . PRO A 1 240 ? 11.446 -14.239 -1.576 1.00 72.44 240 PRO A N 1
ATOM 1683 C CA . PRO A 1 240 ? 10.240 -14.010 -0.775 1.00 72.44 240 PRO A CA 1
ATOM 1684 C C . PRO A 1 240 ? 10.516 -13.652 0.689 1.00 72.44 240 PRO A C 1
ATOM 1686 O O . PRO A 1 240 ? 9.933 -12.719 1.239 1.00 72.44 240 PRO A O 1
ATOM 1689 N N . SER A 1 241 ? 11.457 -14.363 1.317 1.00 77.06 241 SER A N 1
ATOM 1690 C CA . SER A 1 241 ? 11.820 -14.147 2.716 1.00 77.06 241 SER A CA 1
ATOM 1691 C C . SER A 1 241 ? 12.534 -12.817 2.939 1.00 77.06 241 SER A C 1
ATOM 1693 O O . SER A 1 241 ? 12.281 -12.176 3.951 1.00 77.06 241 SER A O 1
ATOM 1695 N N . ALA A 1 242 ? 13.389 -12.382 2.004 1.00 83.31 242 ALA A N 1
ATOM 1696 C CA . ALA A 1 242 ? 14.031 -11.068 2.086 1.00 83.31 242 ALA A CA 1
ATOM 1697 C C . ALA A 1 242 ? 13.031 -9.938 1.800 1.00 83.31 242 ALA A C 1
ATOM 1699 O O . ALA A 1 242 ? 13.084 -8.885 2.428 1.00 83.31 242 ALA A O 1
ATOM 1700 N N . PHE A 1 243 ? 12.074 -10.166 0.892 1.00 83.69 243 PHE A N 1
ATOM 1701 C CA . PHE A 1 243 ? 11.037 -9.183 0.578 1.00 83.69 243 PHE A CA 1
ATOM 1702 C C . PHE A 1 243 ? 10.197 -8.846 1.809 1.00 83.69 243 PHE A C 1
ATOM 1704 O O . PHE A 1 243 ? 9.924 -7.676 2.088 1.00 83.69 243 PHE A O 1
ATOM 1711 N N . ALA A 1 244 ? 9.860 -9.873 2.582 1.00 79.75 244 ALA A N 1
ATOM 1712 C CA . ALA A 1 244 ? 9.039 -9.740 3.767 1.00 79.75 244 ALA A CA 1
ATOM 1713 C C . ALA A 1 244 ? 9.806 -9.609 5.094 1.00 79.75 244 ALA A C 1
ATOM 1715 O O . ALA A 1 244 ? 9.202 -9.646 6.173 1.00 79.75 244 ALA A O 1
ATOM 1716 N N . ASP A 1 245 ? 11.126 -9.445 5.033 1.00 82.00 245 ASP A N 1
ATOM 1717 C CA . ASP A 1 245 ? 11.939 -9.098 6.189 1.00 82.00 245 ASP A CA 1
ATOM 1718 C C . ASP A 1 245 ? 11.972 -7.576 6.369 1.00 82.00 245 ASP A C 1
ATOM 1720 O O . ASP A 1 245 ? 12.730 -6.859 5.718 1.00 82.00 245 ASP A O 1
ATOM 1724 N N . PHE A 1 246 ? 11.124 -7.077 7.265 1.00 82.75 246 PHE A N 1
ATOM 1725 C CA . PHE A 1 246 ? 11.040 -5.654 7.603 1.00 82.75 246 PHE A CA 1
ATOM 1726 C C . PHE A 1 246 ? 12.150 -5.187 8.559 1.00 82.75 246 PHE A C 1
ATOM 1728 O O . PHE A 1 246 ? 12.261 -3.990 8.812 1.00 82.75 246 PHE A O 1
ATOM 1735 N N . SER A 1 247 ? 12.978 -6.098 9.091 1.00 81.81 247 SER A N 1
ATOM 1736 C CA . SER A 1 247 ? 14.131 -5.726 9.927 1.00 81.81 247 SER A CA 1
ATOM 1737 C C . SER A 1 247 ? 15.326 -5.256 9.097 1.00 81.81 247 SER A C 1
ATOM 1739 O O . SER A 1 247 ? 16.197 -4.567 9.625 1.00 81.81 247 SER A O 1
ATOM 1741 N N . ASN A 1 248 ? 15.348 -5.582 7.802 1.00 82.25 248 ASN A N 1
ATOM 1742 C CA . ASN A 1 248 ? 16.372 -5.152 6.860 1.00 82.25 248 ASN A CA 1
ATOM 1743 C C . ASN A 1 248 ? 15.759 -4.230 5.780 1.00 82.25 248 ASN A C 1
ATOM 1745 O O . ASN A 1 248 ? 14.781 -4.607 5.121 1.00 82.25 248 ASN A O 1
ATOM 1749 N N . PRO A 1 249 ? 16.290 -3.007 5.589 1.00 85.00 249 PRO A N 1
ATOM 1750 C CA . PRO A 1 249 ? 15.895 -2.146 4.476 1.00 85.00 249 PRO A CA 1
ATOM 1751 C C . PRO A 1 249 ? 16.257 -2.776 3.127 1.00 85.00 249 PRO A C 1
ATOM 1753 O O . PRO A 1 249 ? 17.313 -3.394 3.002 1.00 85.00 249 PRO A O 1
ATOM 1756 N N . GLN A 1 250 ? 15.409 -2.583 2.115 1.00 89.06 250 GLN A N 1
ATOM 1757 C CA . GLN A 1 250 ? 15.707 -3.005 0.744 1.00 89.06 250 GLN A CA 1
ATOM 1758 C C . GLN A 1 250 ? 16.653 -2.024 0.060 1.00 89.06 250 GLN A C 1
ATOM 1760 O O . GLN A 1 250 ? 16.557 -0.809 0.254 1.00 89.06 250 GLN A O 1
ATOM 1765 N N . SER A 1 251 ? 17.537 -2.556 -0.781 1.00 91.25 251 SER A N 1
ATOM 1766 C CA . SER A 1 251 ? 18.368 -1.751 -1.670 1.00 91.25 251 SER A CA 1
ATOM 1767 C C . SER A 1 251 ? 17.815 -1.777 -3.092 1.00 91.25 251 SER A C 1
ATOM 1769 O O . SER A 1 251 ? 17.344 -2.808 -3.577 1.00 91.25 251 SER A O 1
ATOM 1771 N N . PHE A 1 252 ? 17.856 -0.621 -3.757 1.00 93.44 252 PHE A N 1
ATOM 1772 C CA . PHE A 1 252 ? 17.300 -0.435 -5.095 1.00 93.44 252 PHE A CA 1
ATOM 1773 C C . PHE A 1 252 ? 18.385 -0.053 -6.095 1.00 93.44 252 PHE A C 1
ATOM 1775 O O . PHE A 1 252 ? 19.259 0.768 -5.816 1.00 93.44 252 PHE A O 1
ATOM 1782 N N . GLN A 1 253 ? 18.303 -0.639 -7.284 1.00 93.38 253 GLN A N 1
ATOM 1783 C CA . GLN A 1 253 ? 19.231 -0.412 -8.385 1.00 93.38 253 GLN A CA 1
ATOM 1784 C C . GLN A 1 253 ? 18.488 -0.285 -9.716 1.00 93.38 253 GLN A C 1
ATOM 1786 O O . GLN A 1 253 ? 17.288 -0.547 -9.817 1.00 93.38 253 GLN A O 1
ATOM 1791 N N . ASN A 1 254 ? 19.210 0.122 -10.761 1.00 93.25 254 ASN A N 1
ATOM 1792 C CA . ASN A 1 254 ? 18.629 0.254 -12.093 1.00 93.25 254 ASN A CA 1
ATOM 1793 C C . ASN A 1 254 ? 18.055 -1.089 -12.573 1.00 93.25 254 ASN A C 1
ATOM 1795 O O . ASN A 1 254 ? 18.752 -2.104 -12.568 1.00 93.25 254 ASN A O 1
ATOM 1799 N N . ALA A 1 255 ? 16.808 -1.068 -13.040 1.00 92.56 255 ALA A N 1
ATOM 1800 C CA . ALA A 1 255 ? 16.163 -2.191 -13.716 1.00 92.56 255 ALA A CA 1
ATOM 1801 C C . ALA A 1 255 ? 16.005 -1.897 -15.202 1.00 92.56 255 ALA A C 1
ATOM 1803 O O . ALA A 1 255 ? 15.948 -0.738 -15.597 1.00 92.56 255 ALA A O 1
ATOM 1804 N N . GLU A 1 256 ? 15.867 -2.931 -16.025 1.00 91.50 256 GLU A N 1
ATOM 1805 C CA . GLU A 1 256 ? 15.461 -2.764 -17.420 1.00 91.50 256 GLU A CA 1
ATOM 1806 C C . GLU A 1 256 ? 14.006 -2.263 -17.485 1.00 91.50 256 GLU A C 1
ATOM 1808 O O . GLU A 1 256 ? 13.064 -3.001 -17.192 1.00 91.50 256 GLU A O 1
ATOM 1813 N N . ILE A 1 257 ? 13.833 -0.994 -17.862 1.00 90.62 257 ILE A N 1
ATOM 1814 C CA . ILE A 1 257 ? 12.538 -0.302 -17.953 1.00 90.62 257 ILE A CA 1
ATOM 1815 C C . ILE A 1 257 ? 11.993 -0.346 -19.373 1.00 90.62 257 ILE A C 1
ATOM 1817 O O . ILE A 1 257 ? 10.784 -0.311 -19.569 1.00 90.62 257 ILE A O 1
ATOM 1821 N N . ALA A 1 258 ? 12.854 -0.429 -20.384 1.00 89.81 258 ALA A N 1
ATOM 1822 C CA . ALA A 1 258 ? 12.406 -0.527 -21.763 1.00 89.81 258 ALA A CA 1
ATOM 1823 C C . ALA A 1 258 ? 13.340 -1.375 -22.618 1.00 89.81 258 ALA A C 1
ATOM 1825 O O . ALA A 1 258 ? 14.542 -1.444 -22.375 1.00 89.81 258 ALA A O 1
ATOM 1826 N N . GLN A 1 259 ? 12.776 -1.977 -23.659 1.00 88.31 259 GLN A N 1
ATOM 1827 C CA . GLN A 1 259 ? 13.524 -2.668 -24.702 1.00 88.31 259 GLN A CA 1
ATOM 1828 C C . GLN A 1 259 ? 13.334 -1.939 -26.022 1.00 88.31 259 GLN A C 1
ATOM 1830 O O . GLN A 1 259 ? 12.205 -1.615 -26.399 1.00 88.31 259 GLN A O 1
ATOM 1835 N N . VAL A 1 260 ? 14.430 -1.710 -26.740 1.00 87.06 260 VAL A N 1
ATOM 1836 C CA . VAL A 1 260 ? 14.403 -1.039 -28.041 1.00 87.06 260 VAL A CA 1
ATOM 1837 C C . VAL A 1 260 ? 15.085 -1.869 -29.123 1.00 87.06 260 VAL A C 1
ATOM 1839 O O . VAL A 1 260 ? 16.002 -2.649 -28.867 1.00 87.06 260 VAL A O 1
ATOM 1842 N N . SER A 1 261 ? 14.624 -1.692 -30.356 1.00 86.12 261 SER A N 1
ATOM 1843 C CA . SER A 1 261 ? 15.317 -2.125 -31.566 1.00 86.12 261 SER A CA 1
ATOM 1844 C C . SER A 1 261 ? 15.863 -0.899 -32.286 1.00 86.12 261 SER A C 1
ATOM 1846 O O . SER A 1 261 ? 15.186 0.126 -32.371 1.00 86.12 261 SER A O 1
ATOM 1848 N N . VAL A 1 262 ? 17.086 -0.991 -32.795 1.00 84.69 262 VAL A N 1
ATOM 1849 C CA . VAL A 1 262 ? 17.747 0.075 -33.545 1.00 84.69 262 VAL A CA 1
ATOM 1850 C C . VAL A 1 262 ? 18.220 -0.485 -34.878 1.00 84.69 262 VAL A C 1
ATOM 1852 O O . VAL A 1 262 ? 19.028 -1.413 -34.937 1.00 84.69 262 VAL A O 1
ATOM 1855 N N . LYS A 1 263 ? 17.732 0.104 -35.966 1.00 84.31 263 LYS A N 1
ATOM 1856 C CA . LYS A 1 263 ? 18.122 -0.216 -37.335 1.00 84.31 263 LYS A CA 1
ATOM 1857 C C . LYS A 1 263 ? 19.049 0.866 -37.883 1.00 84.31 263 LYS A C 1
ATOM 1859 O O . LYS A 1 263 ? 18.616 1.974 -38.184 1.00 84.31 263 LYS A O 1
ATOM 1864 N N . LEU A 1 264 ? 20.318 0.515 -38.055 1.00 77.62 264 LEU A N 1
ATOM 1865 C CA . LEU A 1 264 ? 21.375 1.363 -38.600 1.00 77.62 264 LEU A CA 1
ATOM 1866 C C . LEU A 1 264 ? 21.765 0.867 -39.994 1.00 77.62 264 LEU A C 1
ATOM 1868 O O . LEU A 1 264 ? 22.619 -0.005 -40.100 1.00 77.62 264 LEU A O 1
ATOM 1872 N N . LEU A 1 265 ? 21.167 1.420 -41.057 1.00 78.81 265 LEU A N 1
ATOM 1873 C CA . LEU A 1 265 ? 21.434 1.068 -42.468 1.00 78.81 265 LEU A CA 1
ATOM 1874 C C . LEU A 1 265 ? 21.440 -0.454 -42.752 1.00 78.81 265 LEU A C 1
ATOM 1876 O O . LEU A 1 265 ? 20.411 -1.000 -43.148 1.00 78.81 265 LEU A O 1
ATOM 1880 N N . PHE A 1 266 ? 22.583 -1.120 -42.547 1.00 76.75 266 PHE A N 1
ATOM 1881 C CA . PHE A 1 266 ? 22.823 -2.551 -42.777 1.00 76.75 266 PHE A CA 1
ATOM 1882 C C . PHE A 1 266 ? 22.796 -3.420 -41.506 1.00 76.75 266 PHE A C 1
ATOM 1884 O O . PHE A 1 266 ? 22.812 -4.643 -41.611 1.00 76.75 266 PHE A O 1
ATOM 1891 N N . LEU A 1 267 ? 22.756 -2.822 -40.313 1.00 77.94 267 LEU A N 1
ATOM 1892 C CA . LEU A 1 267 ? 22.779 -3.521 -39.028 1.00 77.94 267 LEU A CA 1
ATOM 1893 C C . LEU A 1 267 ? 21.460 -3.300 -38.284 1.00 77.94 267 LEU A C 1
ATOM 1895 O O . LEU A 1 267 ? 21.000 -2.171 -38.144 1.00 77.94 267 LEU A O 1
ATOM 1899 N N . THR A 1 268 ? 20.853 -4.375 -37.784 1.00 79.19 268 THR A N 1
ATOM 1900 C CA . THR A 1 268 ? 19.692 -4.289 -36.887 1.00 79.19 268 THR A CA 1
ATOM 1901 C C . THR A 1 268 ? 20.087 -4.850 -35.531 1.00 79.19 268 THR A C 1
ATOM 1903 O O . THR A 1 268 ? 20.417 -6.028 -35.418 1.00 79.19 268 THR A O 1
ATOM 1906 N N . LEU A 1 269 ? 20.065 -3.996 -34.514 1.00 79.44 269 LEU A N 1
ATOM 1907 C CA . LEU A 1 269 ? 20.310 -4.353 -33.125 1.00 79.44 269 LEU A CA 1
ATOM 1908 C C . LEU A 1 269 ? 18.962 -4.455 -32.419 1.00 79.44 269 LEU A C 1
ATOM 1910 O O . LEU A 1 269 ? 18.313 -3.446 -32.162 1.00 79.44 269 LEU A O 1
ATOM 1914 N N . ASN A 1 270 ? 18.526 -5.675 -32.135 1.00 78.00 270 ASN A N 1
ATOM 1915 C CA . ASN A 1 270 ? 17.289 -5.920 -31.401 1.00 78.00 270 ASN A CA 1
ATOM 1916 C C . ASN A 1 270 ? 17.579 -6.062 -29.903 1.00 78.00 270 ASN A C 1
ATOM 1918 O O . ASN A 1 270 ? 18.655 -6.526 -29.534 1.00 78.00 270 ASN A O 1
ATOM 1922 N N . LEU A 1 271 ? 16.588 -5.732 -29.068 1.00 75.62 271 LEU A N 1
ATOM 1923 C CA . LEU A 1 271 ? 16.603 -5.979 -27.619 1.00 75.62 271 LEU A CA 1
ATOM 1924 C C . LEU A 1 271 ? 17.708 -5.216 -26.867 1.00 75.62 271 LEU A C 1
ATOM 1926 O O . LEU A 1 271 ? 18.290 -5.727 -25.914 1.00 75.62 271 LEU A O 1
ATOM 1930 N N . ILE A 1 272 ? 17.993 -3.975 -27.272 1.00 84.00 272 ILE A N 1
ATOM 1931 C CA . ILE A 1 272 ? 18.829 -3.089 -26.458 1.00 84.00 272 ILE A CA 1
ATOM 1932 C C . ILE A 1 272 ? 18.024 -2.703 -25.211 1.00 84.00 272 ILE A C 1
ATOM 1934 O O . ILE A 1 272 ? 16.954 -2.098 -25.317 1.00 84.00 272 ILE A O 1
ATOM 1938 N N . GLY A 1 273 ? 18.546 -3.063 -24.039 1.00 86.38 273 GLY A N 1
ATOM 1939 C CA . GLY A 1 273 ? 17.953 -2.736 -22.746 1.00 86.38 273 GLY A CA 1
ATOM 1940 C C . GLY A 1 273 ? 18.224 -1.287 -22.341 1.00 86.38 273 GLY A C 1
ATOM 1941 O O . GLY A 1 273 ? 19.366 -0.813 -22.351 1.00 86.38 273 GLY A O 1
ATOM 1942 N N . VAL A 1 274 ? 17.160 -0.587 -21.963 1.00 88.00 274 VAL A N 1
ATOM 1943 C CA . VAL A 1 274 ? 17.207 0.731 -21.333 1.00 88.00 274 VAL A CA 1
ATOM 1944 C C . VAL A 1 274 ? 16.939 0.536 -19.855 1.00 88.00 274 VAL A C 1
ATOM 1946 O O . VAL A 1 274 ? 15.838 0.159 -19.450 1.00 88.00 274 VAL A O 1
ATOM 1949 N N . ASN A 1 275 ? 17.962 0.800 -19.057 1.00 91.25 275 ASN A N 1
ATOM 1950 C CA . ASN A 1 275 ? 17.926 0.635 -17.621 1.00 91.25 275 ASN A CA 1
ATOM 1951 C C . ASN A 1 275 ? 17.561 1.953 -16.951 1.00 91.25 275 ASN A C 1
ATOM 1953 O O . ASN A 1 275 ? 18.051 3.006 -17.352 1.00 91.25 275 ASN A O 1
ATOM 1957 N N . GLY A 1 276 ? 16.757 1.911 -15.901 1.00 91.31 276 GLY A N 1
ATOM 1958 C CA . GLY A 1 276 ? 16.360 3.107 -15.188 1.00 91.31 276 GLY A CA 1
ATOM 1959 C C . GLY A 1 276 ? 15.956 2.861 -13.754 1.00 91.31 276 GLY A C 1
ATOM 1960 O O . GLY A 1 276 ? 15.697 1.729 -13.342 1.00 91.31 276 GLY A O 1
ATOM 1961 N N . SER A 1 277 ? 15.927 3.957 -13.008 1.00 93.69 277 SER A N 1
ATOM 1962 C CA . SER A 1 277 ? 15.403 3.991 -11.654 1.00 93.69 277 SER A CA 1
ATOM 1963 C C . SER A 1 277 ? 14.839 5.365 -11.298 1.00 93.69 277 SER A C 1
ATOM 1965 O O . SER A 1 277 ? 15.191 6.383 -11.904 1.00 93.69 277 SER A O 1
ATOM 1967 N N . ALA A 1 278 ? 13.929 5.382 -10.329 1.00 93.38 278 ALA A N 1
ATOM 1968 C CA . ALA A 1 278 ? 13.404 6.585 -9.696 1.00 93.38 278 ALA A CA 1
ATOM 1969 C C . ALA A 1 278 ? 13.110 6.292 -8.223 1.00 93.38 278 ALA A C 1
ATOM 1971 O O . ALA A 1 278 ? 12.808 5.152 -7.871 1.00 93.38 278 ALA A O 1
ATOM 1972 N N . ALA A 1 279 ? 13.151 7.315 -7.377 1.00 91.44 279 ALA A N 1
ATOM 1973 C CA . ALA A 1 279 ? 12.774 7.201 -5.975 1.00 91.44 279 ALA A CA 1
ATOM 1974 C C . ALA A 1 279 ? 11.971 8.428 -5.539 1.00 91.44 279 ALA A C 1
ATOM 1976 O O . ALA A 1 279 ? 12.184 9.535 -6.040 1.00 91.44 279 ALA A O 1
ATOM 1977 N N . PHE A 1 280 ? 11.049 8.224 -4.608 1.00 87.56 280 PHE A N 1
ATOM 1978 C CA . PHE A 1 280 ? 10.274 9.274 -3.967 1.00 87.56 280 PHE A CA 1
ATOM 1979 C C . PHE A 1 280 ? 9.982 8.880 -2.520 1.00 87.56 280 PHE A C 1
ATOM 1981 O O . PHE A 1 280 ? 9.581 7.750 -2.252 1.00 87.56 280 PHE A O 1
ATOM 1988 N N . GLU A 1 281 ? 10.149 9.814 -1.588 1.00 85.38 281 GLU A N 1
ATOM 1989 C CA . GLU A 1 281 ? 9.942 9.559 -0.164 1.00 85.38 281 GLU A CA 1
ATOM 1990 C C . GLU A 1 281 ? 9.034 10.606 0.473 1.00 85.38 281 GLU A C 1
ATOM 1992 O O . GLU A 1 281 ? 9.128 11.809 0.214 1.00 85.38 281 GLU A O 1
ATOM 1997 N N . ILE A 1 282 ? 8.181 10.134 1.377 1.00 82.31 282 ILE A N 1
ATOM 1998 C CA . ILE A 1 282 ? 7.356 10.956 2.250 1.00 82.31 282 ILE A CA 1
ATOM 1999 C C . ILE A 1 282 ? 8.016 10.976 3.620 1.00 82.31 282 ILE A C 1
ATOM 2001 O O . ILE A 1 282 ? 7.945 10.004 4.368 1.00 82.31 282 ILE A O 1
ATOM 2005 N N . THR A 1 283 ? 8.635 12.106 3.949 1.00 75.75 283 THR A N 1
ATOM 2006 C CA . THR A 1 283 ? 9.417 12.273 5.184 1.00 75.75 283 THR A CA 1
ATOM 2007 C C . THR A 1 283 ? 8.763 13.204 6.206 1.00 75.75 283 THR A C 1
ATOM 2009 O O . THR A 1 283 ? 9.118 13.179 7.382 1.00 75.75 283 THR A O 1
ATOM 2012 N N . ASN A 1 284 ? 7.780 14.013 5.791 1.00 72.62 284 ASN A N 1
ATOM 2013 C CA . ASN A 1 284 ? 7.110 14.983 6.659 1.00 72.62 284 ASN A CA 1
ATOM 2014 C C . ASN A 1 284 ? 5.753 14.460 7.160 1.00 72.62 284 ASN A C 1
ATOM 2016 O O . ASN A 1 284 ? 4.758 14.497 6.434 1.00 72.62 284 ASN A O 1
ATOM 2020 N N . THR A 1 285 ? 5.718 14.010 8.415 1.00 78.12 285 THR A N 1
ATOM 2021 C CA . THR A 1 285 ? 4.527 13.457 9.084 1.00 78.12 285 THR A CA 1
ATOM 2022 C C . THR A 1 285 ? 4.289 14.166 10.419 1.00 78.12 285 THR A C 1
ATOM 2024 O O . THR A 1 285 ? 4.440 13.566 11.487 1.00 78.12 285 THR A O 1
ATOM 2027 N N . GLU A 1 286 ? 3.987 15.460 10.386 1.00 85.81 286 GLU A N 1
ATOM 2028 C CA . GLU A 1 286 ? 3.600 16.180 11.604 1.00 85.81 286 GLU A CA 1
ATOM 2029 C C . GLU A 1 286 ? 2.274 15.630 12.169 1.00 85.81 286 GLU A C 1
ATOM 2031 O O . GLU A 1 286 ? 1.331 15.400 11.399 1.00 85.81 286 GLU A O 1
ATOM 2036 N N . PRO A 1 287 ? 2.162 15.410 13.494 1.00 90.31 287 PRO A N 1
ATOM 2037 C CA . PRO A 1 287 ? 0.913 14.978 14.108 1.00 90.31 287 PRO A CA 1
ATOM 2038 C C . PRO A 1 287 ? -0.215 15.986 13.864 1.00 90.31 287 PRO A C 1
ATOM 2040 O O . PRO A 1 287 ? -0.065 17.184 14.098 1.00 90.31 287 PRO A O 1
ATOM 2043 N N . THR A 1 288 ? -1.375 15.489 13.442 1.00 92.94 288 THR A N 1
ATOM 2044 C CA . THR A 1 288 ? -2.594 16.284 13.270 1.00 92.94 288 THR A CA 1
ATOM 2045 C C . THR A 1 288 ? -3.613 15.892 14.333 1.00 92.94 288 THR A C 1
ATOM 2047 O O . THR A 1 288 ? -3.899 14.711 14.528 1.00 92.94 288 THR A O 1
ATOM 2050 N N . THR A 1 289 ? -4.175 16.877 15.033 1.00 95.31 289 THR A N 1
ATOM 2051 C CA . THR A 1 289 ? -5.217 16.630 16.037 1.00 95.31 289 THR A CA 1
ATOM 2052 C C . THR A 1 289 ? -6.569 16.424 15.360 1.00 95.31 289 THR A C 1
ATOM 2054 O O . THR A 1 289 ? -7.099 17.332 14.722 1.00 95.31 289 THR A O 1
ATOM 2057 N N . LEU A 1 290 ? -7.145 15.241 15.547 1.00 96.00 290 LEU A N 1
ATOM 2058 C CA . LEU A 1 290 ? -8.493 14.875 15.133 1.00 96.00 290 LEU A CA 1
ATOM 2059 C C . LEU A 1 290 ? -9.403 14.872 16.363 1.00 96.00 290 LEU A C 1
ATOM 2061 O O . LEU A 1 290 ? -9.143 14.155 17.328 1.00 96.00 290 LEU A O 1
ATOM 2065 N N . THR A 1 291 ? -10.478 15.657 16.339 1.00 96.19 291 THR A N 1
ATOM 2066 C CA . THR A 1 291 ? -11.466 15.694 17.429 1.00 96.19 291 THR A CA 1
ATOM 2067 C C . THR A 1 291 ? -12.768 15.060 16.972 1.00 96.19 291 THR A C 1
ATOM 2069 O O . THR A 1 291 ? -13.307 15.467 15.949 1.00 96.19 291 THR A O 1
ATOM 2072 N N . PHE A 1 292 ? -13.291 14.105 17.731 1.00 96.06 292 PHE A N 1
ATOM 2073 C CA . PHE A 1 292 ? -14.544 13.398 17.475 1.00 96.06 292 PHE A CA 1
ATOM 2074 C C . PHE A 1 292 ? -15.603 13.837 18.486 1.00 96.06 292 PHE A C 1
ATOM 2076 O O . PHE A 1 292 ? -15.340 13.869 19.688 1.00 96.06 292 PHE A O 1
ATOM 2083 N N . SER A 1 293 ? -16.790 14.178 17.997 1.00 94.69 293 SER A N 1
ATOM 2084 C CA . SER A 1 293 ? -17.980 14.458 18.807 1.00 94.69 293 SER A CA 1
ATOM 2085 C C . SER A 1 293 ? -18.780 13.189 19.112 1.00 94.69 293 SER A C 1
ATOM 2087 O O . SER A 1 293 ? -18.638 12.178 18.427 1.00 94.69 293 SER A O 1
ATOM 2089 N N . SER A 1 294 ? -19.667 13.250 20.109 1.00 90.81 294 SER A N 1
ATOM 2090 C CA . SER A 1 294 ? -20.561 12.142 20.480 1.00 90.81 294 SER A CA 1
ATOM 2091 C C . SER A 1 294 ? -21.346 11.567 19.287 1.00 90.81 294 SER A C 1
ATOM 2093 O O . SER A 1 294 ? -21.414 10.351 19.113 1.00 90.81 294 SER A O 1
ATOM 2095 N N . THR A 1 295 ? -21.857 12.425 18.395 1.00 91.75 295 THR A N 1
ATOM 2096 C CA . THR A 1 295 ? -22.580 12.000 17.183 1.00 91.75 295 THR A CA 1
ATOM 2097 C C . THR A 1 295 ? -21.671 11.324 16.162 1.00 91.75 295 THR A C 1
ATOM 2099 O O . THR A 1 295 ? -22.058 10.322 15.573 1.00 91.75 295 THR A O 1
ATOM 2102 N N . GLU A 1 296 ? -20.455 11.830 15.958 1.00 92.50 296 GLU A N 1
ATOM 2103 C CA . GLU A 1 296 ? -19.474 11.210 15.058 1.00 92.50 296 GLU A CA 1
ATOM 2104 C C . GLU A 1 296 ? -19.004 9.848 15.576 1.00 92.50 296 GLU A C 1
ATOM 2106 O O . GLU A 1 296 ? -18.820 8.926 14.786 1.00 92.50 296 GLU A O 1
ATOM 2111 N N . ILE A 1 297 ? -18.858 9.699 16.895 1.00 90.50 297 ILE A N 1
ATOM 2112 C CA . ILE A 1 297 ? -18.529 8.418 17.532 1.00 90.50 297 ILE A CA 1
ATOM 2113 C C . ILE A 1 297 ? -19.685 7.427 17.338 1.00 90.50 297 ILE A C 1
ATOM 2115 O O . ILE A 1 297 ? -19.458 6.306 16.886 1.00 90.50 297 ILE A O 1
ATOM 2119 N N . ALA A 1 298 ? -20.928 7.848 17.597 1.00 86.88 298 ALA A N 1
ATOM 2120 C CA . ALA A 1 298 ? -22.118 7.015 17.400 1.00 86.88 298 ALA A CA 1
ATOM 2121 C C . ALA A 1 298 ? -22.303 6.593 15.932 1.00 86.88 298 ALA A C 1
ATOM 2123 O O . ALA A 1 298 ? -22.614 5.437 15.647 1.00 86.88 298 ALA A O 1
ATOM 2124 N N . ASN A 1 299 ? -22.039 7.512 15.000 1.00 87.81 299 ASN A N 1
ATOM 2125 C CA . ASN A 1 299 ? -22.087 7.268 13.560 1.00 87.81 299 ASN A CA 1
ATOM 2126 C C . ASN A 1 299 ? -20.845 6.560 13.024 1.00 87.81 299 ASN A C 1
ATOM 2128 O O . ASN A 1 299 ? -20.756 6.349 11.814 1.00 87.81 299 ASN A O 1
ATOM 2132 N N . LYS A 1 300 ? -19.892 6.185 13.892 1.00 84.81 300 LYS A N 1
ATOM 2133 C CA . LYS A 1 300 ? -18.703 5.432 13.493 1.00 84.81 300 LYS A CA 1
ATOM 2134 C C . LYS A 1 300 ? -17.868 6.177 12.430 1.00 84.81 300 LYS A C 1
ATOM 2136 O O . LYS A 1 300 ? -17.211 5.553 11.597 1.00 84.81 300 LYS A O 1
ATOM 2141 N N . THR A 1 301 ? -17.880 7.511 12.468 1.00 87.88 301 THR A N 1
ATOM 2142 C CA . THR A 1 301 ? -17.213 8.378 11.490 1.00 87.88 301 THR A CA 1
ATOM 2143 C C . THR A 1 301 ? -15.701 8.167 11.511 1.00 87.88 301 THR A C 1
ATOM 2145 O O . THR A 1 301 ? -15.068 8.197 12.568 1.00 87.88 301 THR A O 1
ATOM 2148 N N . ILE A 1 302 ? -15.113 8.008 10.327 1.00 89.44 302 ILE A N 1
ATOM 2149 C CA . ILE A 1 302 ? -13.662 7.968 10.123 1.00 89.44 302 ILE A CA 1
ATOM 2150 C C . ILE A 1 302 ? -13.178 9.393 9.835 1.00 89.44 302 ILE A C 1
ATOM 2152 O O . ILE A 1 302 ? -13.776 10.099 9.022 1.00 89.44 302 ILE A O 1
ATOM 2156 N N . LYS A 1 303 ? -12.097 9.819 10.494 1.00 92.56 303 LYS A N 1
ATOM 2157 C CA . LYS A 1 303 ? -11.380 11.059 10.165 1.00 92.56 303 LYS A CA 1
ATOM 2158 C C . LYS A 1 303 ? -9.967 10.729 9.715 1.00 92.56 303 LYS A C 1
ATOM 2160 O O . LYS A 1 303 ? -9.302 9.906 10.336 1.00 92.56 303 LYS A O 1
ATOM 2165 N N . THR A 1 304 ? -9.512 11.415 8.676 1.00 90.06 304 THR A N 1
ATOM 2166 C CA . THR A 1 304 ? -8.204 11.184 8.062 1.00 90.06 304 THR A CA 1
ATOM 2167 C C . THR A 1 304 ? -7.247 12.317 8.414 1.00 90.06 304 THR A C 1
ATOM 2169 O O . THR A 1 304 ? -7.585 13.493 8.266 1.00 90.06 304 THR A O 1
ATOM 2172 N N . ALA A 1 305 ? -6.042 11.973 8.861 1.00 90.12 305 ALA A N 1
ATOM 2173 C CA . ALA A 1 305 ? -4.897 12.878 8.840 1.00 90.12 305 ALA A CA 1
ATOM 2174 C C . ALA A 1 305 ? -4.045 12.565 7.605 1.00 90.12 305 ALA A C 1
ATOM 2176 O O . ALA A 1 305 ? -3.684 11.409 7.410 1.00 90.12 305 ALA A O 1
ATOM 2177 N N . SER A 1 306 ? -3.696 13.569 6.798 1.00 87.00 306 SER A N 1
ATOM 2178 C CA . SER A 1 306 ? -2.944 13.379 5.545 1.00 87.00 306 SER A CA 1
ATOM 2179 C C . SER A 1 306 ? -1.663 14.211 5.521 1.00 87.00 306 SER A C 1
ATOM 2181 O O . SER A 1 306 ? -1.580 15.289 6.115 1.00 87.00 306 SER A O 1
ATOM 2183 N N . THR A 1 307 ? -0.649 13.727 4.805 1.00 79.88 307 THR A N 1
ATOM 2184 C CA . THR A 1 307 ? 0.590 14.474 4.550 1.00 79.88 307 THR A CA 1
ATOM 2185 C C . THR A 1 307 ? 0.380 15.534 3.465 1.00 79.88 307 THR A C 1
ATOM 2187 O O . THR A 1 307 ? -0.321 15.322 2.479 1.00 79.88 307 THR A O 1
ATOM 2190 N N . LYS A 1 308 ? 1.014 16.704 3.618 1.00 66.31 308 LYS A N 1
ATOM 2191 C CA . LYS A 1 308 ? 0.845 17.840 2.687 1.00 66.31 308 LYS A CA 1
ATOM 2192 C C . LYS A 1 308 ? 1.487 17.627 1.308 1.00 66.31 308 LYS A C 1
ATOM 2194 O O . LYS A 1 308 ? 1.197 18.385 0.390 1.00 66.31 308 LYS A O 1
ATOM 2199 N N . ASN A 1 309 ? 2.352 16.622 1.166 1.00 61.88 309 ASN A N 1
ATOM 2200 C CA . ASN A 1 309 ? 3.161 16.404 -0.038 1.00 61.88 309 ASN A CA 1
ATOM 2201 C C . ASN A 1 309 ? 2.506 15.457 -1.062 1.00 61.88 309 ASN A C 1
ATOM 2203 O O . ASN A 1 309 ? 3.056 15.268 -2.141 1.00 61.88 309 ASN A O 1
ATOM 2207 N N . LEU A 1 310 ? 1.336 14.888 -0.756 1.00 65.81 310 LEU A N 1
ATOM 2208 C CA . LEU A 1 310 ? 0.595 13.968 -1.631 1.00 65.81 310 LEU A CA 1
ATOM 2209 C C . LEU A 1 310 ? -0.499 14.658 -2.454 1.00 65.81 310 LEU A C 1
ATOM 2211 O O . LEU A 1 310 ? -1.583 14.122 -2.660 1.00 65.81 310 LEU A O 1
ATOM 2215 N N . THR A 1 311 ? -0.242 15.872 -2.933 1.00 55.12 311 THR A N 1
ATOM 2216 C CA . THR A 1 311 ? -1.207 16.604 -3.771 1.00 55.12 311 THR A CA 1
ATOM 2217 C C . THR A 1 311 ? -1.245 16.111 -5.221 1.00 55.12 311 THR A C 1
ATOM 2219 O O . THR A 1 311 ? -2.089 16.562 -5.993 1.00 55.12 311 THR A O 1
ATOM 2222 N N . GLN A 1 312 ? -0.340 15.205 -5.607 1.00 66.06 312 GLN A N 1
ATOM 2223 C CA . GLN A 1 312 ? -0.196 14.680 -6.965 1.00 66.06 312 GLN A CA 1
ATOM 2224 C C . GLN A 1 312 ? -0.046 13.154 -6.972 1.00 66.06 312 GLN A C 1
ATOM 2226 O O . GLN A 1 312 ? 0.267 12.533 -5.959 1.00 66.06 312 GLN A O 1
ATOM 2231 N N . SER A 1 313 ? -0.254 12.567 -8.151 1.00 70.50 313 SER A N 1
ATOM 2232 C CA . SER A 1 313 ? -0.072 11.140 -8.430 1.00 70.50 313 SER A CA 1
ATOM 2233 C C . SER A 1 313 ? 1.334 10.647 -8.045 1.00 70.50 313 SER A C 1
ATOM 2235 O O . SER A 1 313 ? 2.354 11.250 -8.409 1.00 70.50 313 SER A O 1
ATOM 2237 N N . LEU A 1 314 ? 1.378 9.514 -7.336 1.00 76.88 314 LEU A N 1
ATOM 2238 C CA . LEU A 1 314 ? 2.606 8.845 -6.899 1.00 76.88 314 LEU A CA 1
ATOM 2239 C C . LEU A 1 314 ? 3.415 8.351 -8.102 1.00 76.88 314 LEU A C 1
ATOM 2241 O O . LEU A 1 314 ? 4.607 8.643 -8.224 1.00 76.88 314 LEU A O 1
ATOM 2245 N N . THR A 1 315 ? 2.749 7.666 -9.035 1.00 76.88 315 THR A N 1
ATOM 2246 C CA . THR A 1 315 ? 3.407 7.115 -10.225 1.00 76.88 315 THR A CA 1
ATOM 2247 C C . THR A 1 315 ? 3.901 8.227 -11.152 1.00 76.88 315 THR A C 1
ATOM 2249 O O . THR A 1 315 ? 5.011 8.140 -11.670 1.00 76.88 315 THR A O 1
ATOM 2252 N N . THR A 1 316 ? 3.154 9.326 -11.298 1.00 79.94 316 THR A N 1
ATOM 2253 C CA . THR A 1 316 ? 3.599 10.503 -12.072 1.00 79.94 316 THR A CA 1
ATOM 2254 C C . THR A 1 316 ? 4.857 11.129 -11.466 1.00 79.94 316 THR A C 1
ATOM 2256 O O . THR A 1 316 ? 5.787 11.482 -12.191 1.00 79.94 316 THR A O 1
ATOM 2259 N N . SER A 1 317 ? 4.929 11.219 -10.134 1.00 83.62 317 SER A N 1
ATOM 2260 C CA . SER A 1 317 ? 6.108 11.752 -9.436 1.00 83.62 317 SER A CA 1
ATOM 2261 C C . SER A 1 317 ? 7.357 10.899 -9.682 1.00 83.62 317 SER A C 1
ATOM 2263 O O . SER A 1 317 ? 8.438 11.445 -9.908 1.00 83.62 317 SER A O 1
ATOM 2265 N N . LEU A 1 318 ? 7.219 9.570 -9.711 1.00 85.12 318 LEU A N 1
ATOM 2266 C CA . LEU A 1 318 ? 8.316 8.657 -10.053 1.00 85.12 318 LEU A CA 1
ATOM 2267 C C . LEU A 1 318 ? 8.720 8.761 -11.524 1.00 85.12 318 LEU A C 1
ATOM 2269 O O . LEU A 1 318 ? 9.906 8.844 -11.825 1.00 85.12 318 LEU A O 1
ATOM 2273 N N . VAL A 1 319 ? 7.749 8.795 -12.439 1.00 84.50 319 VAL A N 1
ATOM 2274 C CA . VAL A 1 319 ? 8.009 8.895 -13.884 1.00 84.50 319 VAL A CA 1
ATOM 2275 C C . VAL A 1 319 ? 8.740 10.198 -14.223 1.00 84.50 319 VAL A C 1
ATOM 2277 O O . VAL A 1 319 ? 9.671 10.189 -15.027 1.00 84.50 319 VAL A O 1
ATOM 2280 N N . ASN A 1 320 ? 8.394 11.307 -13.565 1.00 83.94 320 ASN A N 1
ATOM 2281 C CA . ASN A 1 320 ? 9.086 12.586 -13.744 1.00 83.94 320 ASN A CA 1
ATOM 2282 C C . ASN A 1 320 ? 10.530 12.567 -13.217 1.00 83.94 320 ASN A C 1
ATOM 2284 O O . ASN A 1 320 ? 11.400 13.217 -13.796 1.00 83.94 320 ASN A O 1
ATOM 2288 N N . ASN A 1 321 ? 10.798 11.799 -12.157 1.00 85.94 321 ASN A N 1
ATOM 2289 C CA . ASN A 1 321 ? 12.136 11.621 -11.585 1.00 85.94 321 ASN A CA 1
ATOM 2290 C C . ASN A 1 321 ? 12.909 10.439 -12.199 1.00 85.94 321 ASN A C 1
ATOM 2292 O O . ASN A 1 321 ? 13.978 10.078 -11.708 1.00 85.94 321 ASN A O 1
ATOM 2296 N N . LEU A 1 322 ? 12.397 9.842 -13.280 1.00 88.38 322 LEU A N 1
ATOM 2297 C CA . LEU A 1 322 ? 13.004 8.680 -13.914 1.00 88.38 322 LEU A CA 1
ATOM 2298 C C . LEU A 1 322 ? 14.351 9.031 -14.558 1.00 88.38 322 LEU A C 1
ATOM 2300 O O . LEU A 1 322 ? 14.449 9.798 -15.530 1.00 88.38 322 LEU A O 1
ATOM 2304 N N . SER A 1 323 ? 15.398 8.405 -14.030 1.00 88.50 323 SER A N 1
ATOM 2305 C CA . SER A 1 323 ? 16.730 8.393 -14.617 1.00 88.50 323 SER A CA 1
ATOM 2306 C C . SER A 1 323 ? 16.860 7.181 -15.531 1.00 88.50 323 SER A C 1
ATOM 2308 O O . SER A 1 323 ? 16.546 6.066 -15.121 1.00 88.50 323 SER A O 1
ATOM 2310 N N . LEU A 1 324 ? 17.303 7.393 -16.772 1.00 86.81 324 LEU A N 1
ATOM 2311 C CA . LEU A 1 324 ? 17.487 6.336 -17.767 1.00 86.81 324 LEU A CA 1
ATOM 2312 C C . LEU A 1 324 ? 18.943 6.292 -18.231 1.00 86.81 324 LEU A C 1
ATOM 2314 O O . LEU A 1 324 ? 19.587 7.321 -18.422 1.00 86.81 324 LEU A O 1
ATOM 2318 N N . SER A 1 325 ? 19.422 5.081 -18.473 1.00 85.88 325 SER A N 1
ATOM 2319 C CA . SER A 1 325 ? 20.746 4.744 -18.981 1.00 85.88 325 SER A CA 1
ATOM 2320 C C . SER A 1 325 ? 20.617 3.611 -20.000 1.00 85.88 325 SER A C 1
ATOM 2322 O O . SER A 1 325 ? 19.704 2.792 -19.920 1.00 85.88 325 SER A O 1
ATOM 2324 N N . VAL A 1 326 ? 21.513 3.555 -20.981 1.00 82.62 326 VAL A N 1
ATOM 2325 C CA . VAL A 1 326 ? 21.535 2.471 -21.972 1.00 82.62 326 VAL A CA 1
ATOM 2326 C C . VAL A 1 326 ? 22.783 1.641 -21.747 1.00 82.62 326 VAL A C 1
ATOM 2328 O O . VAL A 1 326 ? 23.883 2.187 -21.680 1.00 82.62 326 VAL A O 1
ATOM 2331 N N . SER A 1 327 ? 22.619 0.322 -21.693 1.00 70.38 327 SER A N 1
ATOM 2332 C CA . SER A 1 327 ? 23.749 -0.599 -21.749 1.00 70.38 327 SER A CA 1
ATOM 2333 C C . SER A 1 327 ? 23.980 -1.005 -23.204 1.00 70.38 327 SER A C 1
ATOM 2335 O O . SER A 1 327 ? 23.351 -1.928 -23.718 1.00 70.38 327 SER A O 1
ATOM 2337 N N . ALA A 1 328 ? 24.841 -0.270 -23.909 1.00 63.66 328 ALA A N 1
ATOM 2338 C CA . ALA A 1 328 ? 25.319 -0.687 -25.223 1.00 63.66 328 ALA A CA 1
ATOM 2339 C C . ALA A 1 328 ? 26.575 -1.539 -25.019 1.00 63.66 328 ALA A C 1
ATOM 2341 O O . ALA A 1 328 ? 27.557 -1.052 -24.469 1.00 63.66 328 ALA A O 1
ATOM 2342 N N . LEU A 1 329 ? 26.523 -2.805 -25.438 1.00 61.09 329 LEU A N 1
ATOM 2343 C CA . LEU A 1 329 ? 27.520 -3.871 -25.239 1.00 61.09 329 LEU A CA 1
ATOM 2344 C C . LEU A 1 329 ? 28.923 -3.561 -25.824 1.00 61.09 329 LEU A C 1
ATOM 2346 O O . LEU A 1 329 ? 29.389 -4.239 -26.733 1.00 61.09 329 LEU A O 1
ATOM 2350 N N . GLY A 1 330 ? 29.610 -2.528 -25.334 1.00 56.41 330 GLY A N 1
ATOM 2351 C CA . GLY A 1 330 ? 30.984 -2.186 -25.719 1.00 56.41 330 GLY A CA 1
ATOM 2352 C C . GLY A 1 330 ? 31.155 -1.638 -27.142 1.00 56.41 330 GLY A C 1
ATOM 2353 O O . GLY A 1 330 ? 32.281 -1.528 -27.612 1.00 56.41 330 GLY A O 1
ATOM 2354 N N . LEU A 1 331 ? 30.070 -1.274 -27.835 1.00 60.19 331 LEU A N 1
ATOM 2355 C CA . LEU A 1 331 ? 30.097 -0.894 -29.258 1.00 60.19 331 LEU A CA 1
ATOM 2356 C C . LEU A 1 331 ? 30.557 0.550 -29.542 1.00 60.19 331 LEU A C 1
ATOM 2358 O O . LEU A 1 331 ? 30.514 0.976 -30.693 1.00 60.19 331 LEU A O 1
ATOM 2362 N N . GLY A 1 332 ? 30.962 1.324 -28.528 1.00 54.62 332 GLY A N 1
ATOM 2363 C CA . GLY A 1 332 ? 31.429 2.710 -28.710 1.00 54.62 332 GLY A CA 1
ATOM 2364 C C . GLY A 1 332 ? 30.397 3.657 -29.342 1.00 54.62 332 GLY A C 1
ATOM 2365 O O . GLY A 1 332 ? 30.763 4.710 -29.855 1.00 54.62 332 GLY A O 1
ATOM 2366 N N . LEU A 1 333 ? 29.116 3.276 -29.340 1.00 63.28 333 LEU A N 1
ATOM 2367 C CA . LEU A 1 333 ? 28.024 4.070 -29.891 1.00 63.28 333 LEU A CA 1
ATOM 2368 C C . LEU A 1 333 ? 27.701 5.230 -28.948 1.00 63.28 333 LEU A C 1
ATOM 2370 O O . LEU A 1 333 ? 27.599 5.032 -27.736 1.00 63.28 333 LEU A O 1
ATOM 2374 N N . ASP A 1 334 ? 27.480 6.419 -29.510 1.00 63.25 334 ASP A N 1
ATOM 2375 C CA . ASP A 1 334 ? 26.930 7.541 -28.753 1.00 63.25 334 ASP A CA 1
ATOM 2376 C C . ASP A 1 334 ? 25.464 7.249 -28.397 1.00 63.25 334 ASP A C 1
ATOM 2378 O O . ASP A 1 334 ? 24.525 7.494 -29.157 1.00 63.25 334 ASP A O 1
ATOM 2382 N N . VAL A 1 335 ? 25.278 6.663 -27.216 1.00 68.94 335 VAL A N 1
ATOM 2383 C CA . VAL A 1 335 ? 23.969 6.313 -26.656 1.00 68.94 335 VAL A CA 1
ATOM 2384 C C . VAL A 1 335 ? 23.195 7.531 -26.150 1.00 68.94 335 VAL A C 1
ATOM 2386 O O . VAL A 1 335 ? 22.017 7.402 -25.813 1.00 68.94 335 VAL A O 1
ATOM 2389 N N . THR A 1 336 ? 23.806 8.719 -26.128 1.00 70.88 336 THR A N 1
ATOM 2390 C CA . THR A 1 336 ? 23.160 9.958 -25.673 1.00 70.88 336 THR A CA 1
ATOM 2391 C C . THR A 1 336 ? 22.030 10.360 -26.618 1.00 70.88 336 THR A C 1
ATOM 2393 O O . THR A 1 336 ? 20.936 10.704 -26.170 1.00 70.88 336 THR A O 1
ATOM 2396 N N . ALA A 1 337 ? 22.246 10.231 -27.932 1.00 72.44 337 ALA A N 1
ATOM 2397 C CA . ALA A 1 337 ? 21.224 10.490 -28.948 1.00 72.44 337 ALA A CA 1
ATOM 2398 C C . ALA A 1 337 ? 2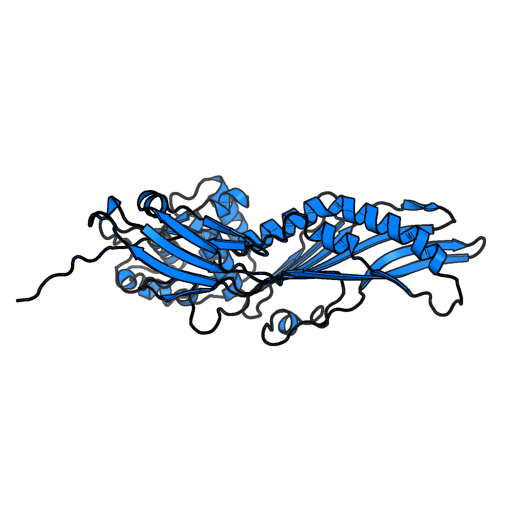0.062 9.478 -28.881 1.00 72.44 337 ALA A C 1
ATOM 2400 O O . ALA A 1 337 ? 18.892 9.841 -29.049 1.00 72.44 337 ALA A O 1
ATOM 2401 N N . LEU A 1 338 ? 20.372 8.214 -28.567 1.00 76.12 338 LEU A N 1
ATOM 2402 C CA . LEU A 1 338 ? 19.366 7.175 -28.344 1.00 76.12 338 LEU A CA 1
ATOM 2403 C C . LEU A 1 338 ? 18.520 7.498 -27.106 1.00 76.12 338 LEU A C 1
ATOM 2405 O O . LEU A 1 338 ? 17.294 7.488 -27.186 1.00 76.12 338 LEU A O 1
ATOM 2409 N N . LEU A 1 339 ? 19.154 7.856 -25.987 1.00 78.81 339 LEU A N 1
ATOM 2410 C CA . LEU A 1 339 ? 18.461 8.263 -24.763 1.00 78.81 339 LEU A CA 1
ATOM 2411 C C . LEU A 1 339 ? 17.574 9.493 -24.977 1.00 78.81 339 LEU A C 1
ATOM 2413 O O . LEU A 1 339 ? 16.444 9.505 -24.491 1.00 78.81 339 LEU A O 1
ATOM 2417 N N . GLY A 1 340 ? 18.039 10.489 -25.738 1.00 79.69 340 GLY A N 1
ATOM 2418 C CA . GLY A 1 340 ? 17.253 11.680 -26.076 1.00 79.69 340 GLY A CA 1
ATOM 2419 C C . GLY A 1 340 ? 15.974 11.368 -26.859 1.00 79.69 340 GLY A C 1
ATOM 2420 O O . GLY A 1 340 ? 14.972 12.057 -26.694 1.00 79.69 340 GLY A O 1
ATOM 2421 N N . THR A 1 341 ? 15.982 10.295 -27.653 1.00 81.88 341 THR A N 1
ATOM 2422 C CA . THR A 1 341 ? 14.821 9.850 -28.441 1.00 81.88 341 THR A CA 1
ATOM 2423 C C . THR A 1 341 ? 13.913 8.908 -27.644 1.00 81.88 341 THR A C 1
ATOM 2425 O O . THR A 1 341 ? 12.689 8.997 -27.715 1.00 81.88 341 THR A O 1
ATOM 2428 N N . VAL A 1 342 ? 14.501 8.004 -26.856 1.00 82.62 342 VAL A N 1
ATOM 2429 C CA . VAL A 1 342 ? 13.764 6.957 -26.135 1.00 82.62 342 VAL A CA 1
ATOM 2430 C C . VAL A 1 342 ? 13.137 7.482 -24.847 1.00 82.62 342 VAL A C 1
ATOM 2432 O O . VAL A 1 342 ? 12.001 7.122 -24.540 1.00 82.62 342 VAL A O 1
ATOM 2435 N N . LYS A 1 343 ? 13.824 8.357 -24.102 1.00 85.88 343 LYS A N 1
ATOM 2436 C CA . LYS A 1 343 ? 13.328 8.861 -22.813 1.00 85.88 343 LYS A CA 1
ATOM 2437 C C . LYS A 1 343 ? 11.948 9.525 -22.927 1.00 85.88 343 LYS A C 1
ATOM 2439 O O . LYS A 1 343 ? 11.073 9.129 -22.159 1.00 85.88 343 LYS A O 1
ATOM 2444 N N . PRO A 1 344 ? 11.690 10.457 -23.867 1.00 87.12 344 PRO A N 1
ATOM 2445 C CA . PRO A 1 344 ? 10.368 11.070 -24.001 1.00 87.12 344 PRO A CA 1
ATOM 2446 C C . PRO A 1 344 ? 9.277 10.055 -24.349 1.00 87.12 344 PRO A C 1
ATOM 2448 O O . PRO A 1 344 ? 8.170 10.152 -23.831 1.00 87.12 344 PRO A O 1
ATOM 2451 N N . ALA A 1 345 ? 9.592 9.059 -25.182 1.00 85.69 345 ALA A N 1
ATOM 2452 C CA . ALA A 1 345 ? 8.645 8.019 -25.570 1.00 85.69 345 ALA A CA 1
ATOM 2453 C C . ALA A 1 345 ? 8.287 7.091 -24.400 1.00 85.69 345 ALA A C 1
ATOM 2455 O O . ALA A 1 345 ? 7.113 6.792 -24.192 1.00 85.69 345 ALA A O 1
ATOM 2456 N N . VAL A 1 346 ? 9.284 6.679 -23.607 1.00 86.00 346 VAL A N 1
ATOM 2457 C CA . VAL A 1 346 ? 9.072 5.871 -22.396 1.00 86.00 346 VAL A CA 1
ATOM 2458 C C . VAL A 1 346 ? 8.258 6.654 -21.371 1.00 86.00 346 VAL A C 1
ATOM 2460 O O . VAL A 1 346 ? 7.266 6.139 -20.868 1.00 86.00 346 VAL A O 1
ATOM 2463 N N . VAL A 1 347 ? 8.618 7.914 -21.108 1.00 87.25 347 VAL A N 1
ATOM 2464 C CA . VAL A 1 347 ? 7.882 8.784 -20.177 1.00 87.25 347 VAL A CA 1
ATOM 2465 C C . VAL A 1 347 ? 6.440 9.003 -20.642 1.00 87.25 347 VAL A C 1
ATOM 2467 O O . VAL A 1 347 ? 5.524 8.890 -19.836 1.00 87.25 347 VAL A O 1
ATOM 2470 N N . ALA A 1 348 ? 6.209 9.256 -21.934 1.00 85.88 348 ALA A N 1
ATOM 2471 C CA . ALA A 1 348 ? 4.863 9.427 -22.479 1.00 85.88 348 ALA A CA 1
ATOM 2472 C C . ALA A 1 348 ? 4.014 8.154 -22.347 1.00 85.88 348 ALA A C 1
ATOM 2474 O O . ALA A 1 348 ? 2.848 8.235 -21.962 1.00 85.88 348 ALA A O 1
ATOM 2475 N N . LEU A 1 349 ? 4.596 6.981 -22.622 1.00 84.31 349 LEU A N 1
ATOM 2476 C CA . LEU A 1 349 ? 3.894 5.708 -22.479 1.00 84.31 349 LEU A CA 1
ATOM 2477 C C . LEU A 1 349 ? 3.573 5.404 -21.010 1.00 84.31 349 LEU A C 1
ATOM 2479 O O . LEU A 1 349 ? 2.448 5.013 -20.707 1.00 84.31 349 LEU A O 1
ATOM 2483 N N . LEU A 1 350 ? 4.529 5.628 -20.102 1.00 85.88 350 LEU A N 1
ATOM 2484 C CA . LEU A 1 350 ? 4.319 5.456 -18.665 1.00 85.88 350 LEU A CA 1
ATOM 2485 C C . LEU A 1 350 ? 3.251 6.423 -18.140 1.00 85.88 350 LEU A C 1
ATOM 2487 O O . LEU A 1 350 ? 2.363 5.986 -17.419 1.00 85.88 350 LEU A O 1
ATOM 2491 N N . ASN A 1 351 ? 3.259 7.689 -18.569 1.00 85.31 351 ASN A N 1
ATOM 2492 C CA . ASN A 1 351 ? 2.215 8.667 -18.236 1.00 85.31 351 ASN A CA 1
ATOM 2493 C C . ASN A 1 351 ? 0.821 8.255 -18.731 1.00 85.31 351 ASN A C 1
ATOM 2495 O O . ASN A 1 351 ? -0.174 8.603 -18.105 1.00 85.31 351 ASN A O 1
ATOM 2499 N N . GLY A 1 352 ? 0.728 7.493 -19.824 1.00 81.62 352 GLY A N 1
ATOM 2500 C CA . GLY A 1 352 ? -0.540 6.929 -20.291 1.00 81.62 352 GLY A CA 1
ATOM 2501 C C . GLY A 1 352 ? -1.125 5.862 -19.358 1.00 81.62 352 GLY A C 1
ATOM 2502 O O . GLY A 1 352 ? -2.325 5.605 -19.410 1.00 81.62 352 GLY A O 1
ATOM 2503 N N . VAL A 1 353 ? -0.300 5.258 -18.496 1.00 79.56 353 VAL A N 1
ATOM 2504 C CA . VAL A 1 353 ? -0.705 4.194 -17.566 1.00 79.56 353 VAL A CA 1
ATOM 2505 C C . VAL A 1 353 ? -0.536 4.567 -16.090 1.00 79.56 353 VAL A C 1
ATOM 2507 O O . VAL A 1 353 ? -0.815 3.736 -15.231 1.00 79.56 353 VAL A O 1
ATOM 2510 N N . THR A 1 354 ? -0.132 5.800 -15.759 1.00 82.62 354 THR A N 1
ATOM 2511 C CA . THR A 1 354 ? 0.009 6.242 -14.357 1.00 82.62 354 THR A CA 1
ATOM 2512 C C . THR A 1 354 ? -1.316 6.164 -13.610 1.00 82.62 354 THR A C 1
ATOM 2514 O O . THR A 1 354 ? -1.348 5.612 -12.520 1.00 82.62 354 THR A O 1
ATOM 2517 N N . ALA A 1 355 ? -2.413 6.639 -14.207 1.00 79.44 355 ALA A N 1
ATOM 2518 C CA . ALA A 1 355 ? -3.736 6.619 -13.583 1.00 79.44 355 ALA A CA 1
ATOM 2519 C C . ALA A 1 355 ? -4.225 5.200 -13.207 1.00 79.44 355 ALA A C 1
ATOM 2521 O O . ALA A 1 355 ? -4.521 4.984 -12.032 1.00 79.44 355 ALA A O 1
ATOM 2522 N N . PRO A 1 356 ? -4.277 4.210 -14.126 1.00 71.62 356 PRO A N 1
ATOM 2523 C CA . PRO A 1 356 ? -4.703 2.857 -13.763 1.00 71.62 356 PRO A CA 1
ATOM 2524 C C . PRO A 1 356 ? -3.733 2.156 -12.799 1.00 71.62 356 PRO A C 1
ATOM 2526 O O . PRO A 1 356 ? -4.165 1.345 -11.980 1.00 71.62 356 PRO A O 1
ATOM 2529 N N . VAL A 1 357 ? -2.431 2.460 -12.862 1.00 79.62 357 VAL A N 1
ATOM 2530 C CA . VAL A 1 357 ? -1.440 1.917 -11.919 1.00 79.62 357 VAL A CA 1
ATOM 2531 C C . VAL A 1 357 ? -1.614 2.516 -10.521 1.00 79.62 357 VAL A C 1
ATOM 2533 O O . VAL A 1 357 ? -1.623 1.768 -9.547 1.00 79.62 357 VAL A O 1
ATOM 2536 N N . ASP A 1 358 ? -1.807 3.831 -10.408 1.00 78.12 358 ASP A N 1
ATOM 2537 C CA . ASP A 1 358 ? -2.083 4.495 -9.131 1.00 78.12 358 ASP A CA 1
ATOM 2538 C C . ASP A 1 358 ? -3.377 3.986 -8.506 1.00 78.12 358 ASP A C 1
ATOM 2540 O O . ASP A 1 358 ? -3.404 3.699 -7.312 1.00 78.12 358 ASP A O 1
ATOM 2544 N N . GLU A 1 359 ? -4.440 3.840 -9.301 1.00 69.56 359 GLU A N 1
ATOM 2545 C CA . GLU A 1 359 ? -5.712 3.301 -8.826 1.00 69.56 359 GLU A CA 1
ATOM 2546 C C . GLU A 1 359 ? -5.546 1.864 -8.313 1.00 69.56 359 GLU A C 1
ATOM 2548 O O . GLU A 1 359 ? -6.056 1.526 -7.244 1.00 69.56 359 GLU A O 1
ATOM 2553 N N . LEU A 1 360 ? -4.782 1.024 -9.022 1.00 71.38 360 LEU A N 1
ATOM 2554 C CA . LEU A 1 360 ? -4.466 -0.325 -8.560 1.00 71.38 360 LEU A CA 1
ATOM 2555 C C . LEU A 1 360 ? -3.716 -0.297 -7.224 1.00 71.38 360 LEU A C 1
ATOM 2557 O O . LEU A 1 360 ? -4.116 -0.988 -6.290 1.00 71.38 360 LEU A O 1
ATOM 2561 N N . VAL A 1 361 ? -2.639 0.484 -7.126 1.00 77.56 361 VAL A N 1
ATOM 2562 C CA . VAL A 1 361 ? -1.826 0.586 -5.905 1.00 77.56 361 VAL A CA 1
ATOM 2563 C C . VAL A 1 361 ? -2.672 1.099 -4.741 1.00 77.56 361 VAL A C 1
ATOM 2565 O O . VAL A 1 361 ? -2.642 0.507 -3.662 1.00 77.56 361 VAL A O 1
ATOM 2568 N N . TYR A 1 362 ? -3.479 2.137 -4.969 1.00 74.06 362 TYR A N 1
ATOM 2569 C CA . TYR A 1 362 ? -4.393 2.692 -3.975 1.00 74.06 362 TYR A CA 1
ATOM 2570 C C . TYR A 1 362 ? -5.415 1.658 -3.503 1.00 74.06 362 TYR A C 1
ATOM 2572 O O . TYR A 1 362 ? -5.576 1.468 -2.302 1.00 74.06 362 TYR A O 1
ATOM 2580 N N . ASN A 1 363 ? -6.060 0.942 -4.425 1.00 63.09 363 ASN A N 1
ATOM 2581 C CA . ASN A 1 363 ? -7.054 -0.074 -4.086 1.00 63.09 363 ASN A CA 1
ATOM 2582 C C . ASN A 1 363 ? -6.432 -1.266 -3.352 1.00 63.09 363 ASN A C 1
ATOM 2584 O O . ASN A 1 363 ? -7.032 -1.791 -2.421 1.00 63.09 363 ASN A O 1
ATOM 2588 N N . VAL A 1 364 ? -5.223 -1.693 -3.720 1.00 70.31 364 VAL A N 1
ATOM 2589 C CA . VAL A 1 364 ? -4.522 -2.759 -2.990 1.00 70.31 364 VAL A CA 1
ATOM 2590 C C . VAL A 1 364 ? -4.202 -2.301 -1.572 1.00 70.31 364 VAL A C 1
ATOM 2592 O O . VAL A 1 364 ? -4.513 -3.013 -0.624 1.00 70.31 364 VAL A O 1
ATOM 2595 N N . LEU A 1 365 ? -3.624 -1.113 -1.403 1.00 73.31 365 LEU A N 1
ATOM 2596 C CA . LEU A 1 365 ? -3.288 -0.579 -0.083 1.00 73.31 365 LEU A CA 1
ATOM 2597 C C . LEU A 1 365 ? -4.529 -0.380 0.785 1.00 73.31 365 LEU A C 1
ATOM 2599 O O . LEU A 1 365 ? -4.553 -0.826 1.931 1.00 73.31 365 LEU A O 1
ATOM 2603 N N . ALA A 1 366 ? -5.581 0.218 0.229 1.00 65.69 366 ALA A N 1
ATOM 2604 C CA . ALA A 1 366 ? -6.820 0.437 0.954 1.00 65.69 366 ALA A CA 1
ATOM 2605 C C . ALA A 1 366 ? -7.516 -0.895 1.301 1.00 65.69 366 ALA A C 1
ATOM 2607 O O . ALA A 1 366 ? -8.119 -0.986 2.371 1.00 65.69 366 ALA A O 1
ATOM 2608 N N . ALA A 1 367 ? -7.343 -1.961 0.501 1.00 59.16 367 ALA A N 1
ATOM 2609 C CA . ALA A 1 367 ? -7.785 -3.304 0.878 1.00 59.16 367 ALA A CA 1
ATOM 2610 C C . ALA A 1 367 ? -7.087 -3.745 2.166 1.00 59.16 367 ALA A C 1
ATOM 2612 O O . ALA A 1 367 ? -7.713 -4.261 3.083 1.00 59.16 367 ALA A O 1
ATOM 2613 N N . LEU A 1 368 ? -5.786 -3.483 2.263 1.00 65.88 368 LEU A N 1
ATOM 2614 C CA . LEU A 1 368 ? -4.959 -3.796 3.427 1.00 65.88 368 LEU A CA 1
ATOM 2615 C C . LEU A 1 368 ? -5.203 -2.851 4.616 1.00 65.88 368 LEU A C 1
ATOM 2617 O O . LEU A 1 368 ? -4.540 -2.990 5.639 1.00 65.88 368 LEU A O 1
ATOM 2621 N N . GLY A 1 369 ? -6.139 -1.901 4.504 1.00 67.00 369 GLY A N 1
ATOM 2622 C CA . GLY A 1 369 ? -6.389 -0.887 5.529 1.00 67.00 369 GLY A CA 1
ATOM 2623 C C . GLY A 1 369 ? -5.250 0.127 5.662 1.00 67.00 369 GLY A C 1
ATOM 2624 O O . GLY A 1 369 ? -5.110 0.767 6.701 1.00 67.00 369 GLY A O 1
ATOM 2625 N N . VAL A 1 370 ? -4.419 0.258 4.627 1.00 75.62 370 VAL A N 1
ATOM 2626 C CA . VAL A 1 370 ? -3.264 1.153 4.590 1.00 75.62 370 VAL A CA 1
ATOM 2627 C C . VAL A 1 370 ? -3.511 2.234 3.550 1.00 75.62 370 VAL A C 1
ATOM 2629 O O . VAL A 1 370 ? -4.029 1.981 2.467 1.00 75.62 370 VAL A O 1
ATOM 2632 N N . ARG A 1 371 ? -3.122 3.467 3.858 1.00 78.75 371 ARG A N 1
ATOM 2633 C CA . ARG A 1 371 ? -3.143 4.572 2.900 1.00 78.75 371 ARG A CA 1
ATOM 2634 C C . ARG A 1 371 ? -1.791 5.259 2.939 1.00 78.75 371 ARG A C 1
ATOM 2636 O O . ARG A 1 371 ? -1.239 5.500 4.008 1.00 78.75 371 ARG A O 1
ATOM 2643 N N . VAL A 1 372 ? -1.225 5.522 1.766 1.00 80.38 372 VAL A N 1
ATOM 2644 C CA . VAL A 1 372 ? 0.097 6.150 1.658 1.00 80.38 372 VAL A CA 1
ATOM 2645 C C . VAL A 1 372 ? -0.000 7.583 2.158 1.00 80.38 372 VAL A C 1
ATOM 2647 O O . VAL A 1 372 ? -0.823 8.344 1.666 1.00 80.38 372 VAL A O 1
ATOM 2650 N N . GLY A 1 373 ? 0.837 7.934 3.136 1.00 81.56 373 GLY A N 1
ATOM 2651 C CA . GLY A 1 373 ? 0.891 9.274 3.719 1.00 81.56 373 GLY A CA 1
ATOM 2652 C C . GLY A 1 373 ? -0.423 9.742 4.341 1.00 81.56 373 GLY A C 1
ATOM 2653 O O . GLY A 1 373 ? -0.656 10.950 4.410 1.00 81.56 373 GLY A O 1
ATOM 2654 N N . GLU A 1 374 ? -1.264 8.816 4.800 1.00 85.88 374 GLU A N 1
ATOM 2655 C CA . GLU A 1 374 ? -2.506 9.112 5.510 1.00 85.88 374 GLU A CA 1
ATOM 2656 C C . GLU A 1 374 ? -2.647 8.215 6.749 1.00 85.88 374 GLU A C 1
ATOM 2658 O O . GLU A 1 374 ? -2.023 7.161 6.859 1.00 85.88 374 GLU A O 1
ATOM 2663 N N . ALA A 1 375 ? -3.446 8.659 7.714 1.00 87.75 375 ALA A N 1
ATOM 2664 C CA . ALA A 1 375 ? -3.855 7.890 8.879 1.00 87.75 375 ALA A CA 1
ATOM 2665 C C . ALA A 1 375 ? -5.361 8.056 9.070 1.00 87.75 375 ALA A C 1
ATOM 2667 O O . ALA A 1 375 ? -5.830 9.131 9.454 1.00 87.75 375 ALA A O 1
ATOM 2668 N N . ASP A 1 376 ? -6.101 6.982 8.811 1.00 87.88 376 ASP A N 1
ATOM 2669 C CA . ASP A 1 376 ? -7.533 6.910 9.069 1.00 87.88 376 ASP A CA 1
ATOM 2670 C C . ASP A 1 376 ? -7.757 6.505 10.526 1.00 87.88 376 ASP A C 1
ATOM 2672 O O . ASP A 1 376 ? -7.314 5.453 10.985 1.00 87.88 376 ASP A O 1
ATOM 2676 N N . VAL A 1 377 ? -8.439 7.369 11.271 1.00 89.75 377 VAL A N 1
ATOM 2677 C CA . VAL A 1 377 ? -8.711 7.182 12.693 1.00 89.75 377 VAL A CA 1
ATOM 2678 C C . VAL A 1 377 ? -10.208 7.131 12.914 1.00 89.75 377 VAL A C 1
ATOM 2680 O O . VAL A 1 377 ? -10.975 7.944 12.393 1.00 89.75 377 VAL A O 1
ATOM 2683 N N . ARG A 1 378 ? -10.619 6.189 13.756 1.00 90.62 378 ARG A N 1
ATOM 2684 C CA . ARG A 1 378 ? -11.995 6.046 14.207 1.00 90.62 378 ARG A CA 1
ATOM 2685 C C . ARG A 1 378 ? -12.014 5.787 15.702 1.00 90.62 378 ARG A C 1
ATOM 2687 O O . ARG A 1 378 ? -11.255 4.968 16.210 1.00 90.62 378 ARG A O 1
ATOM 2694 N N . VAL A 1 379 ? -12.912 6.474 16.394 1.00 89.50 379 VAL A N 1
ATOM 2695 C CA . VAL A 1 379 ? -13.203 6.229 17.806 1.00 89.50 379 VAL A CA 1
ATOM 2696 C C . VAL A 1 379 ? -14.467 5.383 17.865 1.00 89.50 379 VAL A C 1
ATOM 2698 O O . VAL A 1 379 ? -15.507 5.787 17.353 1.00 89.50 379 VAL A O 1
ATOM 2701 N N . LEU A 1 380 ? -14.368 4.190 18.449 1.00 85.25 380 LEU A N 1
ATOM 2702 C CA . LEU A 1 380 ? -15.479 3.230 18.499 1.00 85.25 380 LEU A CA 1
ATOM 2703 C C . LEU A 1 380 ? -16.444 3.488 19.658 1.00 85.25 380 LEU A C 1
ATOM 2705 O O . LEU A 1 380 ? -17.595 3.070 19.613 1.00 85.25 380 LEU A O 1
ATOM 2709 N N . GLY A 1 381 ? -15.970 4.177 20.690 1.00 85.12 381 GLY A N 1
ATOM 2710 C CA . GLY A 1 381 ? -16.737 4.526 21.871 1.00 85.12 381 GLY A CA 1
ATOM 2711 C C . GLY A 1 381 ? -15.852 5.253 22.874 1.00 85.12 381 GLY A C 1
ATOM 2712 O O . GLY A 1 381 ? -14.631 5.110 22.858 1.00 85.12 381 GLY A O 1
ATOM 2713 N N . ALA A 1 382 ? -16.469 6.043 23.743 1.00 85.31 382 ALA A N 1
ATOM 2714 C CA . ALA A 1 382 ? -15.824 6.594 24.924 1.00 85.31 382 ALA A CA 1
ATOM 2715 C C . ALA A 1 382 ? -16.884 6.861 25.994 1.00 85.31 382 ALA A C 1
ATOM 2717 O O . ALA A 1 382 ? -18.068 7.020 25.696 1.00 85.31 382 ALA A O 1
ATOM 2718 N N . THR A 1 383 ? -16.455 6.881 27.253 1.00 81.69 383 THR A N 1
ATOM 2719 C CA . THR A 1 383 ? -17.333 7.140 28.395 1.00 81.69 383 THR A CA 1
ATOM 2720 C C . THR A 1 383 ? -16.702 8.228 29.249 1.00 81.69 383 THR A C 1
ATOM 2722 O O . THR A 1 383 ? -15.490 8.222 29.462 1.00 81.69 383 THR A O 1
ATOM 2725 N N . CYS A 1 384 ? -17.518 9.145 29.755 1.00 76.62 384 CYS A N 1
ATOM 2726 C CA . CYS A 1 384 ? -17.113 10.027 30.839 1.00 76.62 384 CYS A CA 1
ATOM 2727 C C . CYS A 1 384 ? -17.599 9.390 32.139 1.00 76.62 384 CYS A C 1
ATOM 2729 O O . CYS A 1 384 ? -18.802 9.358 32.407 1.00 76.62 384 CYS A O 1
ATOM 2731 N N . GLY A 1 385 ? -16.672 8.830 32.919 1.00 65.88 385 GLY A N 1
ATOM 2732 C CA . GLY A 1 385 ? -16.990 8.312 34.244 1.00 65.88 385 GLY A CA 1
ATOM 2733 C C . GLY A 1 385 ? -17.542 9.424 35.138 1.00 65.88 385 GLY A C 1
ATOM 2734 O O . GLY A 1 385 ? -17.076 10.562 35.094 1.00 65.88 385 GLY A O 1
ATOM 2735 N N . ARG A 1 386 ? -18.540 9.102 35.964 1.00 54.81 386 ARG A N 1
ATOM 2736 C CA . ARG A 1 386 ? -18.924 9.959 37.091 1.00 54.81 386 ARG A CA 1
ATOM 2737 C C . ARG A 1 386 ? -17.932 9.673 38.214 1.00 54.81 386 ARG A C 1
ATOM 2739 O O . ARG A 1 386 ? -17.832 8.521 38.625 1.00 54.81 386 ARG A O 1
ATOM 2746 N N . SER A 1 387 ? -17.219 10.678 38.721 1.00 49.66 387 SER A N 1
ATOM 2747 C CA . SER A 1 387 ? -16.511 10.529 39.998 1.00 49.66 387 SER A CA 1
ATOM 2748 C C . SER A 1 387 ? -17.541 10.170 41.067 1.00 49.66 387 SER A C 1
ATOM 2750 O O . SER A 1 387 ? -18.410 10.983 41.380 1.00 49.66 387 SER A O 1
ATOM 2752 N N . VAL A 1 388 ? -17.487 8.948 41.591 1.00 44.53 388 VAL A N 1
ATOM 2753 C CA . VAL A 1 388 ? -18.332 8.520 42.709 1.00 44.53 388 VAL A CA 1
ATOM 2754 C C . VAL A 1 388 ? -17.515 8.715 43.978 1.00 44.53 388 VAL A C 1
ATOM 2756 O O . VAL A 1 388 ? -16.464 8.100 44.142 1.00 44.53 388 VAL A O 1
ATOM 2759 N N . LEU A 1 389 ? -17.963 9.618 44.850 1.00 37.59 389 LEU A N 1
ATOM 2760 C CA . LEU A 1 389 ? -17.396 9.775 46.184 1.00 37.59 389 LEU A CA 1
ATOM 2761 C C . LEU A 1 389 ? -17.797 8.530 46.986 1.00 37.59 389 LEU A C 1
ATOM 2763 O O . LEU A 1 389 ? -18.982 8.327 47.247 1.00 37.59 389 LEU A O 1
ATOM 2767 N N . VAL A 1 390 ? -16.835 7.675 47.320 1.00 43.00 390 VAL A N 1
ATOM 2768 C CA . VAL A 1 390 ? -17.056 6.587 48.277 1.00 43.00 390 VAL A CA 1
ATOM 2769 C C . VAL A 1 390 ? -16.901 7.214 49.662 1.00 43.00 390 VAL A C 1
ATOM 2771 O O . VAL A 1 390 ? -15.819 7.711 49.976 1.00 43.00 390 VAL A O 1
ATOM 2774 N N . GLN A 1 391 ? -17.994 7.292 50.424 1.00 40.81 391 GLN A N 1
ATOM 2775 C CA . GLN A 1 391 ? -17.957 7.664 51.843 1.00 40.81 391 GLN A CA 1
ATOM 2776 C C . GLN A 1 391 ? -17.671 6.448 52.710 1.00 40.81 391 GLN A C 1
ATOM 2778 O O . GLN A 1 391 ? -18.225 5.369 52.395 1.00 40.81 391 GLN A O 1
#

pLDDT: mean 78.61, std 12.23, range [37.59, 96.25]